Protein AF-A0A3A0DQP8-F1 (afdb_monomer)

Mean predicted aligned error: 20.74 Å

Foldseek 3Di:
DDDDDDPCCVPLVQDPVCPPDDLCSLLPHDQPDDDLVSLVVSLVVLLVSLVVCCPDPCVVVSVVSNVVSVVSNVQCNDPVSNVVSSVVVVVVVVVVVVVPDPPPVVVPVPPDDDDDDDYDDDDDDDDDDDDDDDDDDDDDDDDDDDDDDDDDDDDDDDDDDPPPPPPPPVVVVVVVVVVVVVVVCVPDVDDPPCPDDDPDDDDDDDDDDDDDDDDDDDDDDDDDDDDDDDDDDDDDDDDDDDDDDDDDDDDDDDDDDDDDDDDDDDDDDDDDDDDDDDDDDDPPDDFDPAQCVPQDQEFEDDDLQFQDKAFRGFGTDFPVQWDDKFKQQQFQPDDPQWDFGWAAPDPPAPFKIFTWIFGRVVAPDPVSRVVVIHGQKMWGCDGRTTIIGGDPVNVVPLSSQSSQVMWIWTDGPPDIGIYRHHDADEAAFDQDAQQDQKDKADDAFRRGTDQQQKKKAWPDQVVFPQHWAWDVNDRMDGQDPVWPDWIWIWRPQADPQKIKIWTWTWHQDPRGIMTITGIWIQHPVGIFGLGLVRLVVLLVVLVVVLVVLVVVLVVLVVVLVVLVVVLVVLVVCVVVVDDPVSVVVNVVSVVSNVVSVVVNVVSVVVNVVSVVSNVSSPSSNVSNVCSNVPGGIWMWMWGDRPNDTHTHYTHYD

Structure (mmCIF, N/CA/C/O backbone):
data_AF-A0A3A0DQP8-F1
#
_entry.id   AF-A0A3A0DQP8-F1
#
loop_
_atom_site.group_PDB
_atom_site.id
_atom_site.type_symbol
_atom_site.label_atom_id
_atom_site.label_alt_id
_atom_site.label_comp_id
_atom_site.label_asym_id
_atom_site.label_entity_id
_atom_site.label_seq_id
_atom_site.pdbx_PDB_ins_code
_atom_site.Cartn_x
_atom_site.Cartn_y
_atom_site.Cartn_z
_atom_site.occupancy
_atom_site.B_iso_or_equiv
_atom_site.auth_seq_id
_atom_site.auth_comp_id
_atom_site.auth_asym_id
_atom_site.auth_atom_id
_atom_site.pdbx_PDB_model_num
ATOM 1 N N . MET A 1 1 ? 17.498 17.622 40.166 1.00 36.06 1 MET A N 1
ATOM 2 C CA . MET A 1 1 ? 17.960 16.962 38.929 1.00 36.06 1 MET A CA 1
ATOM 3 C C . MET A 1 1 ? 17.399 15.551 38.880 1.00 36.06 1 MET A C 1
ATOM 5 O O . MET A 1 1 ? 17.862 14.698 39.625 1.00 36.06 1 MET A O 1
ATOM 9 N N . THR A 1 2 ? 16.369 15.305 38.074 1.00 37.69 2 THR A N 1
ATOM 10 C CA . THR A 1 2 ? 15.848 13.955 37.815 1.00 37.69 2 THR A CA 1
ATOM 11 C C . THR A 1 2 ? 16.718 13.285 36.755 1.00 37.69 2 THR A C 1
ATOM 13 O O . THR A 1 2 ? 16.631 13.617 35.576 1.00 37.69 2 THR A O 1
ATOM 16 N N . HIS A 1 3 ? 17.582 12.352 37.163 1.00 53.84 3 HIS A N 1
ATOM 17 C CA . HIS A 1 3 ? 18.325 11.531 36.207 1.00 53.84 3 HIS A CA 1
ATOM 18 C C . HIS A 1 3 ? 17.343 10.627 35.452 1.00 53.84 3 HIS A C 1
ATOM 20 O O . HIS A 1 3 ? 16.731 9.742 36.048 1.00 53.84 3 HIS A O 1
ATOM 26 N N . LYS A 1 4 ? 17.189 10.862 34.144 1.00 74.69 4 LYS A N 1
ATOM 27 C CA . LYS A 1 4 ? 16.426 9.988 33.244 1.00 74.69 4 LYS A CA 1
ATOM 28 C C . LYS A 1 4 ? 17.041 8.583 33.274 1.00 74.69 4 LYS A C 1
ATOM 30 O O . LYS A 1 4 ? 18.265 8.452 33.276 1.00 74.69 4 LYS A O 1
ATOM 35 N N . PHE A 1 5 ? 16.207 7.546 33.318 1.00 82.88 5 PHE A N 1
ATOM 36 C CA . PHE A 1 5 ? 16.682 6.164 33.317 1.00 82.88 5 PHE A CA 1
ATOM 37 C C . PHE A 1 5 ? 17.289 5.815 31.950 1.00 82.88 5 PHE A C 1
ATOM 39 O O . PHE A 1 5 ? 16.587 5.780 30.942 1.00 82.88 5 PHE A O 1
ATOM 46 N N . ASP A 1 6 ? 18.602 5.585 31.918 1.00 86.75 6 ASP A N 1
ATOM 47 C CA . ASP A 1 6 ? 19.314 5.101 30.735 1.00 86.75 6 ASP A CA 1
ATOM 48 C C . ASP A 1 6 ? 19.386 3.571 30.769 1.00 86.75 6 ASP A C 1
ATOM 50 O O . ASP A 1 6 ? 20.227 2.978 31.449 1.00 86.75 6 ASP A O 1
ATOM 54 N N . ALA A 1 7 ? 18.483 2.937 30.026 1.00 88.94 7 ALA A N 1
ATOM 55 C CA . ALA A 1 7 ? 18.390 1.490 29.909 1.00 88.94 7 ALA A CA 1
ATOM 56 C C . ALA A 1 7 ? 19.615 0.850 29.219 1.00 88.94 7 ALA A C 1
ATOM 58 O O . ALA A 1 7 ? 20.021 -0.250 29.600 1.00 88.94 7 ALA A O 1
ATOM 59 N N . TYR A 1 8 ? 20.253 1.526 28.254 1.00 90.44 8 TYR A N 1
ATOM 60 C CA . TYR A 1 8 ? 21.441 0.991 27.578 1.00 90.44 8 TYR A CA 1
ATOM 61 C C . TYR A 1 8 ? 22.650 0.991 28.517 1.00 90.44 8 TYR A C 1
ATOM 63 O O . TYR A 1 8 ? 23.358 -0.013 28.626 1.00 90.44 8 TYR A O 1
ATOM 71 N N . TYR A 1 9 ? 22.854 2.074 29.268 1.00 90.31 9 TYR A N 1
ATOM 72 C CA . TYR A 1 9 ? 23.922 2.134 30.259 1.00 90.31 9 TYR A CA 1
ATOM 73 C C . TYR A 1 9 ? 23.658 1.190 31.442 1.00 90.31 9 TYR A C 1
ATOM 75 O O . TYR A 1 9 ? 24.581 0.524 31.911 1.00 90.31 9 TYR A O 1
ATOM 83 N N . LYS A 1 10 ? 22.403 1.074 31.907 1.00 88.06 10 LYS A N 1
ATOM 84 C CA . LYS A 1 10 ? 22.046 0.253 33.078 1.00 88.06 10 LYS A CA 1
ATOM 85 C C . LYS A 1 10 ? 21.958 -1.253 32.822 1.00 88.06 10 LYS A C 1
ATOM 87 O O . LYS A 1 10 ? 22.226 -1.998 33.761 1.00 88.06 10 LYS A O 1
ATOM 92 N N . TRP A 1 11 ? 21.608 -1.705 31.616 1.00 91.50 11 TRP A N 1
ATOM 93 C CA . TRP A 1 11 ? 21.468 -3.141 31.304 1.00 91.50 11 TRP A CA 1
ATOM 94 C C . TRP A 1 11 ? 22.526 -3.679 30.327 1.00 91.50 11 TRP A C 1
ATOM 96 O O . TRP A 1 11 ? 22.844 -4.865 30.364 1.00 91.50 11 TRP A O 1
ATOM 106 N N . PHE A 1 12 ? 23.111 -2.828 29.476 1.00 89.19 12 PHE A N 1
ATOM 107 C CA . PHE A 1 12 ? 24.091 -3.239 28.456 1.00 89.19 12 PHE A CA 1
ATOM 108 C C . PHE A 1 12 ? 25.494 -2.656 28.692 1.00 89.19 12 PHE A C 1
ATOM 110 O O . PHE A 1 12 ? 26.448 -3.084 28.042 1.00 89.19 12 PHE A O 1
ATOM 117 N N . GLY A 1 13 ? 25.647 -1.707 29.623 1.00 89.19 13 GLY A N 1
ATOM 118 C CA . GLY A 1 13 ? 26.918 -1.028 29.902 1.00 89.19 13 GLY A CA 1
ATOM 119 C C . GLY A 1 13 ? 27.377 -0.078 28.788 1.00 89.19 13 GLY A C 1
ATOM 120 O O . GLY A 1 13 ? 28.539 0.328 28.774 1.00 89.19 13 GLY A O 1
ATOM 121 N N . ILE A 1 14 ? 26.487 0.262 27.851 1.00 90.69 14 ILE A N 1
ATOM 122 C CA . ILE A 1 14 ? 26.763 1.144 26.711 1.00 90.69 14 ILE A CA 1
ATOM 123 C C . ILE A 1 14 ? 26.629 2.587 27.198 1.00 90.69 14 ILE A C 1
ATOM 125 O O . ILE A 1 14 ? 25.543 3.024 27.581 1.00 90.69 14 ILE A O 1
ATOM 129 N N . ARG A 1 15 ? 27.744 3.316 27.240 1.00 87.00 15 ARG A N 1
ATOM 130 C CA . ARG A 1 15 ? 27.787 4.677 27.795 1.00 87.00 15 ARG A CA 1
ATOM 131 C C . ARG A 1 15 ? 27.053 5.681 26.893 1.00 87.00 15 ARG A C 1
ATOM 133 O O . ARG A 1 15 ? 26.953 5.416 25.696 1.00 87.00 15 ARG A O 1
ATOM 140 N N . PRO A 1 16 ? 26.593 6.838 27.405 1.00 83.06 16 PRO A N 1
ATOM 141 C CA . PRO A 1 16 ? 25.936 7.859 26.586 1.00 83.06 16 PRO A CA 1
ATOM 142 C C . PRO A 1 16 ? 26.767 8.340 25.387 1.00 83.06 16 PRO A C 1
ATOM 144 O O . PRO A 1 16 ? 26.200 8.674 24.353 1.00 83.06 16 PRO A O 1
ATOM 147 N N . GLU A 1 17 ? 28.101 8.324 25.485 1.00 82.00 17 GLU A N 1
ATOM 148 C CA . GLU A 1 17 ? 29.005 8.700 24.386 1.00 82.00 17 GLU A CA 1
ATOM 149 C C . GLU A 1 17 ? 29.066 7.645 23.260 1.00 82.00 17 GLU A C 1
ATOM 151 O O . GLU A 1 17 ? 29.546 7.930 22.167 1.00 82.00 17 GLU A O 1
ATOM 156 N N . GLU A 1 18 ? 28.569 6.430 23.515 1.00 79.12 18 GLU A N 1
ATOM 157 C CA . GLU A 1 18 ? 28.475 5.314 22.563 1.00 79.12 18 GLU A CA 1
ATOM 158 C C . GLU A 1 18 ? 27.040 5.115 22.022 1.00 79.12 18 GLU A C 1
ATOM 160 O O . GLU A 1 18 ? 26.761 4.122 21.347 1.00 79.12 18 GLU A O 1
ATOM 165 N N . GLN A 1 19 ? 26.108 6.026 22.330 1.00 83.44 19 GLN A N 1
ATOM 166 C CA . GLN A 1 19 ? 24.707 5.947 21.903 1.00 83.44 19 GLN A CA 1
ATOM 167 C C . GLN A 1 19 ? 24.427 6.859 20.686 1.00 83.44 19 GLN A C 1
ATOM 169 O O . GLN A 1 19 ? 24.946 7.974 20.623 1.00 83.44 19 GLN A O 1
ATOM 174 N N . PRO A 1 20 ? 23.570 6.445 19.728 1.00 82.81 20 PRO A N 1
ATOM 175 C CA . PRO A 1 20 ? 22.891 5.150 19.649 1.00 82.81 20 PRO A CA 1
ATOM 176 C C . PRO A 1 20 ? 23.847 4.015 19.216 1.00 82.81 20 PRO A C 1
ATOM 178 O O . PRO A 1 20 ? 24.661 4.226 18.310 1.00 82.81 20 PRO A O 1
ATOM 181 N N . PRO A 1 21 ? 23.738 2.815 19.820 1.00 90.50 21 PRO A N 1
ATOM 182 C CA . PRO A 1 21 ? 24.621 1.693 19.514 1.00 90.50 21 PRO A CA 1
ATOM 183 C C . PRO A 1 21 ? 24.391 1.123 18.108 1.00 90.50 21 PRO A C 1
ATOM 185 O O . PRO A 1 21 ? 23.294 1.199 17.555 1.00 90.50 21 PRO A O 1
ATOM 188 N N . ASP A 1 22 ? 25.426 0.499 17.543 1.00 93.69 22 ASP A N 1
ATOM 189 C CA . ASP A 1 22 ? 25.288 -0.380 16.379 1.00 93.69 22 ASP A CA 1
ATOM 190 C C . ASP A 1 22 ? 24.766 -1.780 16.778 1.00 93.69 22 ASP A C 1
ATOM 192 O O . ASP A 1 22 ? 24.737 -2.140 17.959 1.00 93.69 22 ASP A O 1
ATOM 196 N N . HIS A 1 23 ? 24.346 -2.586 15.796 1.00 94.38 23 HIS A N 1
ATOM 197 C CA . HIS A 1 23 ? 23.750 -3.902 16.053 1.00 94.38 23 HIS A CA 1
ATOM 198 C C . HIS A 1 23 ? 24.723 -4.880 16.741 1.00 94.38 23 HIS A C 1
ATOM 200 O O . HIS A 1 23 ? 24.296 -5.653 17.599 1.00 94.38 23 HIS A O 1
ATOM 206 N N . TYR A 1 24 ? 26.027 -4.825 16.441 1.00 95.31 24 TYR A N 1
ATOM 207 C CA . TYR A 1 24 ? 27.028 -5.666 17.109 1.00 95.31 24 TYR A CA 1
ATOM 208 C C . TYR A 1 24 ? 27.235 -5.217 18.562 1.00 95.31 24 TYR A C 1
ATOM 210 O O . TYR A 1 24 ? 27.275 -6.054 19.467 1.00 95.31 24 TYR A O 1
ATOM 218 N N . ARG A 1 25 ? 27.290 -3.899 18.812 1.00 94.50 25 ARG A N 1
ATOM 219 C CA . ARG A 1 25 ? 27.407 -3.313 20.159 1.00 94.50 25 ARG A CA 1
ATOM 220 C C . ARG A 1 25 ? 26.185 -3.606 21.033 1.00 94.50 25 ARG A C 1
ATOM 222 O O . ARG A 1 25 ? 26.366 -3.879 22.219 1.00 94.50 25 ARG A O 1
ATOM 229 N N . LEU A 1 26 ? 24.980 -3.600 20.454 1.00 94.19 26 LEU A N 1
ATOM 230 C CA . LEU A 1 26 ? 23.720 -3.927 21.134 1.00 94.19 26 LEU A CA 1
ATOM 231 C C . LEU A 1 26 ? 23.647 -5.406 21.555 1.00 94.19 26 LEU A C 1
ATOM 233 O O . LEU A 1 26 ? 23.268 -5.709 22.687 1.00 94.19 26 LEU A O 1
ATOM 237 N N . LEU A 1 27 ? 24.064 -6.330 20.682 1.00 94.81 27 LEU A N 1
ATOM 238 C CA . LEU A 1 27 ? 24.237 -7.741 21.053 1.00 94.81 27 LEU A CA 1
ATOM 239 C C . LEU A 1 27 ? 25.412 -7.934 22.035 1.00 94.81 27 LEU A C 1
ATOM 241 O O . LEU A 1 27 ? 25.383 -8.814 22.899 1.00 94.81 27 LEU A O 1
ATOM 245 N N . GLY A 1 28 ? 26.420 -7.063 21.966 1.00 94.12 28 GLY A N 1
ATOM 246 C CA . GLY A 1 28 ? 27.640 -7.102 22.774 1.00 94.12 28 GLY A CA 1
ATOM 247 C C . GLY A 1 28 ? 28.697 -8.065 22.234 1.00 94.12 28 GLY A C 1
ATOM 248 O O . GLY A 1 28 ? 29.462 -8.622 23.016 1.00 94.12 28 GLY A O 1
ATOM 249 N N . ILE A 1 29 ? 28.715 -8.262 20.915 1.00 95.88 29 ILE A N 1
ATOM 250 C CA . ILE A 1 29 ? 29.679 -9.090 20.179 1.00 95.88 29 ILE A CA 1
ATOM 251 C C . ILE A 1 29 ? 30.691 -8.211 19.432 1.00 95.88 29 ILE A C 1
ATOM 253 O O . ILE A 1 29 ? 30.615 -6.980 19.448 1.00 95.88 29 ILE A O 1
ATOM 257 N N . ARG A 1 30 ? 31.669 -8.838 18.772 1.00 94.56 30 ARG A N 1
ATOM 258 C CA . ARG A 1 30 ? 32.671 -8.131 17.972 1.00 94.56 30 ARG A CA 1
ATOM 259 C C . ARG A 1 30 ? 32.025 -7.492 16.725 1.00 94.56 30 ARG A C 1
ATOM 261 O O . ARG A 1 30 ? 31.248 -8.163 16.049 1.00 94.56 30 ARG A O 1
ATOM 268 N N . PRO A 1 31 ? 32.369 -6.243 16.356 1.00 92.88 31 PRO A N 1
ATOM 269 C CA . PRO A 1 31 ? 31.971 -5.679 15.069 1.00 92.88 31 PRO A CA 1
ATOM 270 C C . PRO A 1 31 ? 32.477 -6.529 13.899 1.00 92.88 31 PRO A C 1
ATOM 272 O O . PRO A 1 31 ? 33.648 -6.918 13.882 1.00 92.88 31 PRO A O 1
ATOM 275 N N . PHE A 1 32 ? 31.610 -6.765 12.912 1.00 94.44 32 PHE A N 1
ATOM 276 C CA . PHE A 1 32 ? 31.876 -7.623 11.747 1.00 94.44 32 PHE A CA 1
ATOM 277 C C . PHE A 1 32 ? 32.133 -9.101 12.083 1.00 94.44 32 PHE A C 1
ATOM 279 O O . PHE A 1 32 ? 32.857 -9.773 11.346 1.00 94.44 32 PHE A O 1
ATOM 286 N N . GLU A 1 33 ? 31.538 -9.609 13.169 1.00 96.19 33 GLU A N 1
ATOM 287 C CA . GLU A 1 33 ? 31.514 -11.048 13.462 1.00 96.19 33 GLU A CA 1
ATOM 288 C C . GLU A 1 33 ? 30.984 -11.848 12.258 1.00 96.19 33 GLU A C 1
ATOM 290 O O . GLU A 1 33 ? 30.133 -11.353 11.516 1.00 96.19 33 GLU A O 1
ATOM 295 N N . GLN A 1 34 ? 31.516 -13.048 12.026 1.00 91.88 34 GLN A N 1
ATOM 296 C CA . GLN A 1 34 ? 31.170 -13.900 10.875 1.00 91.88 34 GLN A CA 1
ATOM 297 C C . GLN A 1 34 ? 30.449 -15.186 11.288 1.00 91.88 34 GLN A C 1
ATOM 299 O O . GLN A 1 34 ? 29.741 -15.771 10.473 1.00 91.88 34 GLN A O 1
ATOM 304 N N . ASP A 1 35 ? 30.612 -15.611 12.539 1.00 94.75 35 ASP A N 1
ATOM 305 C CA . ASP A 1 35 ? 29.988 -16.816 13.072 1.00 94.75 35 ASP A CA 1
ATOM 306 C C . ASP A 1 35 ? 28.502 -16.564 13.414 1.00 94.75 35 ASP A C 1
ATOM 308 O O . ASP A 1 35 ? 28.161 -15.770 14.298 1.00 94.75 35 ASP A O 1
ATOM 312 N N . ALA A 1 36 ? 27.608 -17.237 12.684 1.00 92.62 36 ALA A N 1
ATOM 313 C CA . ALA A 1 36 ? 26.162 -17.116 12.853 1.00 92.62 36 ALA A CA 1
ATOM 314 C C . ALA A 1 36 ? 25.660 -17.713 14.181 1.00 92.62 36 ALA A C 1
ATOM 316 O O . ALA A 1 36 ? 24.713 -17.181 14.768 1.00 92.62 36 ALA A O 1
ATOM 317 N N . ASP A 1 37 ? 26.313 -18.756 14.703 1.00 92.38 37 ASP A N 1
ATOM 318 C CA . ASP A 1 37 ? 25.968 -19.332 16.002 1.00 92.38 37 ASP A CA 1
ATOM 319 C C . ASP A 1 37 ? 26.355 -18.362 17.123 1.00 92.38 37 ASP A C 1
ATOM 321 O O . ASP A 1 37 ? 25.574 -18.161 18.055 1.00 92.38 37 ASP A O 1
ATOM 325 N N . VAL A 1 38 ? 27.501 -17.677 17.025 1.00 94.94 38 VAL A N 1
ATOM 326 C CA . VAL A 1 38 ? 27.882 -16.603 17.966 1.00 94.94 38 VAL A CA 1
ATOM 327 C C . VAL A 1 38 ? 26.857 -15.462 17.947 1.00 94.94 38 VAL A C 1
ATOM 329 O O . VAL A 1 38 ? 26.432 -15.001 19.011 1.00 94.94 38 VAL A O 1
ATOM 332 N N . ILE A 1 39 ? 26.409 -15.035 16.761 1.00 93.44 39 ILE A N 1
ATOM 333 C CA . ILE A 1 39 ? 25.394 -13.979 16.603 1.00 93.44 39 ILE A CA 1
ATOM 334 C C . ILE A 1 39 ? 24.048 -14.411 17.210 1.00 93.44 39 ILE A C 1
ATOM 336 O O . ILE A 1 39 ? 23.451 -13.648 17.978 1.00 93.44 39 ILE A O 1
ATOM 340 N N . SER A 1 40 ? 23.577 -15.632 16.927 1.00 94.00 40 SER A N 1
ATOM 341 C CA . SER A 1 40 ? 22.303 -16.130 17.460 1.00 94.00 40 SER A CA 1
ATOM 342 C C . SER A 1 40 ? 22.353 -16.314 18.978 1.00 94.00 40 SER A C 1
ATOM 344 O O . SER A 1 40 ? 21.471 -15.818 19.678 1.00 94.00 40 SER A O 1
ATOM 346 N N . ASN A 1 41 ? 23.402 -16.953 19.508 1.00 94.31 41 ASN A N 1
ATOM 347 C CA . ASN A 1 41 ? 23.563 -17.169 20.949 1.00 94.31 41 ASN A CA 1
ATOM 348 C C . ASN A 1 41 ? 23.626 -15.844 21.726 1.00 94.31 41 ASN A C 1
ATOM 350 O O . ASN A 1 41 ? 23.033 -15.733 22.801 1.00 94.31 41 ASN A O 1
ATOM 354 N N . ALA A 1 42 ? 24.292 -14.817 21.186 1.00 95.00 42 ALA A N 1
ATOM 355 C CA . ALA A 1 42 ? 24.302 -13.489 21.795 1.00 95.00 42 ALA A CA 1
ATOM 356 C C . ALA A 1 42 ? 22.909 -12.834 21.783 1.00 95.00 42 ALA A C 1
ATOM 358 O O . ALA A 1 42 ? 22.479 -12.287 22.802 1.00 95.00 42 ALA A O 1
ATOM 359 N N . ALA A 1 43 ? 22.176 -12.922 20.669 1.00 94.44 43 ALA A N 1
ATOM 360 C CA . ALA A 1 43 ? 20.810 -12.409 20.576 1.00 94.44 43 ALA A CA 1
ATOM 361 C C . ALA A 1 43 ? 19.857 -13.095 21.564 1.00 94.44 43 ALA A C 1
ATOM 363 O O . ALA A 1 43 ? 19.139 -12.404 22.289 1.00 94.44 43 ALA A O 1
ATOM 364 N N . ASP A 1 44 ? 19.894 -14.424 21.663 1.00 94.38 44 ASP A N 1
ATOM 365 C CA . ASP A 1 44 ? 19.057 -15.182 22.597 1.00 94.38 44 ASP A CA 1
ATOM 366 C C . ASP A 1 44 ? 19.378 -14.849 24.065 1.00 94.38 44 ASP A C 1
ATOM 368 O O . ASP A 1 44 ? 18.460 -14.659 24.867 1.00 94.38 44 ASP A O 1
ATOM 372 N N . GLN A 1 45 ? 20.655 -14.647 24.419 1.00 95.88 45 GLN A N 1
ATOM 373 C CA . GLN A 1 45 ? 21.046 -14.160 25.750 1.00 95.88 45 GLN A CA 1
ATOM 374 C C . GLN A 1 45 ? 20.482 -12.761 26.052 1.00 95.88 45 GLN A C 1
ATOM 376 O O . GLN A 1 45 ? 19.923 -12.543 27.133 1.00 95.88 45 GLN A O 1
ATOM 381 N N . ARG A 1 46 ? 20.571 -11.808 25.109 1.00 95.31 46 ARG A N 1
ATOM 382 C CA . ARG A 1 46 ? 20.010 -10.454 25.296 1.00 95.31 46 ARG A CA 1
ATOM 383 C C . ARG A 1 46 ? 18.488 -10.473 25.400 1.00 95.31 46 ARG A C 1
ATOM 385 O O . ARG A 1 46 ? 17.942 -9.837 26.301 1.00 95.31 46 ARG A O 1
ATOM 392 N N . MET A 1 47 ? 17.806 -11.239 24.548 1.00 93.94 47 MET A N 1
ATOM 393 C CA . MET A 1 47 ? 16.354 -11.421 24.626 1.00 93.94 47 MET A CA 1
ATOM 394 C C . MET A 1 47 ? 15.933 -12.058 25.953 1.00 93.94 47 MET A C 1
ATOM 396 O O . MET A 1 47 ? 14.973 -11.595 26.561 1.00 93.94 47 MET A O 1
ATOM 400 N N . SER A 1 48 ? 16.646 -13.081 26.433 1.00 93.50 48 SER A N 1
ATOM 401 C CA . SER A 1 48 ? 16.351 -13.723 27.719 1.00 93.50 48 SER A CA 1
ATOM 402 C C . SER A 1 48 ? 16.506 -12.750 28.892 1.00 93.50 48 SER A C 1
ATOM 404 O O . SER A 1 48 ? 15.652 -12.720 29.779 1.00 93.50 48 SER A O 1
ATOM 406 N N . HIS A 1 49 ? 17.553 -11.915 28.893 1.00 92.38 49 HIS A N 1
ATOM 407 C CA . HIS A 1 49 ? 17.729 -10.893 29.925 1.00 92.38 49 HIS A CA 1
ATOM 408 C C . HIS A 1 49 ? 16.603 -9.849 29.896 1.00 92.38 49 HIS A C 1
ATOM 410 O O . HIS A 1 49 ? 15.996 -9.583 30.931 1.00 92.38 49 HIS A O 1
ATOM 416 N N . LEU A 1 50 ? 16.253 -9.320 28.720 1.00 92.88 50 LEU A N 1
ATOM 417 C CA . LEU A 1 50 ? 15.165 -8.347 28.574 1.00 92.88 50 LEU A CA 1
ATOM 418 C C . LEU A 1 50 ? 13.802 -8.915 28.994 1.00 92.88 50 LEU A C 1
ATOM 420 O O . LEU A 1 50 ? 13.054 -8.235 29.692 1.00 92.88 50 LEU A O 1
ATOM 424 N N . ARG A 1 51 ? 13.500 -10.179 28.664 1.00 90.75 51 ARG A N 1
ATOM 425 C CA . ARG A 1 51 ? 12.260 -10.849 29.101 1.00 90.75 51 ARG A CA 1
ATOM 426 C C . ARG A 1 51 ? 12.151 -10.942 30.624 1.00 90.75 51 ARG A C 1
ATOM 428 O O . ARG A 1 51 ? 11.065 -10.769 31.164 1.00 90.75 51 ARG A O 1
ATOM 435 N N . SER A 1 52 ? 13.269 -11.108 31.339 1.00 90.25 52 SER A N 1
ATOM 436 C CA . SER A 1 52 ? 13.273 -11.075 32.814 1.00 90.25 52 SER A CA 1
ATOM 437 C C . SER A 1 52 ? 12.956 -9.695 33.421 1.00 90.25 52 SER A C 1
ATOM 439 O O . SER A 1 52 ? 12.706 -9.597 34.620 1.00 90.25 52 SER A O 1
ATOM 441 N N . LEU A 1 53 ? 12.939 -8.635 32.603 1.00 88.44 53 LEU A N 1
ATOM 442 C CA . LEU A 1 53 ? 12.683 -7.248 33.007 1.00 88.44 53 LEU A CA 1
ATOM 443 C C . LEU A 1 53 ? 11.291 -6.737 32.577 1.00 88.44 53 LEU A C 1
ATOM 445 O O . LEU A 1 53 ? 10.855 -5.701 33.080 1.00 88.44 53 LEU A O 1
ATOM 449 N N . GLN A 1 54 ? 10.565 -7.476 31.725 1.00 81.94 54 GLN A N 1
ATOM 450 C CA . GLN A 1 54 ? 9.236 -7.103 31.204 1.00 81.94 54 GLN A CA 1
ATOM 451 C C . GLN A 1 54 ? 8.156 -6.925 32.287 1.00 81.94 54 GLN A C 1
ATOM 453 O O . GLN A 1 54 ? 7.164 -6.245 32.052 1.00 81.94 54 GLN A O 1
ATOM 458 N N . THR A 1 55 ? 8.333 -7.496 33.483 1.00 78.25 55 THR A N 1
ATOM 459 C CA . THR A 1 55 ? 7.413 -7.328 34.626 1.00 78.25 55 THR A CA 1
ATOM 460 C C . THR A 1 55 ? 7.855 -6.238 35.615 1.00 78.25 55 THR A C 1
ATOM 462 O O . THR A 1 55 ? 7.288 -6.130 36.701 1.00 78.25 55 THR A O 1
ATOM 465 N N . GLY A 1 56 ? 8.904 -5.471 35.296 1.00 82.75 56 GLY A N 1
ATOM 466 C CA . GLY A 1 56 ? 9.482 -4.446 36.169 1.00 82.75 56 GLY A CA 1
ATOM 467 C C . GLY A 1 56 ? 8.992 -3.012 35.892 1.00 82.75 56 GLY A C 1
ATOM 468 O O . GLY A 1 56 ? 8.269 -2.771 34.927 1.00 82.75 56 GLY A O 1
ATOM 469 N N . PRO A 1 57 ? 9.445 -2.016 36.685 1.00 78.25 57 PRO A N 1
ATOM 470 C CA . PRO A 1 57 ? 9.074 -0.601 36.514 1.00 78.25 57 PRO A CA 1
ATOM 471 C C . PRO A 1 57 ? 9.474 0.035 35.172 1.00 78.25 57 PRO A C 1
ATOM 473 O O . PRO A 1 57 ? 8.996 1.117 34.855 1.00 78.25 57 PRO A O 1
ATOM 476 N N . HIS A 1 58 ? 10.343 -0.631 34.405 1.00 87.25 58 HIS A N 1
ATOM 477 C CA . HIS A 1 58 ? 10.837 -0.209 33.089 1.00 87.25 58 HIS A CA 1
ATOM 478 C C . HIS A 1 58 ? 10.425 -1.199 31.984 1.00 87.25 58 HIS A C 1
ATOM 480 O O . HIS A 1 58 ? 11.184 -1.480 31.054 1.00 87.25 58 HIS A O 1
ATOM 486 N N . ALA A 1 59 ? 9.231 -1.788 32.117 1.00 83.25 59 ALA A N 1
ATOM 487 C CA . ALA A 1 59 ? 8.676 -2.739 31.154 1.00 83.25 59 ALA A CA 1
ATOM 488 C C . ALA A 1 59 ? 8.672 -2.176 29.720 1.00 83.25 59 ALA A C 1
ATOM 490 O O . ALA A 1 59 ? 9.102 -2.861 28.791 1.00 83.25 59 ALA A O 1
ATOM 491 N N . VAL A 1 60 ? 8.280 -0.907 29.554 1.00 83.19 60 VAL A N 1
ATOM 492 C CA . VAL A 1 60 ? 8.219 -0.212 28.255 1.00 83.19 60 VAL A CA 1
ATOM 493 C C . VAL A 1 60 ? 9.608 -0.107 27.617 1.00 83.19 60 VAL A C 1
ATOM 495 O O . VAL A 1 60 ? 9.789 -0.458 26.451 1.00 83.19 60 VAL A O 1
ATOM 498 N N . GLU A 1 61 ? 10.621 0.310 28.380 1.00 88.31 61 GLU A N 1
ATOM 499 C CA . GLU A 1 61 ? 12.003 0.379 27.905 1.00 88.31 61 GLU A CA 1
ATOM 500 C C . GLU A 1 61 ? 12.572 -1.011 27.591 1.00 88.31 61 GLU A C 1
ATOM 502 O O . GLU A 1 61 ? 13.312 -1.155 26.616 1.00 88.31 61 GLU A O 1
ATOM 507 N N . SER A 1 62 ? 12.205 -2.039 28.369 1.00 89.56 62 SER A N 1
ATOM 508 C CA . SER A 1 62 ? 12.623 -3.423 28.112 1.00 89.56 62 SER A CA 1
ATOM 509 C C . SER A 1 62 ? 12.035 -3.972 26.808 1.00 89.56 62 SER A C 1
ATOM 511 O O . SER A 1 62 ? 12.761 -4.595 26.035 1.00 89.56 62 SER A O 1
ATOM 513 N N . GLN A 1 63 ? 10.765 -3.669 26.508 1.00 88.44 63 GLN A N 1
ATOM 514 C CA . GLN A 1 63 ? 10.112 -4.092 25.271 1.00 88.44 63 GLN A CA 1
ATOM 515 C C . GLN A 1 63 ? 10.690 -3.367 24.052 1.00 88.44 63 GLN A C 1
ATOM 517 O O . GLN A 1 63 ? 10.990 -4.005 23.045 1.00 88.44 63 GLN A O 1
ATOM 522 N N . ARG A 1 64 ? 10.932 -2.053 24.157 1.00 92.62 64 ARG A N 1
ATOM 523 C CA . ARG A 1 64 ? 11.564 -1.261 23.089 1.00 92.62 64 ARG A CA 1
ATOM 524 C C . ARG A 1 64 ? 12.925 -1.841 22.687 1.00 92.62 64 ARG A C 1
ATOM 526 O O . ARG A 1 64 ? 13.170 -2.069 21.507 1.00 92.62 64 ARG A O 1
ATOM 533 N N . ILE A 1 65 ? 13.783 -2.146 23.665 1.00 93.88 65 ILE A N 1
ATOM 534 C CA . ILE A 1 65 ? 15.110 -2.722 23.394 1.00 93.88 65 ILE A CA 1
ATOM 535 C C . ILE A 1 65 ? 15.001 -4.190 22.935 1.00 93.88 65 ILE A C 1
ATOM 537 O O . ILE A 1 65 ? 15.844 -4.656 22.173 1.00 93.88 65 ILE A O 1
ATOM 541 N N . LEU A 1 66 ? 13.948 -4.929 23.309 1.00 92.81 66 LEU A N 1
ATOM 542 C CA . LEU A 1 66 ? 13.708 -6.289 22.801 1.00 92.81 66 LEU A CA 1
ATOM 543 C C . LEU A 1 66 ? 13.385 -6.278 21.300 1.00 92.81 66 LEU A C 1
ATOM 545 O O . LEU A 1 66 ? 13.906 -7.120 20.560 1.00 92.81 66 LEU A O 1
ATOM 549 N N . ASN A 1 67 ? 12.612 -5.296 20.834 1.00 91.50 67 ASN A N 1
ATOM 550 C CA . ASN A 1 67 ? 12.363 -5.084 19.407 1.00 91.50 67 ASN A CA 1
ATOM 551 C C . ASN A 1 67 ? 13.671 -4.721 18.668 1.00 91.50 67 ASN A C 1
ATOM 553 O O . ASN A 1 67 ? 13.975 -5.309 17.632 1.00 91.50 67 ASN A O 1
ATOM 557 N N . GLU A 1 68 ? 14.507 -3.843 19.235 1.00 94.25 68 GLU A N 1
ATOM 558 C CA . GLU A 1 68 ? 15.821 -3.484 18.667 1.00 94.25 68 GLU A CA 1
ATOM 559 C C . GLU A 1 68 ? 16.787 -4.681 18.591 1.00 94.25 68 GLU A C 1
ATOM 561 O O . GLU A 1 68 ? 17.435 -4.894 17.565 1.00 94.25 68 GLU A O 1
ATOM 566 N N . VAL A 1 69 ? 16.851 -5.514 19.637 1.00 95.06 69 VAL A N 1
ATOM 567 C CA . VAL A 1 69 ? 17.633 -6.766 19.652 1.00 95.06 69 VAL A CA 1
ATOM 568 C C . VAL A 1 69 ? 17.095 -7.770 18.624 1.00 95.06 69 VAL A C 1
ATOM 570 O O . VAL A 1 69 ? 17.876 -8.510 18.025 1.00 95.06 69 VAL A O 1
ATOM 573 N N . SER A 1 70 ? 15.785 -7.777 18.364 1.00 91.88 70 SER A N 1
ATOM 574 C CA . SER A 1 70 ? 15.180 -8.601 17.308 1.00 91.88 70 SER A CA 1
ATOM 575 C C . SER A 1 70 ? 15.565 -8.106 15.910 1.00 91.88 70 SER A C 1
ATOM 577 O O . SER A 1 70 ? 16.018 -8.913 15.097 1.00 91.88 70 SER A O 1
ATOM 579 N N . LYS A 1 71 ? 15.509 -6.790 15.650 1.00 92.44 71 LYS A N 1
ATOM 580 C CA . LYS A 1 71 ? 15.986 -6.200 14.384 1.00 92.44 71 LYS A CA 1
ATOM 581 C C . LYS A 1 71 ? 17.483 -6.453 14.177 1.00 92.44 71 LYS A C 1
ATOM 583 O O . LYS A 1 71 ? 17.882 -6.834 13.077 1.00 92.44 71 LYS A O 1
ATOM 588 N N . ALA A 1 72 ? 18.297 -6.353 15.232 1.00 94.06 72 ALA A N 1
ATOM 589 C CA . ALA A 1 72 ? 19.716 -6.712 15.199 1.00 94.06 72 ALA A CA 1
ATOM 590 C C . ALA A 1 72 ? 19.938 -8.192 14.838 1.00 94.06 72 ALA A C 1
ATOM 592 O O . ALA A 1 72 ? 20.744 -8.483 13.957 1.00 94.06 72 ALA A O 1
ATOM 593 N N . ARG A 1 73 ? 19.198 -9.124 15.462 1.00 93.75 73 ARG A N 1
ATOM 594 C CA . ARG A 1 73 ? 19.288 -10.564 15.167 1.00 93.75 73 ARG A CA 1
ATOM 595 C C . ARG A 1 73 ? 18.978 -10.865 13.701 1.00 93.75 73 ARG A C 1
ATOM 597 O O . ARG A 1 73 ? 19.778 -11.521 13.045 1.00 93.75 73 ARG A O 1
ATOM 604 N N . VAL A 1 74 ? 17.845 -10.381 13.189 1.00 93.81 74 VAL A N 1
ATOM 605 C CA . VAL A 1 74 ? 17.424 -10.634 11.799 1.00 93.81 74 VAL A CA 1
ATOM 606 C C . VAL A 1 74 ? 18.420 -10.024 10.808 1.00 93.81 74 VAL A C 1
ATOM 608 O O . VAL A 1 74 ? 18.843 -10.697 9.875 1.00 93.81 74 VAL A O 1
ATOM 611 N N . THR A 1 75 ? 18.866 -8.786 11.049 1.00 93.06 75 THR A N 1
ATOM 612 C CA . THR A 1 75 ? 19.820 -8.083 10.169 1.00 93.06 75 THR A CA 1
ATOM 613 C C . THR A 1 75 ? 21.198 -8.753 10.115 1.00 93.06 75 THR A C 1
ATOM 615 O O . THR A 1 75 ? 21.884 -8.627 9.106 1.00 93.06 75 THR A O 1
ATOM 618 N N . LEU A 1 76 ? 21.632 -9.426 11.189 1.00 94.12 76 LEU A N 1
ATOM 619 C CA . LEU A 1 76 ? 22.971 -10.023 11.286 1.00 94.12 76 LEU A CA 1
ATOM 620 C C . LEU A 1 76 ? 23.019 -11.537 11.021 1.00 94.12 76 LEU A C 1
ATOM 622 O O . LEU A 1 76 ? 24.112 -12.050 10.795 1.00 94.12 76 LEU A O 1
ATOM 626 N N . LEU A 1 77 ? 21.885 -12.248 11.042 1.00 92.88 77 LEU A N 1
ATOM 627 C CA . LEU A 1 77 ? 21.810 -13.662 10.639 1.00 92.88 77 LEU A CA 1
ATOM 628 C C . LEU A 1 77 ? 21.497 -13.846 9.146 1.00 92.88 77 LEU A C 1
ATOM 630 O O . LEU A 1 77 ? 21.890 -14.857 8.569 1.00 92.88 77 LEU A O 1
ATOM 634 N N . ASP A 1 78 ? 20.828 -12.883 8.510 1.00 93.12 78 ASP A N 1
ATOM 635 C CA . ASP A 1 78 ? 20.653 -12.862 7.057 1.00 93.12 78 ASP A CA 1
ATOM 636 C C . ASP A 1 78 ? 21.942 -12.383 6.362 1.00 93.12 78 ASP A C 1
ATOM 638 O O . ASP A 1 78 ? 22.469 -11.312 6.667 1.00 93.12 78 ASP A O 1
ATOM 642 N N . ALA A 1 79 ? 22.464 -13.178 5.425 1.00 87.06 79 ALA A N 1
ATOM 643 C CA . ALA A 1 79 ? 23.769 -12.933 4.811 1.00 87.06 79 ALA A CA 1
ATOM 644 C C . ALA A 1 79 ? 23.812 -11.686 3.904 1.00 87.06 79 ALA A C 1
ATOM 646 O O . ALA A 1 79 ? 24.845 -11.013 3.844 1.00 87.06 79 ALA A O 1
ATOM 647 N N . GLU A 1 80 ? 22.715 -11.356 3.218 1.00 85.88 80 GLU A N 1
ATOM 648 C CA . GLU A 1 80 ? 22.645 -10.211 2.306 1.00 85.88 80 GLU A CA 1
ATOM 649 C C . GLU A 1 80 ? 22.456 -8.908 3.093 1.00 85.88 80 GLU A C 1
ATOM 651 O O . GLU A 1 80 ? 23.217 -7.948 2.922 1.00 85.88 80 GLU A O 1
ATOM 656 N N . ARG A 1 81 ? 21.515 -8.906 4.046 1.00 86.50 81 ARG A N 1
ATOM 657 C CA . ARG A 1 81 ? 21.269 -7.790 4.971 1.00 86.50 81 ARG A CA 1
ATOM 658 C C . ARG A 1 81 ? 22.507 -7.482 5.801 1.00 86.50 81 ARG A C 1
ATOM 660 O O . ARG A 1 81 ? 22.867 -6.310 5.933 1.00 86.50 81 ARG A O 1
ATOM 667 N N . LYS A 1 82 ? 23.211 -8.510 6.285 1.00 93.06 82 LYS A N 1
ATOM 668 C CA . LYS A 1 82 ? 24.481 -8.355 6.999 1.00 93.06 82 LYS A CA 1
ATOM 669 C C . LYS A 1 82 ? 25.549 -7.711 6.120 1.00 93.06 82 LYS A C 1
ATOM 671 O O . LYS A 1 82 ? 26.234 -6.803 6.584 1.00 93.06 82 LYS A O 1
ATOM 676 N N . LEU A 1 83 ? 25.689 -8.126 4.859 1.00 91.50 83 LEU A N 1
ATOM 677 C CA . LEU A 1 83 ? 26.672 -7.548 3.937 1.00 91.50 83 LEU A CA 1
ATOM 678 C C . LEU A 1 83 ? 26.364 -6.072 3.642 1.00 91.50 83 LEU A C 1
ATOM 680 O O . LEU A 1 83 ? 27.259 -5.226 3.741 1.00 91.50 83 LEU A O 1
ATOM 684 N N . ALA A 1 84 ? 25.104 -5.739 3.351 1.00 91.62 84 ALA A N 1
ATOM 685 C CA . ALA A 1 84 ? 24.663 -4.361 3.143 1.00 91.62 84 ALA A CA 1
ATOM 686 C C . ALA A 1 84 ? 24.888 -3.489 4.396 1.00 91.62 84 ALA A C 1
ATOM 688 O O . ALA A 1 84 ? 25.430 -2.380 4.306 1.00 91.62 84 ALA A O 1
ATOM 689 N N . TYR A 1 85 ? 24.548 -4.016 5.577 1.00 93.38 85 TYR A N 1
ATOM 690 C CA . TYR A 1 85 ? 24.769 -3.358 6.863 1.00 93.38 85 TYR A CA 1
ATOM 691 C C . TYR A 1 85 ? 26.259 -3.149 7.165 1.00 93.38 85 TYR A C 1
ATOM 693 O O . TYR A 1 85 ? 26.660 -2.049 7.546 1.00 93.38 85 TYR A O 1
ATOM 701 N N . ASP A 1 86 ? 27.102 -4.155 6.930 1.00 94.62 86 ASP A N 1
ATOM 702 C CA . ASP A 1 86 ? 28.545 -4.084 7.166 1.00 94.62 86 ASP A CA 1
ATOM 703 C C . ASP A 1 86 ? 29.219 -3.045 6.257 1.00 94.62 86 ASP A C 1
ATOM 705 O O . ASP A 1 86 ? 30.107 -2.312 6.705 1.00 94.62 86 ASP A O 1
ATOM 709 N N . VAL A 1 87 ? 28.770 -2.906 5.004 1.00 93.94 87 VAL A N 1
ATOM 710 C CA . VAL A 1 87 ? 29.220 -1.837 4.095 1.00 93.94 87 VAL A CA 1
ATOM 711 C C . VAL A 1 87 ? 28.814 -0.452 4.615 1.00 93.94 87 VAL A C 1
ATOM 713 O O . VAL A 1 87 ? 29.637 0.471 4.601 1.00 93.94 87 VAL A O 1
ATOM 716 N N . ALA A 1 88 ? 27.583 -0.285 5.106 1.00 92.38 88 ALA A N 1
ATOM 717 C CA . ALA A 1 88 ? 27.118 0.980 5.680 1.00 92.38 88 ALA A CA 1
ATOM 718 C C . ALA A 1 88 ? 27.863 1.339 6.982 1.00 92.38 88 ALA A C 1
ATOM 720 O O . ALA A 1 88 ? 28.327 2.471 7.149 1.00 92.38 88 ALA A O 1
ATOM 721 N N . LEU A 1 89 ? 28.057 0.366 7.877 1.00 93.12 89 LEU A N 1
ATOM 722 C CA . LEU A 1 89 ? 28.752 0.544 9.151 1.00 93.12 89 LEU A CA 1
ATOM 723 C C . LEU A 1 89 ? 30.237 0.882 8.944 1.00 93.12 89 LEU A C 1
ATOM 725 O O . LEU A 1 89 ? 30.746 1.798 9.591 1.00 93.12 89 LEU A O 1
ATOM 729 N N . ARG A 1 90 ? 30.922 0.240 7.984 1.00 93.12 90 ARG A N 1
ATOM 730 C CA . ARG A 1 90 ? 32.307 0.596 7.607 1.00 93.12 90 ARG A CA 1
ATOM 731 C C . ARG A 1 90 ? 32.417 2.036 7.109 1.00 93.12 90 ARG A C 1
ATOM 733 O O . ARG A 1 90 ? 33.337 2.737 7.526 1.00 93.12 90 ARG A O 1
ATOM 740 N N . LYS A 1 91 ? 31.471 2.509 6.286 1.00 90.12 91 LYS A N 1
ATOM 741 C CA . LYS A 1 91 ? 31.416 3.918 5.848 1.00 90.12 91 LYS A CA 1
ATOM 742 C C . LYS A 1 91 ? 31.226 4.873 7.036 1.00 90.12 91 LYS A C 1
ATOM 744 O O . LYS A 1 91 ? 31.955 5.857 7.135 1.00 90.12 91 LYS A O 1
ATOM 749 N N . LYS A 1 92 ? 30.315 4.560 7.969 1.00 87.44 92 LYS A N 1
ATOM 750 C CA . LYS A 1 92 ? 30.065 5.365 9.183 1.00 87.44 92 LYS A CA 1
ATOM 751 C C . LYS A 1 92 ? 31.304 5.449 10.088 1.00 87.44 92 LYS A C 1
ATOM 753 O O . LYS A 1 92 ? 31.676 6.542 10.509 1.00 87.44 92 LYS A O 1
ATOM 758 N N . ILE A 1 93 ? 31.976 4.321 10.338 1.00 87.38 93 ILE A N 1
ATOM 759 C CA . ILE A 1 93 ? 33.207 4.259 11.146 1.00 87.38 93 ILE A CA 1
ATOM 760 C C . ILE A 1 93 ? 34.352 5.024 10.466 1.00 87.38 93 ILE A C 1
ATOM 762 O O . ILE A 1 93 ? 35.047 5.792 11.128 1.00 87.38 93 ILE A O 1
ATOM 766 N N . ALA A 1 94 ? 34.524 4.880 9.148 1.00 86.19 94 ALA A N 1
ATOM 767 C CA . ALA A 1 94 ? 35.544 5.615 8.398 1.00 86.19 94 ALA A CA 1
ATOM 768 C C . ALA A 1 94 ? 35.316 7.138 8.423 1.00 86.19 94 ALA A C 1
ATOM 770 O O . ALA A 1 94 ? 36.278 7.892 8.565 1.00 86.19 94 ALA A O 1
ATOM 771 N N . ALA A 1 95 ? 34.061 7.595 8.340 1.00 82.50 95 ALA A N 1
ATOM 772 C CA . ALA A 1 95 ? 33.714 9.012 8.456 1.00 82.50 95 ALA A CA 1
ATOM 773 C C . ALA A 1 95 ? 34.013 9.570 9.861 1.00 82.50 95 ALA A C 1
ATOM 775 O O . ALA A 1 95 ? 34.638 10.624 9.982 1.00 82.50 95 ALA A O 1
ATOM 776 N N . ALA A 1 96 ? 33.652 8.840 10.923 1.00 80.19 96 ALA A N 1
ATOM 777 C CA . ALA A 1 96 ? 33.980 9.222 12.299 1.00 80.19 96 ALA A CA 1
ATOM 778 C C . ALA A 1 96 ? 35.505 9.295 12.526 1.00 80.19 96 ALA A C 1
ATOM 780 O O . ALA A 1 96 ? 36.019 10.304 13.008 1.00 80.19 96 ALA A O 1
ATOM 781 N N . ALA A 1 97 ? 36.249 8.281 12.072 1.00 79.75 97 ALA A N 1
ATOM 782 C CA . ALA A 1 97 ? 37.711 8.228 12.160 1.00 79.75 97 ALA A CA 1
ATOM 783 C C . ALA A 1 97 ? 38.444 9.234 11.243 1.00 79.75 97 ALA A C 1
ATOM 785 O O . ALA A 1 97 ? 39.662 9.399 11.357 1.00 79.75 97 ALA A O 1
ATOM 786 N N . ALA A 1 98 ? 37.737 9.895 10.321 1.00 74.00 98 ALA A N 1
ATOM 787 C CA . ALA A 1 98 ? 38.250 11.030 9.556 1.00 74.00 98 ALA A CA 1
ATOM 788 C C . ALA A 1 98 ? 38.008 12.363 10.286 1.00 74.00 98 ALA A C 1
ATOM 790 O O . ALA A 1 98 ? 38.899 13.212 1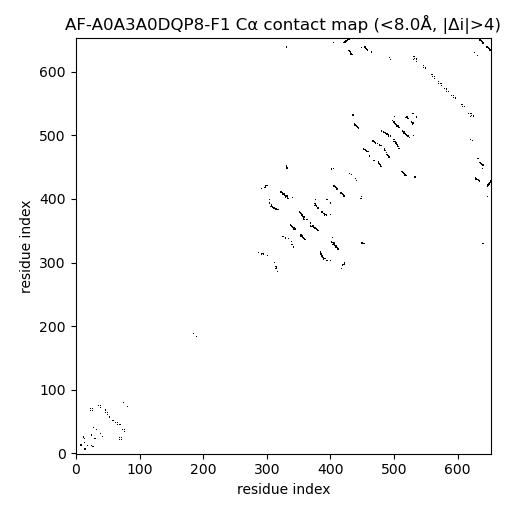0.299 1.00 74.00 98 ALA A O 1
ATOM 791 N N . ALA A 1 99 ? 36.844 12.525 10.927 1.00 68.38 99 ALA A N 1
ATOM 792 C CA . ALA A 1 99 ? 36.486 13.720 11.693 1.00 68.38 99 ALA A CA 1
ATOM 793 C C . ALA A 1 99 ? 37.363 13.928 12.943 1.00 68.38 99 ALA A C 1
ATOM 795 O O . ALA A 1 99 ? 37.656 15.069 13.299 1.00 68.38 99 ALA A O 1
ATOM 796 N N . ASP A 1 100 ? 37.820 12.838 13.568 1.00 65.62 100 ASP A N 1
ATOM 797 C CA . ASP A 1 100 ? 38.644 12.858 14.788 1.00 65.62 100 ASP A CA 1
ATOM 798 C C . ASP A 1 100 ? 40.161 13.026 14.523 1.00 65.62 100 ASP A C 1
ATOM 800 O O . ASP A 1 100 ? 40.982 12.966 15.435 1.00 65.62 100 ASP A O 1
ATOM 804 N N . ARG A 1 101 ? 40.587 13.253 13.267 1.00 61.78 101 ARG A N 1
ATOM 805 C CA . ARG A 1 101 ? 42.007 13.490 12.938 1.00 61.78 101 ARG A CA 1
ATOM 806 C C . ARG A 1 101 ? 42.422 14.933 13.270 1.00 61.78 101 ARG A C 1
ATOM 808 O O . ARG A 1 101 ? 41.976 15.847 12.569 1.00 61.78 101 ARG A O 1
ATOM 815 N N . PRO A 1 102 ? 43.384 15.179 14.188 1.00 51.69 102 PRO A N 1
ATOM 816 C CA . PRO A 1 102 ? 43.761 16.542 14.598 1.00 51.69 102 PRO A CA 1
ATOM 817 C C . PRO A 1 102 ? 44.399 17.430 13.512 1.00 51.69 102 PRO A C 1
ATOM 819 O O . PRO A 1 102 ? 44.665 18.603 13.761 1.00 51.69 102 PRO A O 1
ATOM 822 N N . GLY A 1 103 ? 44.676 16.898 12.315 1.00 54.28 103 GLY A N 1
ATOM 823 C CA . GLY A 1 103 ? 45.309 17.639 11.218 1.00 54.28 103 GLY A CA 1
ATOM 824 C C . GLY A 1 103 ? 44.351 18.391 10.284 1.00 54.28 103 GLY A C 1
ATOM 825 O O . GLY A 1 103 ? 44.768 19.364 9.664 1.00 54.28 103 GLY A O 1
ATOM 826 N N . ALA A 1 104 ? 43.084 17.974 10.166 1.00 48.03 104 ALA A N 1
ATOM 827 C CA . ALA A 1 104 ? 42.217 18.433 9.071 1.00 48.03 104 ALA A CA 1
ATOM 828 C C . ALA A 1 104 ? 41.701 19.877 9.228 1.00 48.03 104 ALA A C 1
ATOM 830 O O . ALA A 1 104 ? 41.552 20.585 8.235 1.00 48.03 104 ALA A O 1
ATOM 831 N N . ARG A 1 105 ? 41.462 20.345 10.463 1.00 45.75 105 ARG A N 1
ATOM 832 C CA . ARG A 1 105 ? 40.896 21.689 10.708 1.00 45.75 105 ARG A CA 1
ATOM 833 C C . ARG A 1 105 ? 41.827 22.826 10.267 1.00 45.75 105 ARG A C 1
ATOM 835 O O . ARG A 1 105 ? 41.357 23.847 9.783 1.00 45.75 105 ARG A O 1
ATOM 842 N N . ARG A 1 106 ? 43.147 22.621 10.337 1.00 44.66 106 ARG A N 1
ATOM 843 C CA . ARG A 1 106 ? 44.160 23.669 10.100 1.00 44.66 106 ARG A CA 1
ATOM 844 C C . ARG A 1 106 ? 44.312 24.108 8.632 1.00 44.66 106 ARG A C 1
ATOM 846 O O . ARG A 1 106 ? 45.143 24.963 8.351 1.00 44.66 106 ARG A O 1
ATOM 853 N N . ALA A 1 107 ? 43.546 23.520 7.711 1.00 48.97 107 ALA A N 1
ATOM 854 C CA . ALA A 1 107 ? 43.520 23.885 6.292 1.00 48.97 107 ALA A CA 1
ATOM 855 C C . ALA A 1 107 ? 42.324 24.778 5.898 1.00 48.97 107 ALA A C 1
ATOM 857 O O . ALA A 1 107 ? 42.309 25.290 4.783 1.00 48.97 107 ALA A O 1
ATOM 858 N N . ALA A 1 108 ? 41.334 24.967 6.781 1.00 46.53 108 ALA A N 1
ATOM 859 C CA . ALA A 1 108 ? 40.182 25.841 6.527 1.00 46.53 108 ALA A CA 1
ATOM 860 C C . ALA A 1 108 ? 40.424 27.293 6.989 1.00 46.53 108 ALA A C 1
ATOM 862 O O . ALA A 1 108 ? 39.985 28.239 6.338 1.00 46.53 108 ALA A O 1
ATOM 863 N N . ASP A 1 109 ? 41.171 27.472 8.082 1.00 45.31 109 ASP A N 1
ATOM 864 C CA . ASP A 1 109 ? 41.315 28.761 8.779 1.00 45.31 109 ASP A CA 1
ATOM 865 C C . ASP A 1 109 ? 42.221 29.784 8.052 1.00 45.31 109 ASP A C 1
ATOM 867 O O . ASP A 1 109 ? 42.330 30.934 8.472 1.00 45.31 109 ASP A O 1
ATOM 871 N N . THR A 1 110 ? 42.884 29.402 6.955 1.00 42.84 110 THR A N 1
ATOM 872 C CA . THR A 1 110 ? 43.837 30.248 6.205 1.00 42.84 110 THR A CA 1
ATOM 873 C C . THR A 1 110 ? 43.242 30.935 4.969 1.00 42.84 110 THR A C 1
ATOM 875 O O . THR A 1 110 ? 43.983 31.369 4.087 1.00 42.84 110 THR A O 1
ATOM 878 N N . SER A 1 111 ? 41.914 31.050 4.855 1.00 49.47 111 SER A N 1
ATOM 879 C CA . SER A 1 111 ? 41.265 31.701 3.698 1.00 49.47 111 SER A CA 1
ATOM 880 C C . SER A 1 111 ? 40.013 32.530 4.020 1.00 49.47 111 SER A C 1
ATOM 882 O O . SER A 1 111 ? 39.102 32.615 3.205 1.00 49.47 111 SER A O 1
ATOM 884 N N . THR A 1 112 ? 39.981 33.213 5.170 1.00 42.28 112 THR A N 1
ATOM 885 C CA . THR A 1 112 ? 39.248 34.489 5.345 1.00 42.28 112 THR A CA 1
ATOM 886 C C . THR A 1 112 ? 39.872 35.290 6.494 1.00 42.28 112 THR A C 1
ATOM 888 O O . THR A 1 112 ? 39.536 35.096 7.657 1.00 42.28 112 THR A O 1
ATOM 891 N N . SER A 1 113 ? 40.790 36.201 6.173 1.00 38.78 113 SER A N 1
ATOM 892 C CA . SER A 1 113 ? 41.171 37.322 7.042 1.00 38.78 113 SER A CA 1
ATOM 893 C C . SER A 1 113 ? 41.795 38.412 6.175 1.00 38.78 113 SER A C 1
ATOM 895 O O . SER A 1 113 ? 42.751 38.141 5.449 1.00 38.78 113 SER A O 1
ATOM 897 N N . GLY A 1 114 ? 41.212 39.612 6.184 1.00 34.50 114 GLY A N 1
ATOM 898 C CA . GLY A 1 114 ? 41.630 40.683 5.278 1.00 34.50 114 GLY A CA 1
ATOM 899 C C . GLY A 1 114 ? 40.554 41.714 4.945 1.00 34.50 114 GLY A C 1
ATOM 900 O O . GLY A 1 114 ? 40.269 41.897 3.767 1.00 34.50 114 GLY A O 1
ATOM 901 N N . LEU A 1 115 ? 39.970 42.353 5.968 1.00 38.56 115 LEU A N 1
ATOM 902 C CA . LEU A 1 115 ? 39.608 43.786 6.028 1.00 38.56 115 LEU A CA 1
ATOM 903 C C . LEU A 1 115 ? 38.854 44.073 7.343 1.00 38.56 115 LEU A C 1
ATOM 905 O O . LEU A 1 115 ? 37.927 43.349 7.699 1.00 38.56 115 LEU A O 1
ATOM 909 N N . GLU A 1 116 ? 39.265 45.115 8.068 1.00 40.59 116 GLU A N 1
ATOM 910 C CA . GLU A 1 116 ? 38.680 45.530 9.356 1.00 40.59 116 GLU A CA 1
ATOM 911 C C . GLU A 1 116 ? 37.671 46.685 9.206 1.00 40.59 116 GLU A C 1
ATOM 913 O O . GLU A 1 116 ? 37.770 47.473 8.262 1.00 40.59 116 GLU A O 1
ATOM 918 N N . PRO A 1 117 ? 36.786 46.881 10.200 1.00 45.19 117 PRO A N 1
ATOM 919 C CA . PRO A 1 117 ? 36.215 48.177 10.552 1.00 45.19 117 PRO A CA 1
ATOM 920 C C . PRO A 1 117 ? 36.814 48.710 11.873 1.00 45.19 117 PRO A C 1
ATOM 922 O O . PRO A 1 117 ? 36.745 48.037 12.901 1.00 45.19 117 PRO A O 1
ATOM 925 N N . LEU A 1 118 ? 37.353 49.938 11.882 1.00 33.22 118 LEU A N 1
ATOM 926 C CA . LEU A 1 118 ? 37.991 50.530 13.070 1.00 33.22 118 LEU A CA 1
ATOM 927 C C . LEU A 1 118 ? 37.539 51.990 13.310 1.00 33.22 118 LEU A C 1
ATOM 929 O O . LEU A 1 118 ? 38.110 52.929 12.762 1.00 33.22 118 LEU A O 1
ATOM 933 N N . GLY A 1 119 ? 36.542 52.166 14.189 1.00 31.73 119 GLY A N 1
ATOM 934 C CA . GLY A 1 119 ? 36.108 53.462 14.749 1.00 31.73 119 GLY A CA 1
ATOM 935 C C . GLY A 1 119 ? 35.232 54.357 13.841 1.00 31.73 119 GLY A C 1
ATOM 936 O O . GLY A 1 119 ? 35.078 54.082 12.658 1.00 31.73 119 GLY A O 1
ATOM 937 N N . SER A 1 120 ? 34.631 55.452 14.338 1.00 32.31 120 SER A N 1
ATOM 938 C CA . SER A 1 120 ? 34.418 55.865 15.745 1.00 32.31 120 SER A CA 1
ATOM 939 C C . SER A 1 120 ? 33.420 57.043 15.866 1.00 32.31 120 SER A C 1
ATOM 941 O O . SER A 1 120 ? 33.319 57.819 14.926 1.00 32.31 120 SER A O 1
ATOM 943 N N . LEU A 1 121 ? 32.816 57.219 17.059 1.00 33.81 121 LEU A N 1
ATOM 944 C CA . LEU A 1 121 ? 32.265 58.470 17.655 1.00 33.81 121 LEU A CA 1
ATOM 945 C C . LEU A 1 121 ? 31.151 59.284 16.935 1.00 33.81 121 LEU A C 1
ATOM 947 O O . LEU A 1 121 ? 31.402 59.874 15.890 1.00 33.81 121 LEU 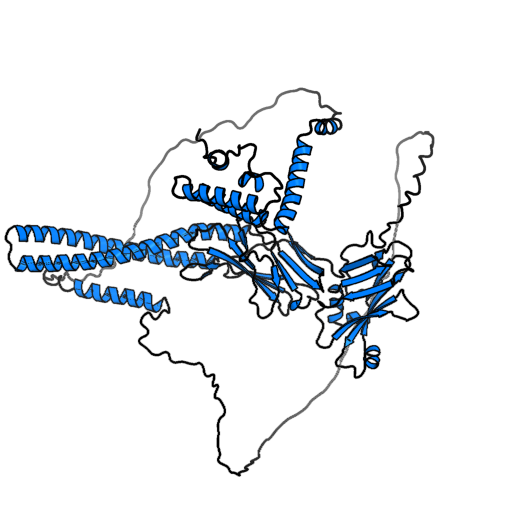A O 1
ATOM 951 N N . ALA A 1 122 ? 29.997 59.484 17.606 1.00 31.48 122 ALA A N 1
ATOM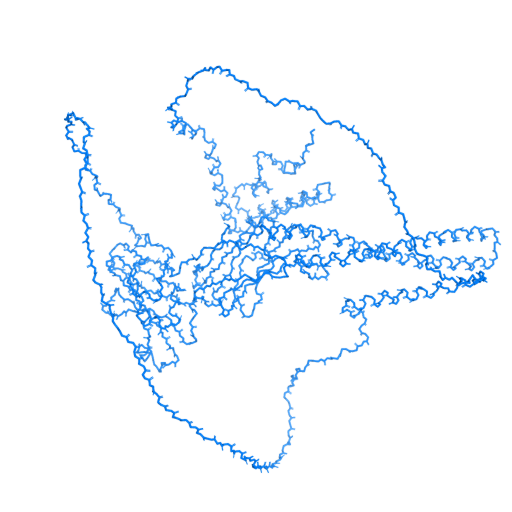 952 C CA . ALA A 1 122 ? 29.602 60.756 18.279 1.00 31.48 122 ALA A CA 1
ATOM 953 C C . ALA A 1 122 ? 28.068 61.026 18.372 1.00 31.48 122 ALA A C 1
ATOM 955 O O . ALA A 1 122 ? 27.334 60.779 17.423 1.00 31.48 122 ALA A O 1
ATOM 956 N N . ASP A 1 123 ? 27.675 61.592 19.523 1.00 33.47 123 ASP A N 1
ATOM 957 C CA . ASP A 1 123 ? 26.564 62.510 19.876 1.00 33.47 123 ASP A CA 1
ATOM 958 C C . ASP A 1 123 ? 25.054 62.247 19.605 1.00 33.47 123 ASP A C 1
ATOM 960 O O . ASP A 1 123 ? 24.585 62.177 18.475 1.00 33.47 123 ASP A O 1
ATOM 964 N N . GLU A 1 124 ? 24.312 62.276 20.731 1.00 34.72 124 GLU A N 1
ATOM 965 C CA . GLU A 1 124 ? 23.102 63.076 21.057 1.00 34.72 124 GLU A CA 1
ATOM 966 C C . GLU A 1 124 ? 21.807 63.019 20.199 1.00 34.72 124 GLU A C 1
ATOM 968 O O . GLU A 1 124 ? 21.788 63.338 19.012 1.00 34.72 124 GLU A O 1
ATOM 973 N N . GLY A 1 125 ? 20.664 62.775 20.869 1.00 30.59 125 GLY A N 1
ATOM 974 C CA . GLY A 1 125 ? 19.306 63.022 20.344 1.00 30.59 125 GLY A CA 1
ATOM 975 C C . GLY A 1 125 ? 18.172 62.321 21.123 1.00 30.59 125 GLY A C 1
ATOM 976 O O . GLY A 1 125 ? 18.233 61.114 21.343 1.00 30.59 125 GLY A O 1
ATOM 977 N N . GLU A 1 126 ? 17.141 63.074 21.533 1.00 31.38 126 GLU A N 1
ATOM 978 C CA . GLU A 1 126 ? 15.942 62.634 22.293 1.00 31.38 126 GLU A CA 1
ATOM 979 C C . GLU A 1 126 ? 15.191 61.431 21.658 1.00 31.38 126 GLU A C 1
ATOM 981 O O . GLU A 1 126 ? 15.169 61.288 20.438 1.00 31.38 126 GLU A O 1
ATOM 986 N N . LEU A 1 127 ? 14.610 60.453 22.376 1.00 33.56 127 LEU A N 1
ATOM 987 C CA . LEU A 1 127 ? 13.710 60.437 23.557 1.00 33.56 127 LEU A CA 1
ATOM 988 C C . LEU A 1 127 ? 12.273 60.954 23.320 1.00 33.56 127 LEU A C 1
ATOM 990 O O . LEU A 1 127 ? 12.011 62.141 23.457 1.00 33.56 127 LEU A O 1
ATOM 994 N N . ASP A 1 128 ? 11.325 60.026 23.131 1.00 29.55 128 ASP A N 1
ATOM 995 C CA . ASP A 1 128 ? 9.937 60.130 23.629 1.00 29.55 128 ASP A CA 1
ATOM 996 C C . ASP A 1 128 ? 9.319 58.712 23.791 1.00 29.55 128 ASP A C 1
ATOM 998 O O . ASP A 1 128 ? 9.965 57.715 23.457 1.00 29.55 128 ASP A O 1
ATOM 1002 N N . PHE A 1 129 ? 8.077 58.630 24.285 1.00 31.23 129 PHE A N 1
ATOM 1003 C CA . PHE A 1 129 ? 7.286 57.448 24.672 1.00 31.23 129 PHE A CA 1
ATOM 1004 C C . PHE A 1 129 ? 7.659 56.817 26.019 1.00 31.23 129 PHE A C 1
ATOM 1006 O O . PHE A 1 129 ? 8.033 55.646 26.120 1.00 31.23 129 PHE A O 1
ATOM 1013 N N . GLY A 1 130 ? 7.473 57.608 27.077 1.00 30.11 130 GLY A N 1
ATOM 1014 C CA . GLY A 1 130 ? 7.424 57.127 28.457 1.00 30.11 130 GLY A CA 1
ATOM 1015 C C . GLY A 1 130 ? 6.032 56.669 28.930 1.00 30.11 130 GLY A C 1
ATOM 1016 O O . GLY A 1 130 ? 5.000 57.122 28.441 1.00 30.11 130 GLY A O 1
ATOM 1017 N N . ASP A 1 131 ? 6.079 55.834 29.968 1.00 30.50 131 ASP A N 1
ATOM 1018 C CA . ASP A 1 131 ? 5.073 55.580 31.007 1.00 30.50 131 ASP A CA 1
ATOM 1019 C C . ASP A 1 131 ? 3.752 54.819 30.744 1.00 30.50 131 ASP A C 1
ATOM 1021 O O . ASP A 1 131 ? 3.161 54.743 29.670 1.00 30.50 131 ASP A O 1
ATOM 1025 N N . ALA A 1 132 ? 3.345 54.177 31.843 1.00 30.22 132 ALA A N 1
ATOM 1026 C CA . ALA A 1 132 ? 2.216 53.269 32.043 1.00 30.22 132 ALA A CA 1
ATOM 1027 C C . ALA A 1 132 ? 1.102 54.022 32.840 1.00 30.22 132 ALA A C 1
ATOM 1029 O O . ALA A 1 132 ? 1.141 55.253 32.866 1.00 30.22 132 ALA A O 1
ATOM 1030 N N . PRO A 1 133 ? 0.134 53.395 33.557 1.00 41.75 133 PRO A N 1
ATOM 1031 C CA . PRO A 1 133 ? -0.220 51.979 33.696 1.00 41.75 133 PRO A CA 1
ATOM 1032 C C . PRO A 1 133 ? -1.714 51.701 33.411 1.00 41.75 133 PRO A C 1
ATOM 1034 O O . PRO A 1 133 ? -2.460 52.576 32.981 1.00 41.75 133 PRO A O 1
ATOM 1037 N N . PHE A 1 134 ? -2.182 50.484 33.716 1.00 30.52 134 PHE A N 1
ATOM 1038 C CA . PHE A 1 134 ? -3.616 50.220 33.863 1.00 30.52 134 PHE A CA 1
ATOM 1039 C C . PHE A 1 134 ? -3.909 49.377 35.113 1.00 30.52 134 PHE A C 1
ATOM 1041 O O . PHE A 1 134 ? -3.571 48.196 35.177 1.00 30.52 134 PHE A O 1
ATOM 1048 N N . GLU A 1 135 ? -4.529 49.999 36.117 1.00 29.47 135 GLU A N 1
ATOM 1049 C CA . GLU A 1 135 ? -5.008 49.326 37.330 1.00 29.47 135 GLU A CA 1
ATOM 1050 C C . GLU A 1 135 ? -6.428 48.759 37.165 1.00 29.47 135 GLU A C 1
ATOM 1052 O O . GLU A 1 135 ? -7.186 49.107 36.258 1.00 29.47 135 GLU A O 1
ATOM 1057 N N . SER A 1 136 ? -6.822 47.889 38.095 1.00 35.16 136 SER A N 1
ATOM 1058 C CA . SER A 1 136 ? -8.169 47.328 38.165 1.00 35.16 136 SER A CA 1
ATOM 1059 C C . SER A 1 136 ? -9.202 48.297 38.750 1.00 35.16 136 SER A C 1
ATOM 1061 O O . SER A 1 136 ? -8.979 48.843 39.833 1.00 35.16 136 SER A O 1
ATOM 1063 N N . ARG A 1 137 ? -10.423 48.313 38.197 1.00 26.81 137 ARG A N 1
ATOM 1064 C CA . ARG A 1 137 ? -11.637 48.299 39.037 1.00 26.81 137 ARG A CA 1
ATOM 1065 C C . ARG A 1 137 ? -12.884 47.809 38.302 1.00 26.81 137 ARG A C 1
ATOM 1067 O O . ARG A 1 137 ? -13.012 47.956 37.094 1.00 26.81 137 ARG A O 1
ATOM 1074 N N . ALA A 1 138 ? -13.808 47.233 39.068 1.00 31.89 138 ALA A N 1
ATOM 1075 C CA . ALA A 1 138 ? -15.138 46.842 38.608 1.00 31.89 138 ALA A CA 1
ATOM 1076 C C . ALA A 1 138 ? -16.159 47.982 38.792 1.00 31.89 138 ALA A C 1
ATOM 1078 O O . ALA A 1 138 ? -15.973 48.852 39.643 1.00 31.89 138 ALA A O 1
ATOM 1079 N N . SER A 1 139 ? -17.277 47.916 38.064 1.00 31.25 139 SER A N 1
ATOM 1080 C CA . SER A 1 139 ? -18.518 48.639 38.386 1.00 31.25 139 SER A CA 1
ATOM 1081 C C . SER A 1 139 ? -19.751 47.836 37.932 1.00 31.25 139 SER A C 1
ATOM 1083 O O . SER A 1 139 ? -19.603 46.784 37.311 1.00 31.25 139 SER A O 1
ATOM 1085 N N . SER A 1 140 ? -20.958 48.272 38.309 1.00 29.14 140 SER A N 1
ATOM 1086 C CA . SER A 1 140 ? -22.190 47.463 38.296 1.00 29.14 140 SER A CA 1
ATOM 1087 C C . SER A 1 140 ? -23.464 48.291 38.044 1.00 29.14 140 SER A C 1
ATOM 1089 O O . SER A 1 140 ? -23.477 49.484 38.335 1.00 29.14 140 SER A O 1
ATOM 1091 N N . ALA A 1 141 ? -24.540 47.609 37.611 1.00 30.58 141 ALA A N 1
ATOM 1092 C CA . ALA A 1 141 ? -25.909 48.102 37.346 1.00 30.58 141 ALA A CA 1
ATOM 1093 C C . ALA A 1 141 ? -26.039 49.101 36.161 1.00 30.58 141 ALA A C 1
ATOM 1095 O O . ALA A 1 141 ? -25.108 49.836 35.863 1.00 30.58 141 ALA A O 1
ATOM 1096 N N . ALA A 1 142 ? -27.139 49.189 35.395 1.00 29.39 142 ALA A N 1
ATOM 1097 C CA . ALA A 1 142 ? -28.481 48.566 35.437 1.00 29.39 142 ALA A CA 1
ATOM 1098 C C . ALA A 1 142 ? -28.943 48.219 33.971 1.00 29.39 142 ALA A C 1
ATOM 1100 O O . ALA A 1 142 ? -28.078 48.131 33.108 1.00 29.39 142 ALA A O 1
ATOM 1101 N N . ALA A 1 143 ? -30.201 47.975 33.548 1.00 29.38 143 ALA A N 1
ATOM 1102 C CA . ALA A 1 143 ? -31.533 48.143 34.152 1.00 29.38 143 ALA A CA 1
ATOM 1103 C C . ALA A 1 143 ? -32.639 47.238 33.513 1.00 29.38 143 ALA A C 1
ATOM 1105 O O . ALA A 1 143 ? -32.366 46.258 32.829 1.00 29.38 143 ALA A O 1
ATOM 1106 N N . PHE A 1 144 ? -33.897 47.600 33.791 1.00 34.38 144 PHE A N 1
ATOM 1107 C CA . PHE A 1 144 ? -35.213 47.066 33.377 1.00 34.38 144 PHE A CA 1
ATOM 1108 C C . PHE A 1 144 ? -35.712 47.642 32.014 1.00 34.38 144 PHE A C 1
ATOM 1110 O O . PHE A 1 144 ? -35.072 48.585 31.547 1.00 34.38 144 PHE A O 1
ATOM 1117 N N . PRO A 1 145 ? -36.832 47.175 31.380 1.00 47.03 145 PRO A N 1
ATOM 1118 C CA . PRO A 1 145 ? -38.013 46.559 32.011 1.00 47.03 145 PRO A CA 1
ATOM 1119 C C . PRO A 1 145 ? -38.680 45.337 31.344 1.00 47.03 145 PRO A C 1
ATOM 1121 O O . PRO A 1 145 ? -38.393 44.933 30.222 1.00 47.03 145 PRO A O 1
ATOM 1124 N N . SER A 1 146 ? -39.640 44.776 32.086 1.00 31.97 146 SER A N 1
ATOM 1125 C CA . SER A 1 146 ? -40.478 43.632 31.715 1.00 31.97 146 SER A CA 1
ATOM 1126 C C . SER A 1 146 ? -41.764 44.036 30.986 1.00 31.97 146 SER A C 1
ATOM 1128 O O . SER A 1 146 ? -42.396 45.029 31.337 1.00 31.97 146 SER A O 1
ATOM 1130 N N . THR A 1 147 ? -42.265 43.157 30.118 1.00 33.59 147 THR A N 1
ATOM 1131 C CA . THR A 1 147 ? -43.714 42.954 29.920 1.00 33.59 147 THR A CA 1
ATOM 1132 C C . THR A 1 147 ? -44.022 41.457 29.946 1.00 33.59 147 THR A C 1
ATOM 1134 O O . THR A 1 147 ? -43.139 40.629 29.731 1.00 33.59 147 THR A O 1
ATOM 1137 N N . ALA A 1 148 ? -45.260 41.095 30.282 1.00 28.80 148 ALA A N 1
ATOM 1138 C CA . ALA A 1 148 ? -45.687 39.708 30.445 1.00 28.80 148 ALA A CA 1
ATOM 1139 C C . ALA A 1 148 ? -46.971 39.438 29.655 1.00 28.80 148 ALA A C 1
ATOM 1141 O O . ALA A 1 148 ? -47.816 40.317 29.507 1.00 28.80 148 ALA A O 1
ATOM 1142 N N . THR A 1 149 ? -47.165 38.197 29.213 1.00 31.14 149 THR A N 1
ATOM 1143 C CA . THR A 1 149 ? -48.480 37.695 28.797 1.00 31.14 149 THR A CA 1
ATOM 1144 C C . THR A 1 149 ? -48.710 36.330 29.430 1.00 31.14 149 THR A C 1
ATOM 1146 O O . THR A 1 149 ? -47.908 35.411 29.287 1.00 31.14 149 THR A O 1
ATOM 1149 N N . MET A 1 150 ? -49.803 36.220 30.181 1.00 29.88 150 MET A N 1
ATOM 1150 C CA . MET A 1 150 ? -50.203 35.015 30.901 1.00 29.88 150 MET A CA 1
ATOM 1151 C C . MET A 1 150 ? -51.160 34.196 30.033 1.00 29.88 150 MET A C 1
ATOM 1153 O O . MET A 1 150 ? -52.235 34.683 29.694 1.00 29.88 150 MET A O 1
ATOM 1157 N N . VAL A 1 151 ? -50.837 32.929 29.761 1.00 29.22 151 VAL A N 1
ATOM 1158 C CA . VAL A 1 151 ? -51.825 31.948 29.280 1.00 29.22 151 VAL A CA 1
ATOM 1159 C C . VAL A 1 151 ? -52.121 30.965 30.405 1.00 29.22 151 VAL A C 1
ATOM 1161 O O . VAL A 1 151 ? -51.232 30.325 30.961 1.00 29.22 151 VAL A O 1
ATOM 1164 N N . ARG A 1 152 ? -53.400 30.888 30.773 1.00 29.73 152 ARG A N 1
ATOM 1165 C CA . ARG A 1 152 ? -53.899 30.193 31.959 1.00 29.73 152 ARG A CA 1
ATOM 1166 C C . ARG A 1 152 ? -54.751 29.004 31.533 1.00 29.73 152 ARG A C 1
ATOM 1168 O O . ARG A 1 152 ? -55.883 29.182 31.101 1.00 29.73 152 ARG A O 1
ATOM 1175 N N . SER A 1 153 ? -54.246 27.794 31.743 1.00 30.14 153 SER A N 1
ATOM 1176 C CA . SER A 1 153 ? -55.078 26.592 31.830 1.00 30.14 153 SER A CA 1
ATOM 1177 C C . SER A 1 153 ? -54.685 25.811 33.082 1.00 30.14 153 SER A C 1
ATOM 1179 O O . SER A 1 153 ? -53.541 25.865 33.530 1.00 30.14 153 SER A O 1
ATOM 1181 N N . GLY A 1 154 ? -55.646 25.141 33.709 1.00 29.05 154 GLY A N 1
ATOM 1182 C CA . GLY A 1 154 ? -55.390 24.379 34.923 1.00 29.05 154 GLY A CA 1
ATOM 1183 C C . GLY A 1 154 ? -56.523 23.411 35.194 1.00 29.05 154 GLY A C 1
ATOM 1184 O O . GLY A 1 154 ? -57.690 23.786 35.098 1.00 29.05 154 GLY A O 1
ATOM 1185 N N . GLN A 1 155 ? -56.189 22.168 35.544 1.00 30.94 155 GLN A N 1
ATOM 1186 C CA . GLN A 1 155 ? -57.195 21.151 35.813 1.00 30.94 155 GLN A CA 1
ATOM 1187 C C . GLN A 1 155 ? -56.805 20.240 36.984 1.00 30.94 155 GLN A C 1
ATOM 1189 O O . GLN A 1 155 ? -55.875 19.450 36.904 1.00 30.94 155 GLN A O 1
ATOM 1194 N N . ARG A 1 156 ? -57.598 20.365 38.057 1.00 28.72 156 ARG A N 1
ATOM 1195 C CA . ARG A 1 156 ? -57.952 19.345 39.066 1.00 28.72 156 ARG A CA 1
ATOM 1196 C C . ARG A 1 156 ? -56.824 18.498 39.688 1.00 28.72 156 ARG A C 1
ATOM 1198 O O . ARG A 1 156 ? -56.369 17.505 39.134 1.00 28.72 156 ARG A O 1
ATOM 1205 N N . ARG A 1 157 ? -56.558 18.768 40.975 1.00 33.66 157 ARG A N 1
ATOM 1206 C CA . ARG A 1 157 ? -55.963 17.800 41.918 1.00 33.66 157 ARG A CA 1
ATOM 1207 C C . ARG A 1 157 ? -56.809 16.516 41.981 1.00 33.66 157 ARG A C 1
ATOM 1209 O O . ARG A 1 157 ? -57.888 16.531 42.570 1.00 33.66 157 ARG A O 1
ATOM 1216 N N . GLY A 1 158 ? -56.299 15.407 41.448 1.00 29.05 158 GLY A N 1
ATOM 1217 C CA . GLY A 1 158 ? -56.795 14.058 41.742 1.00 29.05 158 GLY A CA 1
ATOM 1218 C C . GLY A 1 158 ? -56.143 13.505 43.014 1.00 29.05 158 GLY A C 1
ATOM 1219 O O . GLY A 1 158 ? -54.920 13.482 43.119 1.00 29.05 158 GLY A O 1
ATOM 1220 N N . ARG A 1 159 ? -56.941 13.078 44.000 1.00 41.56 159 ARG A N 1
ATOM 1221 C CA . ARG A 1 159 ? -56.466 12.568 45.302 1.00 41.56 159 ARG A CA 1
ATOM 1222 C C . ARG A 1 159 ? -56.503 11.034 45.319 1.00 41.56 159 ARG A C 1
ATOM 1224 O O . ARG A 1 159 ? -57.489 10.453 45.758 1.00 41.56 159 ARG A O 1
ATOM 1231 N N . SER A 1 160 ? -55.446 10.385 44.830 1.00 32.66 160 SER A N 1
ATOM 1232 C CA . SER A 1 160 ? -55.324 8.916 44.774 1.00 32.66 160 SER A CA 1
ATOM 1233 C C . SER A 1 160 ? -54.598 8.319 45.991 1.00 32.66 160 SER A C 1
ATOM 1235 O O . SER A 1 160 ? -53.667 8.916 46.530 1.00 32.66 160 SER A O 1
ATOM 1237 N N . SER A 1 161 ? -55.022 7.128 46.419 1.00 38.75 161 SER A N 1
ATOM 1238 C CA . SER A 1 161 ? -54.572 6.431 47.633 1.00 38.75 161 SER A CA 1
ATOM 1239 C C . SER A 1 161 ? -53.218 5.702 47.474 1.00 38.75 161 SER A C 1
ATOM 1241 O O . SER A 1 161 ? -52.830 5.341 46.361 1.00 38.75 161 SER A O 1
ATOM 1243 N N . PRO A 1 162 ? -52.472 5.449 48.573 1.00 34.59 162 PRO A N 1
ATOM 1244 C CA . PRO A 1 162 ? -51.081 4.973 48.509 1.00 34.59 162 PRO A CA 1
ATOM 1245 C C . PRO A 1 162 ? -50.881 3.513 48.053 1.00 34.59 162 PRO A C 1
ATOM 1247 O O . PRO A 1 162 ? -49.742 3.104 47.846 1.00 34.59 162 PRO A O 1
ATOM 1250 N N . LEU A 1 163 ? -51.946 2.722 47.875 1.00 36.62 163 LEU A N 1
ATOM 1251 C CA . LEU A 1 163 ? -51.854 1.282 47.578 1.00 36.62 163 LEU A CA 1
ATOM 1252 C C . LEU A 1 163 ? -51.534 0.932 46.110 1.00 36.62 163 LEU A C 1
ATOM 1254 O O . LEU A 1 163 ? -51.173 -0.205 45.825 1.00 36.62 163 LEU A O 1
ATOM 1258 N N . ALA A 1 164 ? -51.606 1.886 45.176 1.00 33.41 164 ALA A N 1
ATOM 1259 C CA . ALA A 1 164 ? -51.419 1.617 43.742 1.00 33.41 164 ALA A CA 1
ATOM 1260 C C . ALA A 1 164 ? -49.946 1.490 43.278 1.00 33.41 164 ALA A C 1
ATOM 1262 O O . ALA A 1 164 ? -49.694 1.166 42.120 1.00 33.41 164 ALA A O 1
ATOM 1263 N N . LYS A 1 165 ? -48.954 1.751 44.144 1.00 37.12 165 LYS A N 1
ATOM 1264 C CA . LYS A 1 165 ? -47.531 1.871 43.748 1.00 37.12 165 LYS A CA 1
ATOM 1265 C C . LYS A 1 165 ? -46.720 0.563 43.708 1.00 37.12 165 LYS A C 1
ATOM 1267 O O . LYS A 1 165 ? -45.529 0.615 43.424 1.00 37.12 165 LYS A O 1
ATOM 1272 N N . LEU A 1 166 ? -47.323 -0.598 43.980 1.00 36.22 166 LEU A N 1
ATOM 1273 C CA . LEU A 1 166 ? -46.600 -1.883 44.046 1.00 36.22 166 LEU A CA 1
ATOM 1274 C C . LEU A 1 166 ? -46.613 -2.716 42.750 1.00 36.22 166 LEU A C 1
ATOM 1276 O O . LEU A 1 166 ? -45.855 -3.676 42.654 1.00 36.22 166 LEU A O 1
ATOM 1280 N N . ALA A 1 167 ? -47.415 -2.352 41.743 1.00 34.22 167 ALA A N 1
ATOM 1281 C CA . ALA A 1 167 ? -47.529 -3.116 40.492 1.00 34.22 167 ALA A CA 1
ATOM 1282 C C . ALA A 1 167 ? -46.568 -2.662 39.369 1.00 34.22 167 ALA A C 1
ATOM 1284 O O . ALA A 1 167 ? -46.299 -3.423 38.442 1.00 34.22 167 ALA A O 1
ATOM 1285 N N . SER A 1 168 ? -46.032 -1.437 39.426 1.00 31.41 168 SER A N 1
ATOM 1286 C CA . SER A 1 168 ? -45.301 -0.824 38.302 1.00 31.41 168 SER A CA 1
ATOM 1287 C C . SER A 1 168 ? -43.867 -1.330 38.099 1.00 31.41 168 SER A C 1
ATOM 1289 O O . SER A 1 168 ? -43.326 -1.188 37.006 1.00 31.41 168 SER A O 1
ATOM 1291 N N . VAL A 1 169 ? -43.241 -1.926 39.119 1.00 38.50 169 VAL A N 1
ATOM 1292 C CA . VAL A 1 169 ? -41.817 -2.320 39.072 1.00 38.50 169 VAL A CA 1
ATOM 1293 C C . VAL A 1 169 ? -41.590 -3.580 38.224 1.00 38.50 169 VAL A C 1
ATOM 1295 O O . VAL A 1 169 ? -40.632 -3.641 37.459 1.00 38.50 169 VAL A O 1
ATOM 1298 N N . ALA A 1 170 ? -42.495 -4.563 38.295 1.00 36.09 170 ALA A N 1
ATOM 1299 C CA . ALA A 1 170 ? -42.368 -5.809 37.533 1.00 36.09 170 ALA A CA 1
ATOM 1300 C C . ALA A 1 170 ? -42.521 -5.594 36.014 1.00 36.09 170 ALA A C 1
ATOM 1302 O O . ALA A 1 170 ? -41.812 -6.212 35.223 1.00 36.09 170 ALA A O 1
ATOM 1303 N N . PHE A 1 171 ? -43.413 -4.686 35.604 1.00 34.25 171 PHE A N 1
ATOM 1304 C CA . PHE A 1 171 ? -43.672 -4.411 34.187 1.00 34.25 171 PHE A CA 1
ATOM 1305 C C . PHE A 1 171 ? -42.541 -3.599 33.528 1.00 34.25 171 PHE A C 1
ATOM 1307 O O . PHE A 1 171 ? -42.227 -3.812 32.359 1.00 34.25 171 PHE A O 1
ATOM 1314 N N . GLY A 1 172 ? -41.882 -2.712 34.286 1.00 34.44 172 GLY A N 1
ATOM 1315 C CA . GLY A 1 172 ? -40.749 -1.922 33.793 1.00 34.44 172 GLY A CA 1
ATOM 1316 C C . GLY A 1 172 ? -39.528 -2.769 33.419 1.00 34.44 172 GLY A C 1
ATOM 1317 O O . GLY A 1 172 ? -38.914 -2.528 32.383 1.00 34.44 172 GLY A O 1
ATOM 1318 N N . LEU A 1 173 ? -39.210 -3.800 34.211 1.00 44.25 173 LEU A N 1
ATOM 1319 C CA . LEU A 1 173 ? -38.073 -4.694 33.946 1.00 44.25 173 LEU A CA 1
ATOM 1320 C C . LEU A 1 173 ? -38.287 -5.571 32.700 1.00 44.25 173 LEU A C 1
ATOM 1322 O O . LEU A 1 173 ? -37.350 -5.768 31.928 1.00 44.25 173 LEU A O 1
ATOM 1326 N N . ALA A 1 174 ? -39.518 -6.039 32.467 1.00 37.22 174 ALA A N 1
ATOM 1327 C CA . ALA A 1 174 ? -39.869 -6.801 31.266 1.00 37.22 174 ALA A CA 1
ATOM 1328 C C . ALA A 1 174 ? -39.855 -5.941 29.988 1.00 37.22 174 ALA A C 1
ATOM 1330 O O . ALA A 1 174 ? -39.484 -6.426 28.924 1.00 37.22 174 ALA A O 1
ATOM 1331 N N . LEU A 1 175 ? -40.225 -4.658 30.079 1.00 37.28 175 LEU A N 1
ATOM 1332 C CA . LEU A 1 175 ? -40.181 -3.752 28.929 1.00 37.28 175 LEU A CA 1
ATOM 1333 C C . LEU A 1 175 ? -38.752 -3.254 28.644 1.00 37.28 175 LEU A C 1
ATOM 1335 O O . LEU A 1 175 ? -38.361 -3.132 27.485 1.00 37.28 175 LEU A O 1
ATOM 1339 N N . GLY A 1 176 ? -37.948 -3.019 29.687 1.00 35.50 176 GLY A N 1
ATOM 1340 C CA . GLY A 1 176 ? -36.551 -2.599 29.559 1.00 35.50 176 GLY A CA 1
ATOM 1341 C C . GLY A 1 176 ? -35.667 -3.636 28.862 1.00 35.50 176 GLY A C 1
ATOM 1342 O O . GLY A 1 176 ? -34.880 -3.276 27.987 1.00 35.50 176 GLY A O 1
ATOM 1343 N N . SER A 1 177 ? -35.832 -4.926 29.176 1.00 43.78 177 SER A N 1
ATOM 1344 C CA . SER A 1 177 ? -35.093 -6.000 28.497 1.00 43.78 177 SER A CA 1
ATOM 1345 C C . SER A 1 177 ? -35.460 -6.113 27.013 1.00 43.78 177 SER A C 1
ATOM 1347 O O . SER A 1 177 ? -34.564 -6.262 26.184 1.00 43.78 177 SER A O 1
ATOM 1349 N N . VAL A 1 178 ? -36.743 -5.954 26.662 1.00 38.16 178 VAL A N 1
ATOM 1350 C CA . VAL A 1 178 ? -37.221 -5.932 25.268 1.00 38.16 178 VAL A CA 1
ATOM 1351 C C . VAL A 1 178 ? -36.678 -4.724 24.501 1.00 38.16 178 VAL A C 1
ATOM 1353 O O . VAL A 1 178 ? -36.253 -4.884 23.360 1.00 38.16 178 VAL A O 1
ATOM 1356 N N . VAL A 1 179 ? -36.617 -3.534 25.109 1.00 41.31 179 VAL A N 1
ATOM 1357 C CA . VAL A 1 179 ? -36.032 -2.342 24.464 1.00 41.31 179 VAL A CA 1
ATOM 1358 C C . VAL A 1 179 ? -34.528 -2.508 24.226 1.00 41.31 179 VAL A C 1
ATOM 1360 O O . VAL A 1 179 ? -34.047 -2.133 23.159 1.00 41.31 179 VAL A O 1
ATOM 1363 N N . VAL A 1 180 ? -33.784 -3.120 25.154 1.00 42.00 180 VAL A N 1
ATOM 1364 C CA . VAL A 1 180 ? -32.357 -3.438 24.947 1.00 42.00 180 VAL A CA 1
ATOM 1365 C C . VAL A 1 180 ? -32.172 -4.492 23.846 1.00 42.00 180 VAL A C 1
ATOM 1367 O O . VAL A 1 180 ? -31.310 -4.319 22.987 1.00 42.00 180 VAL A O 1
ATOM 1370 N N . TYR A 1 181 ? -33.007 -5.537 23.804 1.00 44.50 181 TYR A N 1
ATOM 1371 C CA . TYR A 1 181 ? -32.980 -6.540 22.729 1.00 44.50 181 TYR A CA 1
ATOM 1372 C C . TYR A 1 181 ? -33.295 -5.930 21.355 1.00 44.50 181 TYR A C 1
ATOM 1374 O O . TYR A 1 181 ? -32.561 -6.159 20.396 1.00 44.50 181 TYR A O 1
ATOM 1382 N N . ALA A 1 182 ? -34.346 -5.112 21.259 1.00 40.31 182 ALA A N 1
ATOM 1383 C CA . ALA A 1 182 ? -34.758 -4.464 20.015 1.00 40.31 182 ALA A CA 1
ATOM 1384 C C . ALA A 1 182 ? -33.772 -3.378 19.547 1.00 40.31 182 ALA A C 1
ATOM 1386 O O . ALA A 1 182 ? -33.656 -3.141 18.346 1.00 40.31 182 ALA A O 1
ATOM 1387 N N . ALA A 1 183 ? -33.045 -2.732 20.465 1.00 40.16 183 ALA A N 1
ATOM 1388 C CA . ALA A 1 183 ? -31.992 -1.778 20.124 1.00 40.16 183 ALA A CA 1
ATOM 1389 C C . ALA A 1 183 ? -30.716 -2.463 19.605 1.00 40.16 183 ALA A C 1
ATOM 1391 O O . ALA A 1 183 ? -30.065 -1.916 18.721 1.00 40.16 183 ALA A O 1
ATOM 1392 N N . LEU A 1 184 ? -30.370 -3.650 20.120 1.00 43.31 184 LEU A N 1
ATOM 1393 C CA . LEU A 1 184 ? -29.206 -4.418 19.661 1.00 43.31 184 LEU A CA 1
ATOM 1394 C C . LEU A 1 184 ? -29.495 -5.165 18.348 1.00 43.31 184 LEU A C 1
ATOM 1396 O O . LEU A 1 184 ? -28.744 -5.022 17.385 1.00 43.31 184 LEU 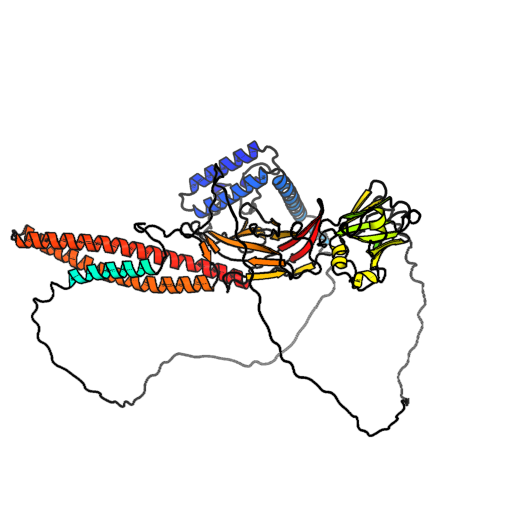A O 1
ATOM 1400 N N . GLY A 1 185 ? -30.617 -5.889 18.269 1.00 36.72 185 GLY A N 1
ATOM 1401 C CA . GLY A 1 185 ? -30.972 -6.715 17.106 1.00 36.72 185 GLY A CA 1
ATOM 1402 C C . GLY A 1 185 ? -31.283 -5.942 15.817 1.00 36.72 185 GLY A C 1
ATOM 1403 O O . GLY A 1 185 ? -31.232 -6.525 14.742 1.00 36.72 185 GLY A O 1
ATOM 1404 N N . ASN A 1 186 ? -31.570 -4.636 15.898 1.00 38.25 186 ASN A N 1
ATOM 1405 C CA . ASN A 1 186 ? -31.761 -3.774 14.721 1.00 38.25 186 ASN A CA 1
ATOM 1406 C C . ASN A 1 186 ? -30.499 -2.990 14.305 1.00 38.25 186 ASN A C 1
ATOM 1408 O O . ASN A 1 186 ? -30.539 -2.299 13.290 1.00 38.25 186 ASN A O 1
ATOM 1412 N N . PHE A 1 187 ? -29.398 -3.053 15.068 1.00 42.34 187 PHE A N 1
ATOM 1413 C CA . PHE A 1 187 ? -28.169 -2.288 14.783 1.00 42.34 187 PHE A CA 1
ATOM 1414 C C . PHE A 1 187 ? -26.958 -3.142 14.387 1.00 42.34 187 PHE A C 1
ATOM 1416 O O . PHE A 1 187 ? -26.002 -2.599 13.833 1.00 42.34 187 PHE A O 1
ATOM 1423 N N . ALA A 1 188 ? -26.997 -4.456 14.611 1.00 40.06 188 ALA A N 1
ATOM 1424 C CA . ALA A 1 188 ? -26.012 -5.401 14.096 1.00 40.06 188 ALA A CA 1
ATOM 1425 C C . ALA A 1 188 ? -26.728 -6.606 13.472 1.00 40.06 188 ALA A C 1
ATOM 1427 O O . ALA A 1 188 ? -27.527 -7.263 14.135 1.00 40.06 188 ALA A O 1
ATOM 1428 N N . GLY A 1 189 ? -26.435 -6.904 12.202 1.00 31.61 189 GLY A N 1
ATOM 1429 C CA . GLY A 1 189 ? -27.028 -8.015 11.443 1.00 31.61 189 GLY A CA 1
ATOM 1430 C C . GLY A 1 189 ? -26.464 -9.386 11.830 1.00 31.61 189 GLY A C 1
ATOM 1431 O O . GLY A 1 189 ? -25.949 -10.099 10.974 1.00 31.61 189 GLY A O 1
ATOM 1432 N N . ILE A 1 190 ? -26.513 -9.722 13.119 1.00 38.00 190 ILE A N 1
ATOM 1433 C CA . ILE A 1 190 ? -25.951 -10.943 13.704 1.00 38.00 190 ILE A CA 1
ATOM 1434 C C . ILE A 1 190 ? -27.108 -11.761 14.286 1.00 38.00 190 ILE A C 1
ATOM 1436 O O . ILE A 1 190 ? -27.716 -11.345 15.268 1.00 38.00 190 ILE A O 1
ATOM 1440 N N . ASP A 1 191 ? -27.403 -12.919 13.690 1.00 36.44 191 ASP A N 1
ATOM 1441 C CA . ASP A 1 191 ? -28.350 -13.904 14.236 1.00 36.44 191 ASP A CA 1
ATOM 1442 C C . ASP A 1 191 ? -27.629 -14.759 15.299 1.00 36.44 191 ASP A C 1
ATOM 1444 O O . ASP A 1 191 ? -26.758 -15.552 14.931 1.00 36.44 191 ASP A O 1
ATOM 1448 N N . PRO A 1 192 ? -27.928 -14.613 16.607 1.00 37.53 192 PRO A N 1
ATOM 1449 C CA . PRO A 1 192 ? -27.142 -15.260 17.657 1.00 37.53 192 PRO A CA 1
ATOM 1450 C C . PRO A 1 192 ? -27.632 -16.667 18.025 1.00 37.53 192 PRO A C 1
ATOM 1452 O O . PRO A 1 192 ? -27.078 -17.258 18.951 1.00 37.53 192 PRO A O 1
ATOM 1455 N N . LEU A 1 193 ? -28.699 -17.180 17.391 1.00 35.66 193 LEU A N 1
ATOM 1456 C CA . LEU A 1 193 ? -29.347 -18.438 17.797 1.00 35.66 193 LEU A CA 1
ATOM 1457 C C . LEU A 1 193 ? -29.693 -19.393 16.644 1.00 35.66 193 LEU A C 1
ATOM 1459 O O . LEU A 1 193 ? -29.830 -20.584 16.907 1.00 35.66 193 LEU A O 1
ATOM 1463 N N . GLY A 1 194 ? -29.814 -18.932 15.392 1.00 35.34 194 GLY A N 1
ATOM 1464 C CA . GLY A 1 194 ? -29.864 -19.818 14.216 1.00 35.34 194 GLY A CA 1
ATOM 1465 C C . GLY A 1 194 ? -31.077 -20.760 14.143 1.00 35.34 194 GLY A C 1
ATOM 1466 O O . GLY A 1 194 ? -30.965 -21.878 13.647 1.00 35.34 194 GLY A O 1
ATOM 1467 N N . ILE A 1 195 ? -32.234 -20.329 14.656 1.00 42.44 195 ILE A N 1
ATOM 1468 C CA . ILE A 1 195 ? -33.455 -21.157 14.778 1.00 42.44 195 ILE A CA 1
ATOM 1469 C C . ILE A 1 195 ? -34.334 -21.134 13.506 1.00 42.44 195 ILE A C 1
ATOM 1471 O O . ILE A 1 195 ? -35.248 -21.949 13.371 1.00 42.44 195 ILE A O 1
ATOM 1475 N N . PHE A 1 196 ? -34.043 -20.261 12.535 1.00 34.53 196 PHE A N 1
ATOM 1476 C CA . PHE A 1 196 ? -34.715 -20.248 11.231 1.00 34.53 196 PHE A CA 1
ATOM 1477 C C . PHE A 1 196 ? -33.793 -20.785 10.124 1.00 34.53 196 PHE A C 1
ATOM 1479 O O . PHE A 1 196 ? -32.634 -20.375 10.053 1.00 34.53 196 PHE A O 1
ATOM 1486 N N . PRO A 1 197 ? -34.278 -21.673 9.233 1.00 31.08 197 PRO A N 1
ATOM 1487 C CA . PRO A 1 197 ? -33.468 -22.175 8.131 1.00 31.08 197 PRO A CA 1
ATOM 1488 C C . PRO A 1 197 ? -33.141 -21.043 7.152 1.00 31.08 197 PRO A C 1
ATOM 1490 O O . PRO A 1 197 ? -34.022 -20.270 6.759 1.00 31.08 197 PRO A O 1
ATOM 1493 N N . ARG A 1 198 ? -31.878 -20.968 6.715 1.00 33.25 198 ARG A N 1
ATOM 1494 C CA . ARG A 1 198 ? -31.496 -20.102 5.596 1.00 33.25 198 ARG A CA 1
ATOM 1495 C C . ARG A 1 198 ? -32.305 -20.490 4.360 1.00 33.25 198 ARG A C 1
ATOM 1497 O O . ARG A 1 198 ? -32.417 -21.660 4.009 1.00 33.25 198 ARG A O 1
ATOM 1504 N N . ARG A 1 199 ? -32.860 -19.483 3.687 1.00 28.70 199 ARG A N 1
ATOM 1505 C CA . ARG A 1 199 ? -33.421 -19.640 2.346 1.00 28.70 199 ARG A CA 1
ATOM 1506 C C . ARG A 1 199 ? -32.268 -19.561 1.353 1.00 28.70 199 ARG A C 1
ATOM 1508 O O . ARG A 1 199 ? -31.953 -18.474 0.872 1.00 28.70 199 ARG A O 1
ATOM 1515 N N . ASP A 1 200 ? -31.628 -20.695 1.100 1.00 30.30 200 ASP A N 1
ATOM 1516 C CA . ASP A 1 200 ? -30.484 -20.751 0.195 1.00 30.30 200 ASP A CA 1
ATOM 1517 C C . ASP A 1 200 ? -30.886 -20.329 -1.226 1.00 30.30 200 ASP A C 1
ATOM 1519 O O . ASP A 1 200 ? -31.891 -20.772 -1.784 1.00 30.30 200 ASP A O 1
ATOM 1523 N N . GLY A 1 201 ? -30.104 -19.400 -1.777 1.00 31.84 201 GLY A N 1
ATOM 1524 C CA . GLY A 1 201 ? -30.351 -18.719 -3.048 1.00 31.84 201 GLY A CA 1
ATOM 1525 C C . GLY A 1 201 ? -29.159 -18.803 -3.998 1.00 31.84 201 GLY A C 1
ATOM 1526 O O . GLY A 1 201 ? -28.881 -17.841 -4.705 1.00 31.84 201 GLY A O 1
ATOM 1527 N N . GLY A 1 202 ? -28.431 -19.922 -3.974 1.00 29.28 202 GLY A N 1
ATOM 1528 C CA . GLY A 1 202 ? -27.315 -20.216 -4.875 1.00 29.28 202 GLY A CA 1
ATOM 1529 C C . GLY A 1 202 ? -27.660 -21.398 -5.775 1.00 29.28 202 GLY A C 1
ATOM 1530 O O . GLY A 1 202 ? -27.618 -22.540 -5.330 1.00 29.28 202 GLY A O 1
ATOM 1531 N N . ALA A 1 203 ? -28.032 -21.126 -7.025 1.00 31.83 203 ALA A N 1
ATOM 1532 C CA . ALA A 1 203 ? -28.409 -22.147 -7.999 1.00 31.83 203 ALA A CA 1
ATOM 1533 C C . ALA A 1 203 ? -27.238 -22.493 -8.936 1.00 31.83 203 ALA A C 1
ATOM 1535 O O . ALA A 1 203 ? -27.284 -22.191 -10.125 1.00 31.83 203 ALA A O 1
ATOM 1536 N N . GLU A 1 204 ? -26.210 -23.161 -8.410 1.00 30.00 204 GLU A N 1
ATOM 1537 C CA . GLU A 1 204 ? -25.272 -23.932 -9.235 1.00 30.00 204 GLU A CA 1
ATOM 1538 C C . GLU A 1 204 ? -25.640 -25.413 -9.150 1.00 30.00 204 GLU A C 1
ATOM 1540 O O . GLU A 1 204 ? -25.735 -25.989 -8.068 1.00 30.00 204 GLU A O 1
ATOM 1545 N N . THR A 1 205 ? -25.903 -26.025 -10.305 1.00 30.80 205 THR A N 1
ATOM 1546 C CA . THR A 1 205 ? -26.290 -27.438 -10.407 1.00 30.80 205 THR A CA 1
ATOM 1547 C C . THR A 1 205 ? -25.250 -28.209 -11.199 1.00 30.80 205 THR A C 1
ATOM 1549 O O . THR A 1 205 ? -25.388 -28.431 -12.399 1.00 30.80 205 THR A O 1
ATOM 1552 N N . THR A 1 206 ? -24.221 -28.682 -10.501 1.00 32.69 206 THR A N 1
ATOM 1553 C CA . THR A 1 206 ? -23.503 -29.871 -10.952 1.00 32.69 206 THR A CA 1
ATOM 1554 C C . THR A 1 206 ? -24.426 -31.083 -10.809 1.00 32.69 206 THR A C 1
ATOM 1556 O O . THR A 1 206 ? -25.028 -31.324 -9.761 1.00 32.69 206 THR A O 1
ATOM 1559 N N . ARG A 1 207 ? -24.560 -31.851 -11.889 1.00 30.27 207 ARG A N 1
ATOM 1560 C CA . ARG A 1 207 ? -25.064 -33.224 -11.859 1.00 30.27 207 ARG A CA 1
ATOM 1561 C C . ARG A 1 207 ? -24.222 -34.056 -12.804 1.00 30.27 207 ARG A C 1
ATOM 1563 O O . ARG A 1 207 ? -24.125 -33.731 -13.984 1.00 30.27 207 ARG A O 1
ATOM 1570 N N . ASP A 1 208 ? -23.649 -35.122 -12.268 1.00 28.89 208 ASP A N 1
ATOM 1571 C CA . ASP A 1 208 ? -22.972 -36.142 -13.053 1.00 28.89 208 ASP A CA 1
ATOM 1572 C C . ASP A 1 208 ? -23.942 -36.818 -14.028 1.00 28.89 208 ASP A C 1
ATOM 1574 O O . ASP A 1 208 ? -25.141 -36.954 -13.762 1.00 28.89 208 ASP A O 1
ATOM 1578 N N . ALA A 1 209 ? -23.409 -37.253 -15.167 1.00 32.00 209 ALA A N 1
ATOM 1579 C CA . ALA A 1 209 ? -24.163 -37.994 -16.163 1.00 32.00 209 ALA A CA 1
ATOM 1580 C C . ALA A 1 209 ? -24.130 -39.498 -15.856 1.00 32.00 209 ALA A C 1
ATOM 1582 O O . ALA A 1 209 ? -23.058 -40.098 -15.800 1.00 32.00 209 ALA A O 1
ATOM 1583 N N . ALA A 1 210 ? -25.308 -40.110 -15.734 1.00 30.45 210 ALA A N 1
ATOM 1584 C CA . ALA A 1 210 ? -25.491 -41.556 -15.804 1.00 30.45 210 ALA A CA 1
ATOM 1585 C C . ALA A 1 210 ? -26.859 -41.880 -16.432 1.00 30.45 210 ALA A C 1
ATOM 1587 O O . ALA A 1 210 ? -27.878 -41.343 -16.007 1.00 30.45 210 ALA A O 1
ATOM 1588 N N . ASP A 1 211 ? -26.828 -42.733 -17.456 1.00 30.70 211 ASP A N 1
ATOM 1589 C CA . ASP A 1 211 ? -27.897 -43.558 -18.036 1.00 30.70 211 ASP A CA 1
ATOM 1590 C C . ASP A 1 211 ? -29.341 -43.018 -18.185 1.00 30.70 211 ASP A C 1
ATOM 1592 O O . ASP A 1 211 ? -30.124 -42.957 -17.242 1.00 30.70 211 ASP A O 1
ATOM 1596 N N . GLY A 1 212 ? -29.786 -42.942 -19.448 1.00 28.70 212 GLY A N 1
ATOM 1597 C CA . GLY A 1 212 ? -30.652 -44.041 -19.907 1.00 28.70 212 GLY A CA 1
ATOM 1598 C C . GLY A 1 212 ? -32.038 -43.733 -20.501 1.00 28.70 212 GLY A C 1
ATOM 1599 O O . GLY A 1 212 ? -33.033 -43.754 -19.787 1.00 28.70 212 GLY A O 1
ATOM 1600 N N . ASN A 1 213 ? -32.098 -43.757 -21.841 1.00 30.25 213 ASN A N 1
ATOM 1601 C CA . ASN A 1 213 ? -33.212 -44.272 -22.670 1.00 30.25 213 ASN A CA 1
ATOM 1602 C C . ASN A 1 213 ? -34.516 -43.440 -22.852 1.00 30.25 213 ASN A C 1
ATOM 1604 O O . ASN A 1 213 ? -34.926 -42.684 -21.979 1.00 30.25 213 ASN A O 1
ATOM 1608 N N . GLY A 1 214 ? -35.196 -43.643 -23.999 1.00 27.02 214 GLY A N 1
ATOM 1609 C CA . GLY A 1 214 ? -36.486 -43.014 -24.373 1.00 27.02 214 GLY A CA 1
ATOM 1610 C C . GLY A 1 214 ? -36.337 -41.692 -25.153 1.00 27.02 214 GLY A C 1
ATOM 1611 O O . GLY A 1 214 ? -36.302 -40.629 -24.548 1.00 27.02 214 GLY A O 1
ATOM 1612 N N . GLU A 1 215 ? -36.074 -41.644 -26.464 1.00 27.44 215 GLU A N 1
ATOM 1613 C CA . GLU A 1 215 ? -36.788 -42.211 -27.633 1.00 27.44 215 GLU A CA 1
ATOM 1614 C C . GLU A 1 215 ? -38.018 -41.387 -28.098 1.00 27.44 215 GLU A C 1
ATOM 1616 O O . GLU A 1 215 ? -39.026 -41.318 -27.405 1.00 27.44 215 GLU A O 1
ATOM 1621 N N . SER A 1 216 ? -37.942 -40.875 -29.342 1.00 30.84 216 SER A N 1
ATOM 1622 C CA . SER A 1 216 ? -39.037 -40.332 -30.184 1.00 30.84 216 SER A CA 1
ATOM 1623 C C . SER A 1 216 ? -39.781 -39.047 -29.737 1.00 30.84 216 SER A C 1
ATOM 1625 O O . SER A 1 216 ? -39.864 -38.731 -28.560 1.00 30.84 216 SER A O 1
ATOM 1627 N N . ALA A 1 217 ? -40.419 -38.254 -30.617 1.00 29.91 217 ALA A N 1
ATOM 1628 C CA . ALA A 1 217 ? -40.203 -37.952 -32.049 1.00 29.91 217 ALA A CA 1
ATOM 1629 C C . ALA A 1 217 ? -41.106 -36.755 -32.483 1.00 29.91 217 ALA A C 1
ATOM 1631 O O . ALA A 1 217 ? -42.054 -36.428 -31.783 1.00 29.91 217 ALA A O 1
ATOM 1632 N N . VAL A 1 218 ? -40.845 -36.165 -33.666 1.00 30.23 218 VAL A N 1
ATOM 1633 C CA . VAL A 1 218 ? -41.752 -35.339 -34.522 1.00 30.23 218 VAL A CA 1
ATOM 1634 C C . VAL A 1 218 ? -42.600 -34.215 -33.876 1.00 30.23 218 VAL A C 1
ATOM 1636 O O . VAL A 1 218 ? -43.586 -34.489 -33.206 1.00 30.23 218 VAL A O 1
ATOM 1639 N N . ALA A 1 219 ? -42.381 -32.956 -34.301 1.00 29.73 219 ALA A N 1
ATOM 1640 C CA . ALA A 1 219 ? -43.429 -32.109 -34.923 1.00 29.73 219 ALA A CA 1
ATOM 1641 C C . ALA A 1 219 ? -42.907 -30.720 -35.348 1.00 29.73 219 ALA A C 1
ATOM 1643 O O . ALA A 1 219 ? -42.283 -30.004 -34.570 1.00 29.73 219 ALA A O 1
ATOM 1644 N N . SER A 1 220 ? -43.234 -30.292 -36.571 1.00 32.44 220 SER A N 1
ATOM 1645 C CA . SER A 1 220 ? -42.990 -28.925 -37.059 1.00 32.44 220 SER A CA 1
ATOM 1646 C C . SER A 1 220 ? -44.233 -28.048 -36.897 1.00 32.44 220 SER A C 1
ATOM 1648 O O . SER A 1 220 ? -45.337 -28.506 -37.194 1.00 32.44 220 SER A O 1
ATOM 1650 N N . LYS A 1 221 ? -44.069 -26.750 -36.600 1.00 29.59 221 LYS A N 1
ATOM 1651 C CA . LYS A 1 221 ? -45.035 -25.739 -37.063 1.00 29.59 221 LYS A CA 1
ATOM 1652 C C . LYS A 1 221 ? -44.410 -24.354 -37.233 1.00 29.59 221 LYS A C 1
ATOM 1654 O O . LYS A 1 221 ? -43.934 -23.758 -36.276 1.00 29.59 221 LYS A O 1
ATOM 1659 N N . ALA A 1 222 ? -44.472 -23.830 -38.454 1.00 32.72 222 ALA A N 1
ATOM 1660 C CA . ALA A 1 222 ? -44.162 -22.438 -38.767 1.00 32.72 222 ALA A CA 1
ATOM 1661 C C . ALA A 1 222 ? -45.460 -21.634 -38.936 1.00 32.72 222 ALA A C 1
ATOM 1663 O O . ALA A 1 222 ? -46.451 -22.172 -39.431 1.00 32.72 222 ALA A O 1
ATOM 1664 N N . THR A 1 223 ? -45.438 -20.340 -38.601 1.00 30.78 223 THR A N 1
ATOM 1665 C CA . THR A 1 223 ? -46.441 -19.369 -39.077 1.00 30.78 223 THR A CA 1
ATOM 1666 C C . THR A 1 223 ? -45.762 -18.025 -39.366 1.00 30.78 223 THR A C 1
ATOM 1668 O O . THR A 1 223 ? -44.812 -17.654 -38.683 1.00 30.78 223 THR A O 1
ATOM 1671 N N . ARG A 1 224 ? -46.216 -17.325 -40.412 1.00 32.50 224 ARG A N 1
ATOM 1672 C CA . ARG A 1 224 ? -45.715 -16.019 -40.891 1.00 32.50 224 ARG A CA 1
ATOM 1673 C C . ARG A 1 224 ? -46.625 -14.860 -40.435 1.00 32.50 224 ARG A C 1
ATOM 1675 O O . ARG A 1 224 ? -47.713 -15.106 -39.926 1.00 32.50 224 ARG A O 1
ATOM 1682 N N . SER A 1 225 ? -46.219 -13.640 -40.818 1.00 29.31 225 SER A N 1
ATOM 1683 C CA . SER A 1 225 ? -46.940 -12.344 -40.842 1.00 29.31 225 SER A CA 1
ATOM 1684 C C . SER A 1 225 ? -46.795 -11.454 -39.593 1.00 29.31 225 SER A C 1
ATOM 1686 O O . SER A 1 225 ? -46.775 -11.966 -38.481 1.00 29.31 225 SER A O 1
ATOM 1688 N N . GLY A 1 226 ? -46.652 -10.125 -39.733 1.00 28.03 226 GLY A N 1
ATOM 1689 C CA . GLY A 1 226 ? -46.469 -9.335 -40.971 1.00 28.03 226 GLY A CA 1
ATOM 1690 C C . GLY A 1 226 ? -46.316 -7.818 -40.729 1.00 28.03 226 GLY A C 1
ATOM 1691 O O . GLY A 1 226 ? -46.696 -7.336 -39.668 1.00 28.03 226 GLY A O 1
ATOM 1692 N N . GLY A 1 227 ? -45.761 -7.082 -41.708 1.00 31.70 227 GLY A N 1
ATOM 1693 C CA . GLY A 1 227 ? -45.853 -5.604 -41.804 1.00 31.70 227 GLY A CA 1
ATOM 1694 C C . GLY A 1 227 ? -47.234 -5.147 -42.317 1.00 31.70 227 GLY A C 1
ATOM 1695 O O . GLY A 1 227 ? -48.059 -6.026 -42.592 1.00 31.70 227 GLY A O 1
ATOM 1696 N N . PRO A 1 228 ? -47.529 -3.831 -42.454 1.00 47.81 228 PRO A N 1
ATOM 1697 C CA . PRO A 1 228 ? -46.709 -2.768 -43.090 1.00 47.81 228 PRO A CA 1
ATOM 1698 C C . PRO A 1 228 ? -46.309 -1.631 -42.107 1.00 47.81 228 PRO A C 1
ATOM 1700 O O . PRO A 1 228 ? -46.674 -1.705 -40.940 1.00 47.81 228 PRO A O 1
ATOM 1703 N N . SER A 1 229 ? -45.514 -0.584 -42.402 1.00 34.69 229 SER A N 1
ATOM 1704 C CA . SER A 1 229 ? -45.033 0.106 -43.632 1.00 34.69 229 SER A CA 1
ATOM 1705 C C . SER A 1 229 ? -45.930 1.199 -44.253 1.00 34.69 229 SER A C 1
ATOM 1707 O O . SER A 1 229 ? -46.699 0.900 -45.152 1.00 34.69 229 SER A O 1
ATOM 1709 N N . GLU A 1 230 ? -45.705 2.460 -43.852 1.00 29.61 230 GLU A N 1
ATOM 1710 C CA . GLU A 1 230 ? -45.826 3.725 -44.629 1.00 29.61 230 GLU A CA 1
ATOM 1711 C C . GLU A 1 230 ? -45.132 4.835 -43.785 1.00 29.61 230 GLU A C 1
ATOM 1713 O O . GLU A 1 230 ? -45.311 4.829 -42.570 1.00 29.61 230 GLU A O 1
ATOM 1718 N N . SER A 1 231 ? -44.235 5.750 -44.198 1.00 35.19 231 SER A N 1
ATOM 1719 C CA . SER A 1 231 ? -43.691 6.297 -45.466 1.00 35.19 231 SER A CA 1
ATOM 1720 C C . SER A 1 231 ? -44.397 7.524 -46.076 1.00 35.19 231 SER A C 1
ATOM 1722 O O . SER A 1 231 ? -45.434 7.378 -46.710 1.00 35.19 231 SER A O 1
ATOM 1724 N N . VAL A 1 232 ? -43.768 8.710 -45.977 1.00 33.00 232 VAL A N 1
ATOM 1725 C CA . VAL A 1 232 ? -43.929 9.873 -46.885 1.00 33.00 232 VAL A CA 1
ATOM 1726 C C . VAL A 1 232 ? -42.697 10.809 -46.770 1.00 33.00 232 VAL A C 1
ATOM 1728 O O . VAL A 1 232 ? -41.765 10.486 -46.032 1.00 33.00 232 VAL A O 1
ATOM 1731 N N . GLN A 1 233 ? -42.576 11.833 -47.630 1.00 33.75 233 GLN A N 1
ATOM 1732 C CA . GLN A 1 233 ? -41.394 11.969 -48.501 1.00 33.75 233 GLN A CA 1
ATOM 1733 C C . GLN A 1 233 ? -41.208 13.386 -49.098 1.00 33.75 233 GLN A C 1
ATOM 1735 O O . GLN A 1 233 ? -42.180 13.988 -49.547 1.00 33.75 233 GLN A O 1
ATOM 1740 N N . GLY A 1 234 ? -39.950 13.850 -49.213 1.00 29.70 234 GLY A N 1
ATOM 1741 C CA . GLY A 1 234 ? -39.553 15.120 -49.870 1.00 29.70 234 GLY A CA 1
ATOM 1742 C C . GLY A 1 234 ? -39.621 16.361 -48.960 1.00 29.70 234 GLY A C 1
ATOM 1743 O O . GLY A 1 234 ? -40.199 16.291 -47.880 1.00 29.70 234 GLY A O 1
ATOM 1744 N N . GLY A 1 235 ? -39.035 17.518 -49.299 1.00 28.69 235 GLY A N 1
ATOM 1745 C CA . GLY A 1 235 ? -38.138 17.941 -50.403 1.00 28.69 235 GLY A CA 1
ATOM 1746 C C . GLY A 1 235 ? -37.543 19.326 -50.029 1.00 28.69 235 GLY A C 1
ATOM 1747 O O . GLY A 1 235 ? -38.168 20.029 -49.242 1.00 28.69 235 GLY A O 1
ATOM 1748 N N . SER A 1 236 ? -36.256 19.623 -50.257 1.00 38.06 236 SER A N 1
ATOM 1749 C CA . SER A 1 236 ? -35.641 20.223 -51.471 1.00 38.06 236 SER A CA 1
ATOM 1750 C C . SER A 1 236 ? -35.900 21.737 -51.678 1.00 38.06 236 SER A C 1
ATOM 1752 O O . SER A 1 236 ? -36.937 22.241 -51.267 1.00 38.06 236 SER A O 1
ATOM 1754 N N . ASP A 1 237 ? -34.950 22.408 -52.357 1.00 31.59 237 ASP A N 1
ATOM 1755 C CA . ASP A 1 237 ? -34.996 23.781 -52.931 1.00 31.59 237 ASP A CA 1
ATOM 1756 C C . ASP A 1 237 ? -34.822 24.983 -51.951 1.00 31.59 237 ASP A C 1
ATOM 1758 O O . ASP A 1 237 ? -35.211 24.889 -50.791 1.00 31.59 237 ASP A O 1
ATOM 1762 N N . ASP A 1 238 ? -34.296 26.178 -52.304 1.00 33.06 238 ASP A N 1
ATOM 1763 C CA . ASP A 1 238 ? -33.316 26.652 -53.328 1.00 33.06 238 ASP A CA 1
ATOM 1764 C C . ASP A 1 238 ? -32.926 28.151 -53.026 1.00 33.06 238 ASP A C 1
ATOM 1766 O O . ASP A 1 238 ? -33.608 28.811 -52.245 1.00 33.06 238 ASP A O 1
ATOM 1770 N N . ARG A 1 239 ? -31.889 28.709 -53.690 1.00 32.94 239 ARG A N 1
ATOM 1771 C CA . ARG A 1 239 ? -31.541 30.155 -53.916 1.00 32.94 239 ARG A CA 1
ATOM 1772 C C . ARG A 1 239 ? -31.057 31.110 -52.794 1.00 32.94 239 ARG A C 1
ATOM 1774 O O . ARG A 1 239 ? -31.824 31.707 -52.052 1.00 32.94 239 ARG A O 1
ATOM 1781 N N . SER A 1 240 ? -29.754 31.406 -52.863 1.00 36.56 240 SER A N 1
ATOM 1782 C CA . SER A 1 240 ? -29.108 32.694 -53.241 1.00 36.56 240 SER A CA 1
ATOM 1783 C C . SER A 1 240 ? -29.823 34.067 -53.154 1.00 36.56 240 SER A C 1
ATOM 1785 O O . SER A 1 240 ? -30.810 34.274 -53.856 1.00 36.56 240 SER A O 1
ATOM 1787 N N . SER A 1 241 ? -29.143 35.068 -52.551 1.00 35.00 241 SER A N 1
ATOM 1788 C CA . SER A 1 241 ? -28.950 36.442 -53.107 1.00 35.00 241 SER A CA 1
ATOM 1789 C C . SER A 1 241 ? -27.908 37.300 -52.333 1.00 35.00 241 SER A C 1
ATOM 1791 O O . SER A 1 241 ? -27.973 37.337 -51.112 1.00 35.00 241 SER A O 1
ATOM 1793 N N . GLU A 1 242 ? -26.995 37.968 -53.066 1.00 31.88 242 GLU A N 1
ATOM 1794 C CA . GLU A 1 242 ? -26.420 39.352 -52.956 1.00 31.88 242 GLU A CA 1
ATOM 1795 C C . GLU A 1 242 ? -26.365 40.158 -51.616 1.00 31.88 242 GLU A C 1
ATOM 1797 O O . GLU A 1 242 ? -27.218 39.998 -50.756 1.00 31.88 242 GLU A O 1
ATOM 1802 N N . ALA A 1 243 ? -25.490 41.167 -51.389 1.00 36.25 243 ALA A N 1
ATOM 1803 C CA . ALA A 1 243 ? -24.222 41.664 -51.991 1.00 36.25 243 ALA A CA 1
ATOM 1804 C C . ALA A 1 243 ? -23.655 42.860 -51.141 1.00 36.25 243 ALA A C 1
ATOM 1806 O O . ALA A 1 243 ? -24.240 43.177 -50.107 1.00 36.25 243 ALA A O 1
ATOM 1807 N N . ALA A 1 244 ? -22.597 43.556 -51.624 1.00 36.38 244 ALA A N 1
ATOM 1808 C CA . ALA A 1 244 ? -21.954 44.799 -51.102 1.00 36.38 244 ALA A CA 1
ATOM 1809 C C . ALA A 1 244 ? -20.946 44.635 -49.922 1.00 36.38 244 ALA A C 1
ATOM 1811 O O . ALA A 1 244 ? -21.171 43.819 -49.036 1.00 36.38 244 ALA A O 1
ATOM 1812 N N . ASP A 1 245 ? -19.818 45.367 -49.808 1.00 33.16 245 ASP A N 1
ATOM 1813 C CA . ASP A 1 245 ? -19.033 46.194 -50.764 1.00 33.16 245 ASP A CA 1
ATOM 1814 C C . ASP A 1 245 ? -17.543 46.300 -50.292 1.00 33.16 245 ASP A C 1
ATOM 1816 O O . ASP A 1 245 ? -17.182 45.772 -49.242 1.00 33.16 245 ASP A O 1
ATOM 1820 N N . SER A 1 246 ? -16.664 46.972 -51.047 1.00 37.31 246 SER A N 1
ATOM 1821 C CA . SER A 1 246 ? -15.243 47.311 -50.745 1.00 37.31 246 SER A CA 1
ATOM 1822 C C . SER A 1 246 ? -15.037 48.858 -50.769 1.00 37.31 246 SER A C 1
ATOM 1824 O O . SER A 1 246 ? -16.051 49.551 -50.830 1.00 37.31 246 SER A O 1
ATOM 1826 N N . PRO A 1 247 ? -13.824 49.490 -50.762 1.00 53.56 247 PRO A N 1
ATOM 1827 C CA . PRO A 1 247 ? -12.430 49.012 -50.614 1.00 53.56 247 PRO A CA 1
ATOM 1828 C C . PRO A 1 247 ? -11.526 49.859 -49.649 1.00 53.56 247 PRO A C 1
ATOM 1830 O O . PRO A 1 247 ? -11.977 50.814 -49.024 1.00 53.56 247 PRO A O 1
ATOM 1833 N N . GLY A 1 248 ? -10.208 49.571 -49.598 1.00 32.47 248 GLY A N 1
ATOM 1834 C CA . GLY A 1 248 ? -9.134 50.435 -49.032 1.00 32.47 248 GLY A CA 1
ATOM 1835 C C . GLY A 1 248 ? -7.990 49.612 -48.401 1.00 32.47 248 GLY A C 1
ATOM 1836 O O . GLY A 1 248 ? -8.238 48.924 -47.423 1.00 32.47 248 GLY A O 1
ATOM 1837 N N . VAL A 1 249 ? -6.762 49.465 -48.933 1.00 36.16 249 VAL A N 1
ATOM 1838 C CA . VAL A 1 249 ? -5.731 50.406 -49.455 1.00 36.16 249 VAL A CA 1
ATOM 1839 C C . VAL A 1 249 ? -5.014 51.208 -48.350 1.00 36.16 249 VAL A C 1
ATOM 1841 O O . VAL A 1 249 ? -5.591 52.129 -47.785 1.00 36.16 249 VAL A O 1
ATOM 1844 N N . GLY A 1 250 ? -3.722 50.919 -48.105 1.00 30.67 250 GLY A N 1
ATOM 1845 C CA . GLY A 1 250 ? -2.858 51.705 -47.200 1.00 30.67 250 GLY A CA 1
ATOM 1846 C C . GLY A 1 250 ? -1.444 51.125 -46.984 1.00 30.67 250 GLY A C 1
ATOM 1847 O O . GLY A 1 250 ? -1.275 50.162 -46.246 1.00 30.67 250 GLY A O 1
ATOM 1848 N N . ASN A 1 251 ? -0.420 51.710 -47.622 1.00 33.97 251 ASN A N 1
ATOM 1849 C CA . ASN A 1 251 ? 0.985 51.256 -47.571 1.00 33.97 251 ASN A CA 1
ATOM 1850 C C . ASN A 1 251 ? 1.719 51.562 -46.248 1.00 33.97 251 ASN A C 1
ATOM 1852 O O . ASN A 1 251 ? 1.443 52.551 -45.574 1.00 33.97 251 ASN A O 1
ATOM 1856 N N . SER A 1 252 ? 2.778 50.795 -45.970 1.00 36.94 252 SER A N 1
ATOM 1857 C CA . SER A 1 252 ? 3.833 51.119 -44.996 1.00 36.94 252 SER A CA 1
ATOM 1858 C C . SER A 1 252 ? 4.723 52.299 -45.428 1.00 36.94 252 SER A C 1
ATOM 1860 O O . SER A 1 252 ? 4.937 52.496 -46.626 1.00 36.94 252 SER A O 1
ATOM 1862 N N . ARG A 1 253 ? 5.336 53.018 -44.459 1.00 31.08 253 ARG A N 1
ATOM 1863 C CA . ARG A 1 253 ? 6.701 53.602 -44.570 1.00 31.08 253 ARG A CA 1
ATOM 1864 C C . ARG A 1 253 ? 7.264 54.217 -43.275 1.00 31.08 253 ARG A C 1
ATOM 1866 O O . ARG A 1 253 ? 6.535 54.623 -42.381 1.00 31.08 253 ARG A O 1
ATOM 1873 N N . ILE A 1 254 ? 8.597 54.288 -43.248 1.00 44.38 254 ILE A N 1
ATOM 1874 C CA . ILE A 1 254 ? 9.493 54.901 -42.245 1.00 44.38 254 ILE A CA 1
ATOM 1875 C C . ILE A 1 254 ? 9.561 56.431 -42.445 1.00 44.38 254 ILE A C 1
ATOM 1877 O O . ILE A 1 254 ? 9.558 56.866 -43.600 1.00 44.38 254 ILE A O 1
ATOM 1881 N N . PRO A 1 255 ? 9.684 57.242 -41.372 1.00 49.59 255 PRO A N 1
ATOM 1882 C CA . PRO A 1 255 ? 10.694 58.327 -41.342 1.00 49.59 255 PRO A CA 1
ATOM 1883 C C . PRO A 1 255 ? 11.366 58.466 -39.922 1.00 49.59 255 PRO A C 1
ATOM 1885 O O . PRO A 1 255 ? 11.318 57.493 -39.174 1.00 49.59 255 PRO A O 1
ATOM 1888 N N . PRO A 1 256 ? 12.136 59.526 -39.554 1.00 54.72 256 PRO A N 1
ATOM 1889 C CA . PRO A 1 256 ? 13.605 59.485 -39.678 1.00 54.72 256 PRO A CA 1
ATOM 1890 C C . PRO A 1 256 ? 14.412 60.032 -38.454 1.00 54.72 256 PRO A C 1
ATOM 1892 O O . PRO A 1 256 ? 13.875 60.252 -37.373 1.00 54.72 256 PRO A O 1
ATOM 1895 N N . ARG A 1 257 ? 15.728 60.267 -38.652 1.00 36.41 257 ARG A N 1
ATOM 1896 C CA . ARG A 1 257 ? 16.649 61.073 -37.795 1.00 36.41 257 ARG A CA 1
ATOM 1897 C C . ARG A 1 257 ? 16.184 62.553 -37.673 1.00 36.41 257 ARG A C 1
ATOM 1899 O O . ARG A 1 257 ? 15.272 62.933 -38.398 1.00 36.41 257 ARG A O 1
ATOM 1906 N N . ASP A 1 258 ? 16.730 63.473 -36.858 1.00 32.97 258 ASP A N 1
ATOM 1907 C CA . ASP A 1 258 ? 18.112 63.784 -36.376 1.00 32.97 258 ASP A CA 1
ATOM 1908 C C . ASP A 1 258 ? 18.001 64.894 -35.256 1.00 32.97 258 ASP A C 1
ATOM 1910 O O . ASP A 1 258 ? 16.875 65.112 -34.806 1.00 32.97 258 ASP A O 1
ATOM 1914 N N . PRO A 1 259 ? 18.985 65.766 -34.888 1.00 56.97 259 PRO A N 1
ATOM 1915 C CA . PRO A 1 259 ? 20.409 65.611 -34.492 1.00 56.97 259 PRO A CA 1
ATOM 1916 C C . PRO A 1 259 ? 20.860 66.443 -33.227 1.00 56.97 259 PRO A C 1
ATOM 1918 O O . PRO A 1 259 ? 20.193 67.400 -32.852 1.00 56.97 259 PRO A O 1
ATOM 1921 N N . ARG A 1 260 ? 22.110 66.232 -32.730 1.00 34.34 260 ARG A N 1
ATOM 1922 C CA . ARG A 1 260 ? 22.936 67.114 -31.814 1.00 34.34 260 ARG A CA 1
ATOM 1923 C C . ARG A 1 260 ? 22.402 67.305 -30.364 1.00 34.34 260 ARG A C 1
ATOM 1925 O O . ARG A 1 260 ? 21.204 67.281 -30.154 1.00 34.34 260 ARG A O 1
ATOM 1932 N N . GLY A 1 261 ? 23.189 67.527 -29.294 1.00 31.19 261 GLY A N 1
ATOM 1933 C CA . GLY A 1 261 ? 24.644 67.696 -29.021 1.00 31.19 261 GLY A CA 1
ATOM 1934 C C . GLY A 1 261 ? 24.833 68.301 -27.587 1.00 31.19 261 GLY A C 1
ATOM 1935 O O . GLY A 1 261 ? 23.821 68.552 -26.945 1.00 31.19 261 GLY A O 1
ATOM 1936 N N . THR A 1 262 ? 25.998 68.610 -26.975 1.00 35.06 262 THR A N 1
ATOM 1937 C CA . THR A 1 262 ? 27.445 68.472 -27.299 1.00 35.06 262 THR A CA 1
ATOM 1938 C C . THR A 1 262 ? 28.317 68.708 -26.023 1.00 35.06 262 THR A C 1
ATOM 1940 O O . THR A 1 262 ? 27.985 69.609 -25.264 1.00 35.06 262 THR A O 1
ATOM 1943 N N . ALA A 1 263 ? 29.481 68.035 -25.873 1.00 36.28 263 ALA A N 1
ATOM 1944 C CA . ALA A 1 263 ? 30.607 68.318 -24.924 1.00 36.28 263 ALA A CA 1
ATOM 1945 C C . ALA A 1 263 ? 30.375 68.072 -23.398 1.00 36.28 263 ALA A C 1
ATOM 1947 O O . ALA A 1 263 ? 29.238 68.061 -22.952 1.00 36.28 263 ALA A O 1
ATOM 1948 N N . ALA A 1 264 ? 31.375 67.838 -22.520 1.00 34.91 264 ALA A N 1
ATOM 1949 C CA . ALA A 1 264 ? 32.856 67.699 -22.591 1.00 34.91 264 ALA A CA 1
ATOM 1950 C C . ALA A 1 264 ? 33.315 66.562 -21.606 1.00 34.91 264 ALA A C 1
ATOM 1952 O O . ALA A 1 264 ? 32.486 66.107 -20.829 1.00 34.91 264 ALA A O 1
ATOM 1953 N N . ASN A 1 265 ? 34.555 66.039 -21.512 1.00 33.72 265 ASN A N 1
ATOM 1954 C CA . ASN A 1 265 ? 35.881 66.686 -21.554 1.00 33.72 265 ASN A CA 1
ATOM 1955 C C . ASN A 1 265 ? 37.066 65.674 -21.755 1.00 33.72 265 ASN A C 1
ATOM 1957 O O . ASN A 1 265 ? 36.862 64.468 -21.806 1.00 33.72 265 ASN A O 1
ATOM 1961 N N . ARG A 1 266 ? 38.294 66.208 -21.880 1.00 31.39 266 ARG A N 1
ATOM 1962 C CA . ARG A 1 266 ? 39.627 65.641 -22.246 1.00 31.39 266 ARG A CA 1
ATOM 1963 C C . ARG A 1 266 ? 40.109 64.258 -21.722 1.00 31.39 266 ARG A C 1
ATOM 1965 O O . ARG A 1 266 ? 39.855 63.882 -20.587 1.00 31.39 266 ARG A O 1
ATOM 1972 N N . ALA A 1 267 ? 40.990 63.632 -22.528 1.00 34.81 267 ALA A N 1
ATOM 1973 C CA . ALA A 1 267 ? 41.977 62.578 -22.177 1.00 34.81 267 ALA A CA 1
ATOM 1974 C C . ALA A 1 267 ? 43.375 63.184 -21.807 1.00 34.81 267 ALA A C 1
ATOM 1976 O O . ALA A 1 267 ? 43.451 64.418 -21.749 1.00 34.81 267 ALA A O 1
ATOM 1977 N N . PRO A 1 268 ? 44.481 62.419 -21.560 1.00 46.94 268 PRO A N 1
ATOM 1978 C CA . PRO A 1 268 ? 45.270 61.764 -22.637 1.00 46.94 268 PRO A CA 1
ATOM 1979 C C . PRO A 1 268 ? 45.936 60.401 -22.167 1.00 46.94 268 PRO A C 1
ATOM 1981 O O . PRO A 1 268 ? 45.264 59.726 -21.393 1.00 46.94 268 PRO A O 1
ATOM 1984 N N . PRO A 1 269 ? 47.104 59.864 -22.645 1.00 59.53 269 PRO A N 1
ATOM 1985 C CA . PRO A 1 269 ? 47.136 58.469 -23.151 1.00 59.53 269 PRO A CA 1
ATOM 1986 C C . PRO A 1 269 ? 48.361 57.581 -22.732 1.00 59.53 269 PRO A C 1
ATOM 1988 O O . PRO A 1 269 ? 49.132 57.941 -21.848 1.00 59.53 269 PRO A O 1
ATOM 1991 N N . ASN A 1 270 ? 48.578 56.479 -23.482 1.00 34.22 270 ASN A N 1
ATOM 1992 C CA . ASN A 1 270 ? 49.744 55.558 -23.549 1.00 34.22 270 ASN A CA 1
ATOM 1993 C C . ASN A 1 270 ? 49.820 54.417 -22.509 1.00 34.22 270 ASN A C 1
ATOM 1995 O O . ASN A 1 270 ? 49.618 54.647 -21.323 1.00 34.22 270 ASN A O 1
ATOM 1999 N N . GLY A 1 271 ? 50.188 53.190 -22.939 1.00 29.92 271 GLY A N 1
ATOM 2000 C CA . GLY A 1 271 ? 50.293 52.067 -21.986 1.00 29.92 271 GLY A CA 1
ATOM 2001 C C . GLY A 1 271 ? 50.661 50.631 -22.422 1.00 29.92 271 GLY A C 1
ATOM 2002 O O . GLY A 1 271 ? 50.383 49.748 -21.629 1.00 29.92 271 GLY A O 1
ATOM 2003 N N . ILE A 1 272 ? 51.308 50.376 -23.573 1.00 39.41 272 ILE A N 1
ATOM 2004 C CA . ILE A 1 272 ? 51.990 49.091 -23.920 1.00 39.41 272 ILE A CA 1
ATOM 2005 C C . ILE A 1 272 ? 51.107 47.816 -24.011 1.00 39.41 272 ILE A C 1
ATOM 2007 O O . ILE A 1 272 ? 50.612 47.284 -23.023 1.00 39.41 272 ILE A O 1
ATOM 2011 N N . GLU A 1 273 ? 51.056 47.210 -25.201 1.00 39.44 273 GLU A N 1
ATOM 2012 C CA . GLU A 1 273 ? 50.571 45.832 -25.381 1.00 39.44 273 GLU A CA 1
ATOM 2013 C C . GLU A 1 273 ? 51.586 44.792 -24.862 1.00 39.44 273 GLU A C 1
ATOM 2015 O O . GLU A 1 273 ? 52.794 44.915 -25.081 1.00 39.44 273 GLU A O 1
ATOM 2020 N N . ARG A 1 274 ? 51.097 43.700 -24.260 1.00 32.88 274 ARG A N 1
ATOM 2021 C CA . ARG A 1 274 ? 51.835 42.429 -24.140 1.00 32.88 274 ARG A CA 1
ATOM 2022 C C . ARG A 1 274 ? 50.893 41.243 -24.383 1.00 32.88 274 ARG A C 1
ATOM 2024 O O . ARG A 1 274 ? 49.791 41.244 -23.837 1.00 32.88 274 ARG A O 1
ATOM 2031 N N . PRO A 1 275 ? 51.304 40.222 -25.159 1.00 40.25 275 PRO A N 1
ATOM 2032 C CA . PRO A 1 275 ? 50.467 39.058 -25.430 1.00 40.25 275 PRO A CA 1
ATOM 2033 C C . PRO A 1 275 ? 50.370 38.158 -24.192 1.00 40.25 275 PRO A C 1
ATOM 2035 O O . PRO A 1 275 ? 51.390 37.778 -23.615 1.00 40.25 275 PRO A O 1
ATOM 2038 N N . SER A 1 276 ? 49.147 37.797 -23.796 1.00 34.50 276 SER A N 1
ATOM 2039 C CA . SER A 1 276 ? 48.916 36.831 -22.717 1.00 34.50 276 SER A CA 1
ATOM 2040 C C . SER A 1 276 ? 48.832 35.404 -23.264 1.00 34.50 276 SER A C 1
ATOM 2042 O O . SER A 1 276 ? 48.250 35.167 -24.319 1.00 34.50 276 SER A O 1
ATOM 2044 N N . ALA A 1 277 ? 49.454 34.484 -22.530 1.00 37.94 277 ALA A N 1
ATOM 2045 C CA . ALA A 1 277 ? 49.757 33.093 -22.858 1.00 37.94 277 ALA A CA 1
ATOM 2046 C C . ALA A 1 277 ? 48.732 32.320 -23.716 1.00 37.94 277 ALA A C 1
ATOM 2048 O O . ALA A 1 277 ? 47.528 32.319 -23.458 1.00 37.94 277 ALA A O 1
ATOM 2049 N N . ALA A 1 278 ? 49.256 31.530 -24.660 1.00 40.09 278 ALA A N 1
ATOM 2050 C CA . ALA A 1 278 ? 48.489 30.492 -25.339 1.00 40.09 278 ALA A CA 1
ATOM 2051 C C . ALA A 1 278 ? 47.948 29.461 -24.331 1.00 40.09 278 ALA A C 1
ATOM 2053 O O . ALA A 1 278 ? 48.679 28.955 -23.478 1.00 40.09 278 ALA A O 1
ATOM 2054 N N . LYS A 1 279 ? 46.663 29.121 -24.462 1.00 38.31 279 LYS A N 1
ATOM 2055 C CA . LYS A 1 279 ? 46.019 28.045 -23.700 1.00 38.31 279 LYS A CA 1
ATOM 2056 C C . LYS A 1 279 ? 46.611 26.698 -24.159 1.00 38.31 279 LYS A C 1
ATOM 2058 O O . LYS A 1 279 ? 46.607 26.453 -25.367 1.00 38.31 279 LYS A O 1
ATOM 2063 N N . PRO A 1 280 ? 47.128 25.836 -23.263 1.00 38.47 280 PRO A N 1
ATOM 2064 C CA . PRO A 1 280 ? 47.750 24.580 -23.673 1.00 38.47 280 PRO A CA 1
ATOM 2065 C C . PRO A 1 280 ? 46.720 23.651 -24.325 1.00 38.47 280 PRO A C 1
ATOM 2067 O O . PRO A 1 280 ? 45.606 23.488 -23.825 1.00 38.47 280 PRO A O 1
ATOM 2070 N N . ALA A 1 281 ? 47.102 23.055 -25.452 1.00 42.88 281 ALA A N 1
ATOM 2071 C CA . ALA A 1 281 ? 46.293 22.071 -26.157 1.00 42.88 281 ALA A CA 1
ATOM 2072 C C . ALA A 1 281 ? 46.442 20.674 -25.532 1.00 42.88 281 ALA A C 1
ATOM 2074 O O . ALA A 1 281 ? 47.477 20.357 -24.952 1.00 42.88 281 ALA A O 1
ATOM 2075 N N . GLY A 1 282 ? 45.431 19.825 -25.732 1.00 42.44 282 GLY A N 1
ATOM 2076 C CA . GLY A 1 282 ? 45.587 18.373 -25.650 1.00 42.44 282 GLY A CA 1
ATOM 2077 C C . GLY A 1 282 ? 45.895 17.796 -24.267 1.00 42.44 282 GLY A C 1
ATOM 2078 O O . GLY A 1 282 ? 46.936 17.170 -24.081 1.00 42.44 282 GLY A O 1
ATOM 2079 N N . GLN A 1 283 ? 44.923 17.837 -23.350 1.00 37.84 283 GLN A N 1
ATOM 2080 C CA . GLN A 1 283 ? 44.702 16.623 -22.560 1.00 37.84 283 GLN A CA 1
ATOM 2081 C C . GLN A 1 283 ? 44.132 15.575 -23.521 1.00 37.84 283 GLN A C 1
ATOM 2083 O O . GLN A 1 283 ? 42.945 15.589 -23.831 1.00 37.84 283 GLN A O 1
ATOM 2088 N N . HIS A 1 284 ? 45.000 14.710 -24.048 1.00 42.69 284 HIS A N 1
ATOM 2089 C CA . HIS A 1 284 ? 44.543 13.458 -24.634 1.00 42.69 284 HIS A CA 1
ATOM 2090 C C . HIS A 1 284 ? 44.005 12.602 -23.492 1.00 42.69 284 HIS A C 1
ATOM 2092 O O . HIS A 1 284 ? 44.779 12.076 -22.692 1.00 42.69 284 HIS A O 1
ATOM 2098 N N . GLU A 1 285 ? 42.684 12.474 -23.413 1.00 41.84 285 GLU A N 1
ATOM 2099 C CA . GLU A 1 285 ? 42.071 11.396 -22.649 1.00 41.84 285 GLU A CA 1
ATOM 2100 C C . GLU A 1 285 ? 42.596 10.075 -23.222 1.00 41.84 285 GLU A C 1
ATOM 2102 O O . GLU A 1 285 ? 42.429 9.790 -24.412 1.00 41.84 285 GLU A O 1
ATOM 2107 N N . SER A 1 286 ? 43.283 9.286 -22.392 1.00 45.66 286 SER A N 1
ATOM 2108 C CA . SER A 1 286 ? 43.618 7.907 -22.746 1.00 45.66 286 SER A CA 1
ATOM 2109 C C . SER A 1 286 ? 42.315 7.194 -23.112 1.00 45.66 286 SER A C 1
ATOM 2111 O O . SER A 1 286 ? 41.376 7.262 -22.315 1.00 45.66 286 SER A O 1
ATOM 2113 N N . PRO A 1 287 ? 42.218 6.534 -24.281 1.00 53.50 287 PRO A N 1
ATOM 2114 C CA . PRO A 1 287 ? 40.964 5.937 -24.714 1.00 53.50 287 PRO A CA 1
ATOM 2115 C C . PRO A 1 287 ? 40.481 4.937 -23.665 1.00 53.50 287 PRO A C 1
ATOM 2117 O O . PRO A 1 287 ? 41.221 4.025 -23.287 1.00 53.50 287 PRO A O 1
ATOM 2120 N N . SER A 1 288 ? 39.244 5.124 -23.200 1.00 55.59 288 SER A N 1
ATOM 2121 C CA . SER A 1 288 ? 38.581 4.162 -22.323 1.00 55.59 288 SER A CA 1
ATOM 2122 C C . SER A 1 288 ? 38.631 2.774 -22.961 1.00 55.59 288 SER A C 1
ATOM 2124 O O . SER A 1 288 ? 38.320 2.617 -24.143 1.00 55.59 288 SER A O 1
ATOM 2126 N N . ALA A 1 289 ? 39.016 1.767 -22.175 1.00 75.50 289 ALA A N 1
ATOM 2127 C CA . ALA A 1 289 ? 38.953 0.373 -22.608 1.00 75.50 289 ALA A CA 1
ATOM 2128 C C . ALA A 1 289 ? 37.499 -0.114 -22.766 1.00 75.50 289 ALA A C 1
ATOM 2130 O O . ALA A 1 289 ? 37.245 -1.041 -23.531 1.00 75.50 289 ALA A O 1
ATOM 2131 N N . ASP A 1 290 ? 36.560 0.531 -22.067 1.00 85.81 290 ASP A N 1
ATOM 2132 C CA . ASP A 1 290 ? 35.120 0.353 -22.230 1.00 85.81 290 ASP A CA 1
ATOM 2133 C C . ASP A 1 290 ? 34.583 1.331 -23.304 1.00 85.81 290 ASP A C 1
ATOM 2135 O O . ASP A 1 290 ? 34.661 2.550 -23.093 1.00 85.81 290 ASP A O 1
ATOM 2139 N N . PRO A 1 291 ? 34.034 0.840 -24.436 1.00 85.81 291 PRO A N 1
ATOM 2140 C CA . PRO A 1 291 ? 33.444 1.663 -25.492 1.00 85.81 291 PRO A CA 1
ATOM 2141 C C . PRO A 1 291 ? 32.114 2.314 -25.084 1.00 85.81 291 PRO A C 1
ATOM 2143 O O . PRO A 1 291 ? 31.627 3.192 -25.791 1.00 85.81 291 PRO A O 1
ATOM 2146 N N . PHE A 1 292 ? 31.509 1.924 -23.963 1.00 90.06 292 PHE A N 1
ATOM 2147 C CA . PHE A 1 292 ? 30.253 2.492 -23.472 1.00 90.06 292 PHE A CA 1
ATOM 2148 C C . PHE A 1 292 ? 30.445 3.489 -22.321 1.00 90.06 292 PHE A C 1
ATOM 2150 O O . PHE A 1 292 ? 29.471 4.060 -21.824 1.00 90.06 292 PHE A O 1
ATOM 2157 N N . ALA A 1 293 ? 31.694 3.766 -21.932 1.00 86.44 293 ALA A N 1
ATOM 2158 C CA . ALA A 1 293 ? 32.019 4.766 -20.924 1.00 86.44 293 ALA A CA 1
ATOM 2159 C C . ALA A 1 293 ? 31.489 6.157 -21.327 1.00 86.44 293 ALA A C 1
ATOM 2161 O O . ALA A 1 293 ? 31.934 6.754 -22.306 1.00 86.44 293 ALA A O 1
ATOM 2162 N N . GLY A 1 294 ? 30.536 6.677 -20.547 1.00 84.94 294 GLY A N 1
ATOM 2163 C CA . GLY A 1 294 ? 29.866 7.959 -20.797 1.00 84.94 294 GLY A CA 1
ATOM 2164 C C . GLY A 1 294 ? 28.476 7.856 -21.438 1.00 84.94 294 GLY A C 1
ATOM 2165 O O . GLY A 1 294 ? 27.790 8.873 -21.533 1.00 84.94 294 GLY A O 1
ATOM 2166 N N . ILE A 1 295 ? 28.016 6.660 -21.823 1.00 89.75 295 ILE A N 1
ATOM 2167 C CA . ILE A 1 295 ? 26.618 6.444 -22.225 1.00 89.75 295 ILE A CA 1
ATOM 2168 C C . ILE A 1 295 ? 25.718 6.519 -20.976 1.00 89.75 295 ILE A C 1
ATOM 2170 O O . ILE A 1 295 ? 26.013 5.865 -19.972 1.00 89.75 295 ILE A O 1
ATOM 2174 N N . PRO A 1 296 ? 24.625 7.307 -20.986 1.00 90.06 296 PRO A N 1
ATOM 2175 C CA . PRO A 1 296 ? 23.719 7.380 -19.846 1.00 90.06 296 PRO A CA 1
ATOM 2176 C C . PRO A 1 296 ? 22.907 6.075 -19.705 1.00 90.06 296 PRO A C 1
ATOM 2178 O O . PRO A 1 296 ? 22.510 5.491 -20.709 1.00 90.06 296 PRO A O 1
ATOM 2181 N N . PRO A 1 297 ? 22.566 5.624 -18.481 1.00 88.56 297 PRO A N 1
ATOM 2182 C CA . PRO A 1 297 ? 21.817 4.376 -18.257 1.00 88.56 297 PRO A CA 1
ATOM 2183 C C . PRO A 1 297 ? 20.330 4.451 -18.663 1.00 88.56 297 PRO A C 1
ATOM 2185 O O . PRO A 1 297 ? 19.583 3.479 -18.502 1.00 88.56 297 PRO A O 1
ATOM 2188 N N . HIS A 1 298 ? 19.886 5.618 -19.132 1.00 92.31 298 HIS A N 1
ATOM 2189 C CA . HIS A 1 298 ? 18.586 5.878 -19.735 1.00 92.31 298 HIS A CA 1
ATOM 2190 C C . HIS A 1 298 ? 18.684 7.079 -20.680 1.00 92.31 298 HIS A C 1
ATOM 2192 O O . HIS A 1 298 ? 19.445 8.015 -20.429 1.00 92.31 298 HIS A O 1
ATOM 2198 N N . VAL A 1 299 ? 17.859 7.087 -21.719 1.00 94.12 299 VAL A N 1
ATOM 2199 C CA . VAL A 1 299 ? 17.630 8.231 -22.605 1.00 94.12 299 VAL A CA 1
ATOM 2200 C C . VAL A 1 299 ? 16.122 8.447 -22.749 1.00 94.12 299 VAL A C 1
ATOM 2202 O O . VAL A 1 299 ? 15.335 7.538 -22.495 1.00 94.12 299 VAL A O 1
ATOM 2205 N N . ALA A 1 300 ? 15.701 9.659 -23.101 1.00 91.38 300 ALA A N 1
ATOM 2206 C CA . ALA A 1 300 ? 14.330 9.910 -23.533 1.00 91.38 300 ALA A CA 1
ATOM 2207 C C . ALA A 1 300 ? 14.300 9.906 -25.064 1.00 91.38 300 ALA A C 1
ATOM 2209 O O . ALA A 1 300 ? 15.077 10.636 -25.680 1.00 91.38 300 ALA A O 1
ATOM 2210 N N . LEU A 1 301 ? 13.410 9.117 -25.667 1.00 94.81 301 LEU A N 1
ATOM 2211 C CA . LEU A 1 301 ? 13.075 9.304 -27.078 1.00 94.81 301 LEU A CA 1
ATOM 2212 C C . LEU A 1 301 ? 12.364 10.662 -27.277 1.00 94.81 301 LEU A C 1
ATOM 2214 O O . LEU A 1 301 ? 11.679 11.132 -26.362 1.00 94.81 301 LEU A O 1
ATOM 2218 N N . PRO A 1 302 ? 12.498 11.297 -28.456 1.00 94.44 302 PRO A N 1
ATOM 2219 C CA . PRO A 1 302 ? 11.676 12.447 -28.826 1.00 94.44 302 PRO A CA 1
ATOM 2220 C C . PRO A 1 302 ? 10.195 12.048 -28.937 1.00 94.44 302 PRO A C 1
ATOM 2222 O O . PRO A 1 302 ? 9.860 10.865 -29.033 1.00 94.44 302 PRO A O 1
ATOM 2225 N N . ALA A 1 303 ? 9.291 13.031 -28.955 1.00 93.56 303 ALA A N 1
ATOM 2226 C CA . ALA A 1 303 ? 7.872 12.774 -29.206 1.00 93.56 303 ALA A CA 1
ATOM 2227 C C . ALA A 1 303 ? 7.670 12.131 -30.592 1.00 93.56 303 ALA A C 1
ATOM 2229 O O . ALA A 1 303 ? 8.384 12.468 -31.529 1.00 93.56 303 ALA A O 1
ATOM 2230 N N . VAL A 1 304 ? 6.675 11.248 -30.743 1.00 94.25 304 VAL A N 1
ATOM 2231 C CA . VAL A 1 304 ? 6.439 10.480 -31.991 1.00 94.25 304 VAL A CA 1
ATOM 2232 C C . VAL A 1 304 ? 6.189 11.379 -33.217 1.00 94.25 304 VAL A C 1
ATOM 2234 O O . VAL A 1 304 ? 6.448 10.986 -34.348 1.00 94.25 304 VAL A O 1
ATOM 2237 N N . SER A 1 305 ? 5.736 12.616 -32.998 1.00 92.81 305 SER A N 1
ATOM 2238 C CA . SER A 1 305 ? 5.548 13.641 -34.032 1.00 92.81 305 SER A CA 1
ATOM 2239 C C . SER A 1 305 ? 6.831 14.366 -34.475 1.00 92.81 305 SER A C 1
ATOM 2241 O O . SER A 1 305 ? 6.758 15.230 -35.344 1.00 92.81 305 SER A O 1
ATOM 2243 N N . ASP A 1 306 ? 7.979 14.100 -33.847 1.00 95.25 306 ASP A N 1
ATOM 2244 C CA . ASP A 1 306 ? 9.274 14.705 -34.175 1.00 95.25 306 ASP A CA 1
ATOM 2245 C C . ASP A 1 306 ? 10.150 13.699 -34.936 1.00 95.25 306 ASP A C 1
ATOM 2247 O O . ASP A 1 306 ? 10.881 12.899 -34.350 1.00 95.25 306 ASP A O 1
ATOM 2251 N N . THR A 1 307 ? 10.071 13.749 -36.267 1.00 94.94 307 THR A N 1
ATOM 2252 C CA . THR A 1 307 ? 10.823 12.877 -37.185 1.00 94.94 307 THR A CA 1
ATOM 2253 C C . THR A 1 307 ? 12.234 13.401 -37.500 1.00 94.94 307 THR A C 1
ATOM 2255 O O . THR A 1 307 ? 12.885 12.950 -38.448 1.00 94.94 307 THR A O 1
ATOM 2258 N N . SER A 1 308 ? 12.756 14.338 -36.694 1.00 95.25 308 SER A N 1
ATOM 2259 C CA . SER A 1 308 ? 14.155 14.774 -36.778 1.00 95.25 308 SER A CA 1
ATOM 2260 C C . SER A 1 308 ? 15.126 13.753 -36.141 1.00 95.25 308 SER A C 1
ATOM 2262 O O . SER A 1 308 ? 14.726 12.942 -35.303 1.00 95.25 308 SER A O 1
ATOM 2264 N N . PRO A 1 309 ? 16.409 13.720 -36.557 1.00 96.00 309 PRO A N 1
ATOM 2265 C CA . PRO A 1 309 ? 17.401 12.799 -36.000 1.00 96.00 309 PRO A CA 1
ATOM 2266 C C . PRO A 1 309 ? 17.977 13.295 -34.660 1.00 96.00 309 PRO A C 1
ATOM 2268 O O . PRO A 1 309 ? 18.616 14.347 -34.597 1.00 96.00 309 PRO A O 1
ATOM 2271 N N . HIS A 1 310 ? 17.830 12.495 -33.601 1.00 96.56 310 HIS A N 1
ATOM 2272 C CA . HIS A 1 310 ? 18.309 12.789 -32.242 1.00 96.56 310 HIS A CA 1
ATOM 2273 C C . HIS A 1 310 ? 19.464 11.875 -31.828 1.00 96.56 310 HIS A C 1
ATOM 2275 O O . HIS A 1 310 ? 19.325 10.654 -31.822 1.00 96.56 310 HIS A O 1
ATOM 2281 N N . VAL A 1 311 ? 20.602 12.447 -31.423 1.00 95.19 311 VAL A N 1
ATOM 2282 C CA . VAL A 1 311 ? 21.746 11.672 -30.903 1.00 95.19 311 VAL A CA 1
ATOM 2283 C C . VAL A 1 311 ? 21.437 11.187 -29.485 1.00 95.19 311 VAL A C 1
ATOM 2285 O O . VAL A 1 311 ? 21.420 11.984 -28.549 1.00 95.19 311 VAL A O 1
ATOM 2288 N N . LEU A 1 312 ? 21.232 9.878 -29.317 1.00 93.38 312 LEU A N 1
ATOM 2289 C CA . LEU A 1 312 ? 20.951 9.256 -28.019 1.00 93.38 312 LEU A CA 1
ATOM 2290 C C . LEU A 1 312 ? 22.219 9.045 -27.184 1.00 93.38 312 LEU A C 1
ATOM 2292 O O . LEU A 1 312 ? 22.197 9.193 -25.963 1.00 93.38 312 LEU A O 1
ATOM 2296 N N . ALA A 1 313 ? 23.315 8.655 -27.837 1.00 92.38 313 ALA A N 1
ATOM 2297 C CA . ALA A 1 313 ? 24.554 8.258 -27.178 1.00 92.38 313 ALA A CA 1
ATOM 2298 C C . ALA A 1 313 ? 25.777 8.470 -28.083 1.00 92.38 313 ALA A C 1
ATOM 2300 O O . ALA A 1 313 ? 25.664 8.582 -29.305 1.00 92.38 313 ALA A O 1
ATOM 2301 N N . ARG A 1 314 ? 26.971 8.476 -27.480 1.00 91.50 314 ARG A N 1
ATOM 2302 C CA . ARG A 1 314 ? 28.246 8.380 -28.201 1.00 91.50 314 ARG A CA 1
ATOM 2303 C C . ARG A 1 314 ? 28.993 7.134 -27.739 1.00 91.50 314 ARG A C 1
ATOM 2305 O O . ARG A 1 314 ? 29.274 7.006 -26.554 1.00 91.50 314 ARG A O 1
ATOM 2312 N N . ILE A 1 315 ? 29.288 6.236 -28.674 1.00 89.31 315 ILE A N 1
ATOM 2313 C CA . ILE A 1 315 ? 30.019 4.988 -28.441 1.00 89.31 315 ILE A CA 1
ATOM 2314 C C . ILE A 1 315 ? 31.508 5.257 -28.695 1.00 89.31 315 ILE A C 1
ATOM 2316 O O . ILE A 1 315 ? 31.891 5.706 -29.774 1.00 89.31 315 ILE A O 1
ATOM 2320 N N . GLY A 1 316 ? 32.346 5.025 -27.690 1.00 82.94 316 GLY A N 1
ATOM 2321 C CA . GLY A 1 316 ? 33.795 5.181 -27.757 1.00 82.94 316 GLY A CA 1
ATOM 2322 C C . GLY A 1 316 ? 34.487 4.105 -28.601 1.00 82.94 316 GLY A C 1
ATOM 2323 O O . GLY A 1 316 ? 33.998 2.990 -28.771 1.00 82.94 316 GLY A O 1
ATOM 2324 N N . GLY A 1 317 ? 35.674 4.438 -29.109 1.00 72.19 317 GLY A N 1
ATOM 2325 C CA . GLY A 1 317 ? 36.443 3.566 -29.999 1.00 72.19 317 GLY A CA 1
ATOM 2326 C C . GLY A 1 317 ? 35.996 3.638 -31.464 1.00 72.19 317 GLY A C 1
ATOM 2327 O O . GLY A 1 317 ? 35.264 4.536 -31.874 1.00 72.19 317 GLY A O 1
ATOM 2328 N N . ALA A 1 318 ? 36.490 2.706 -32.282 1.00 58.34 318 ALA A N 1
ATOM 2329 C CA . ALA A 1 318 ? 36.108 2.613 -33.689 1.00 58.34 318 ALA A CA 1
ATOM 2330 C C . ALA A 1 318 ? 34.727 1.951 -33.813 1.00 58.34 318 ALA A C 1
ATOM 2332 O O . ALA A 1 318 ? 34.582 0.763 -33.521 1.00 58.34 318 ALA A O 1
ATOM 2333 N N . SER A 1 319 ? 33.735 2.707 -34.288 1.00 58.75 319 SER A N 1
ATOM 2334 C CA . SER A 1 319 ? 32.341 2.264 -34.469 1.00 58.75 319 SER A CA 1
ATOM 2335 C C . SER A 1 319 ? 32.156 1.122 -35.469 1.00 58.75 319 SER A C 1
ATOM 2337 O O . SER A 1 319 ? 31.124 0.459 -35.477 1.00 58.75 319 SER A O 1
ATOM 2339 N N . GLU A 1 320 ? 33.198 0.801 -36.234 1.00 61.09 320 GLU A N 1
ATOM 2340 C CA . GLU A 1 320 ? 33.291 -0.366 -37.122 1.00 61.09 320 GLU A CA 1
ATOM 2341 C C . GLU A 1 320 ? 33.291 -1.717 -36.371 1.00 61.09 320 GLU A C 1
ATOM 2343 O O . GLU A 1 320 ? 33.486 -2.766 -36.977 1.00 61.09 320 GLU A O 1
ATOM 2348 N N . ARG A 1 321 ? 33.119 -1.691 -35.041 1.00 66.25 321 ARG A N 1
ATOM 2349 C CA . ARG A 1 321 ? 33.122 -2.849 -34.135 1.00 66.25 321 ARG A CA 1
ATOM 2350 C C . ARG A 1 321 ? 31.793 -3.091 -33.416 1.00 66.25 321 ARG A C 1
ATOM 2352 O O . ARG A 1 321 ? 31.755 -3.943 -32.529 1.00 66.25 321 ARG A O 1
ATOM 2359 N N . MET A 1 322 ? 30.726 -2.365 -33.752 1.00 77.81 322 MET A N 1
ATOM 2360 C CA . MET A 1 322 ? 29.395 -2.717 -33.255 1.00 77.81 322 MET A CA 1
ATOM 2361 C C . MET A 1 322 ? 28.972 -4.051 -33.877 1.00 77.81 322 MET A C 1
ATOM 2363 O O . MET A 1 322 ? 28.908 -4.173 -35.096 1.00 77.81 322 MET A O 1
ATOM 2367 N N . GLN A 1 323 ? 28.769 -5.066 -33.037 1.00 78.75 323 GLN A N 1
ATOM 2368 C CA . GLN A 1 323 ? 28.495 -6.441 -33.473 1.00 78.75 323 GLN A CA 1
ATOM 2369 C C . GLN A 1 323 ? 27.014 -6.793 -33.379 1.00 78.75 323 GLN A C 1
ATOM 2371 O O . GLN A 1 323 ? 26.511 -7.554 -34.199 1.00 78.75 323 GLN A O 1
ATOM 2376 N N . GLU A 1 324 ? 26.325 -6.244 -32.381 1.00 85.50 324 GLU A N 1
ATOM 2377 C CA . GLU A 1 324 ? 24.922 -6.531 -32.110 1.00 85.50 324 GLU A CA 1
ATOM 2378 C C . GLU A 1 324 ? 24.223 -5.254 -31.637 1.00 85.50 324 GLU A C 1
ATOM 2380 O O . GLU A 1 324 ? 24.746 -4.514 -30.793 1.00 85.50 324 GLU A O 1
ATOM 2385 N N . LEU A 1 325 ? 23.028 -5.026 -32.174 1.00 91.00 325 LEU A N 1
ATOM 2386 C CA . LEU A 1 325 ? 22.037 -4.117 -31.625 1.00 91.00 325 LEU A CA 1
ATOM 2387 C C . LEU A 1 325 ? 20.720 -4.886 -31.582 1.00 91.00 325 LEU A C 1
ATOM 2389 O O . LEU A 1 325 ? 20.269 -5.381 -32.615 1.00 91.00 325 LEU A O 1
ATOM 2393 N N . SER A 1 326 ? 20.131 -5.020 -30.400 1.00 93.62 326 SER A N 1
ATOM 2394 C CA . SER A 1 326 ? 18.896 -5.777 -30.188 1.00 93.62 326 SER A CA 1
ATOM 2395 C C . SER A 1 326 ? 17.924 -4.999 -29.295 1.00 93.62 326 SER A C 1
ATOM 2397 O O . SER A 1 326 ? 18.327 -4.198 -28.450 1.00 93.62 326 SER A O 1
ATOM 2399 N N . LEU A 1 327 ? 16.622 -5.184 -29.526 1.00 95.38 327 LEU A N 1
ATOM 2400 C CA . LEU A 1 327 ? 15.543 -4.485 -28.825 1.00 95.38 327 LEU A CA 1
ATOM 2401 C C . LEU A 1 327 ? 14.741 -5.502 -28.005 1.00 95.38 327 LEU A C 1
ATOM 2403 O O . LEU A 1 327 ? 14.203 -6.452 -28.567 1.00 95.38 327 LEU A O 1
ATOM 2407 N N . LEU A 1 328 ? 14.657 -5.304 -26.689 1.00 95.94 328 LEU A N 1
ATOM 2408 C CA . LEU A 1 328 ? 13.840 -6.127 -25.795 1.00 95.94 328 LEU A CA 1
ATOM 2409 C C . LEU A 1 328 ? 12.539 -5.377 -25.504 1.00 95.94 328 LEU A C 1
ATOM 2411 O O . LEU A 1 328 ? 12.558 -4.321 -24.864 1.00 95.94 328 LEU A O 1
ATOM 2415 N N . ALA A 1 329 ? 11.424 -5.909 -26.003 1.00 94.38 329 ALA A N 1
ATOM 2416 C CA . ALA A 1 329 ? 10.129 -5.229 -26.042 1.00 94.38 329 ALA A CA 1
ATOM 2417 C C . ALA A 1 329 ? 9.071 -5.836 -25.100 1.00 94.38 329 ALA A C 1
ATOM 2419 O O . ALA A 1 329 ? 7.897 -5.491 -25.199 1.00 94.38 329 ALA A O 1
ATOM 2420 N N . ASP A 1 330 ? 9.453 -6.719 -24.171 1.00 93.00 330 ASP A N 1
ATOM 2421 C CA . ASP A 1 330 ? 8.517 -7.543 -23.383 1.00 93.00 330 ASP A CA 1
ATOM 2422 C C . ASP A 1 330 ? 7.439 -6.735 -22.636 1.00 93.00 330 ASP A C 1
ATOM 2424 O O . ASP A 1 330 ? 6.295 -7.181 -22.521 1.00 93.00 330 ASP A O 1
ATOM 2428 N N . ALA A 1 331 ? 7.797 -5.536 -22.158 1.00 92.19 331 ALA A N 1
ATOM 2429 C CA . ALA A 1 331 ? 6.916 -4.621 -21.432 1.00 92.19 331 ALA A CA 1
ATOM 2430 C C . ALA A 1 331 ? 6.114 -3.657 -22.331 1.00 92.19 331 ALA A C 1
ATOM 2432 O O . ALA A 1 331 ? 5.252 -2.939 -21.822 1.00 92.19 331 ALA A O 1
ATOM 2433 N N . ALA A 1 332 ? 6.348 -3.625 -23.646 1.00 93.25 332 ALA A N 1
ATOM 2434 C CA . ALA A 1 332 ? 5.575 -2.806 -24.579 1.00 93.25 332 ALA A CA 1
ATOM 2435 C C . ALA A 1 332 ? 4.113 -3.285 -24.624 1.00 93.25 332 ALA A C 1
ATOM 2437 O O . ALA A 1 332 ? 3.841 -4.439 -24.958 1.00 93.25 332 ALA A O 1
ATOM 2438 N N . ALA A 1 333 ? 3.156 -2.414 -24.291 1.00 92.62 333 ALA A N 1
ATOM 2439 C CA . ALA A 1 333 ? 1.730 -2.725 -24.403 1.00 92.62 333 ALA A CA 1
ATOM 2440 C C . ALA A 1 333 ? 1.269 -2.596 -25.863 1.00 92.62 333 ALA A C 1
ATOM 2442 O O . ALA A 1 333 ? 0.746 -1.562 -26.282 1.00 92.62 333 ALA A O 1
ATOM 2443 N N . LEU A 1 334 ? 1.541 -3.652 -26.626 1.00 92.19 334 LEU A N 1
ATOM 2444 C CA . LEU A 1 334 ? 1.084 -3.862 -27.997 1.00 92.19 334 LEU A CA 1
ATOM 2445 C C . LEU A 1 334 ? -0.298 -4.534 -28.004 1.00 92.19 334 LEU A C 1
ATOM 2447 O O . LEU A 1 334 ? -0.737 -5.076 -26.988 1.00 92.19 334 LEU A O 1
ATOM 2451 N N . GLU A 1 335 ? -0.975 -4.496 -29.149 1.00 88.88 335 GLU A N 1
ATOM 2452 C CA . GLU A 1 335 ? -2.197 -5.273 -29.381 1.00 88.88 335 GLU A CA 1
ATOM 2453 C C . GLU A 1 335 ? -1.869 -6.763 -29.580 1.00 88.88 335 GLU A C 1
ATOM 2455 O O . GLU A 1 335 ? -0.730 -7.122 -29.897 1.00 88.88 335 GLU A O 1
ATOM 2460 N N . ASP A 1 336 ? -2.861 -7.640 -29.407 1.00 84.25 336 ASP A N 1
ATOM 2461 C CA . ASP A 1 336 ? -2.680 -9.082 -29.603 1.00 84.25 336 ASP A CA 1
ATOM 2462 C C . ASP A 1 336 ? -2.113 -9.388 -31.003 1.00 84.25 336 ASP A C 1
ATOM 2464 O O . ASP A 1 336 ? -2.360 -8.674 -31.979 1.00 84.25 336 ASP A O 1
ATOM 2468 N N . GLY A 1 337 ? -1.261 -10.412 -31.082 1.00 84.62 337 GLY A N 1
ATOM 2469 C CA . GLY A 1 337 ? -0.557 -10.788 -32.310 1.00 84.62 337 GLY A CA 1
ATOM 2470 C C . GLY A 1 337 ? 0.562 -9.839 -32.767 1.00 84.62 337 GLY A C 1
ATOM 2471 O O . GLY A 1 337 ? 1.267 -10.193 -33.711 1.00 84.62 337 GLY A O 1
ATOM 2472 N N . HIS A 1 338 ? 0.771 -8.676 -32.137 1.00 90.44 338 HIS A N 1
ATOM 2473 C CA . HIS A 1 338 ? 1.789 -7.715 -32.573 1.00 90.44 338 HIS A CA 1
ATOM 2474 C C . HIS A 1 338 ? 3.124 -7.846 -31.822 1.00 90.44 338 HIS A C 1
ATOM 2476 O O . HIS A 1 338 ? 3.162 -8.003 -30.600 1.00 90.44 338 HIS A O 1
ATOM 2482 N N . THR A 1 339 ? 4.234 -7.703 -32.550 1.00 91.75 339 THR A N 1
ATOM 2483 C CA . THR A 1 339 ? 5.606 -7.650 -32.017 1.00 91.75 339 THR A CA 1
ATOM 2484 C C . THR A 1 339 ? 6.333 -6.385 -32.478 1.00 91.75 339 THR A C 1
ATOM 2486 O O . THR A 1 339 ? 6.105 -5.877 -33.577 1.00 91.75 339 THR A O 1
ATOM 2489 N N . LEU A 1 340 ? 7.223 -5.866 -31.625 1.00 94.25 340 LEU A N 1
ATOM 2490 C CA . LEU A 1 340 ? 8.228 -4.873 -32.008 1.00 94.25 340 LEU A CA 1
ATOM 2491 C C . LEU A 1 340 ? 9.551 -5.599 -32.241 1.00 94.25 340 LEU A C 1
ATOM 2493 O O . LEU A 1 340 ? 10.118 -6.169 -31.309 1.00 94.25 340 LEU A O 1
ATOM 2497 N N . GLU A 1 341 ? 10.041 -5.562 -33.474 1.00 93.38 341 GLU A N 1
ATOM 2498 C CA . GLU A 1 341 ? 11.281 -6.218 -33.891 1.00 93.38 341 GLU A CA 1
ATOM 2499 C C . GLU A 1 341 ? 12.278 -5.166 -34.394 1.00 93.38 341 GLU A C 1
ATOM 2501 O O . GLU A 1 341 ? 11.895 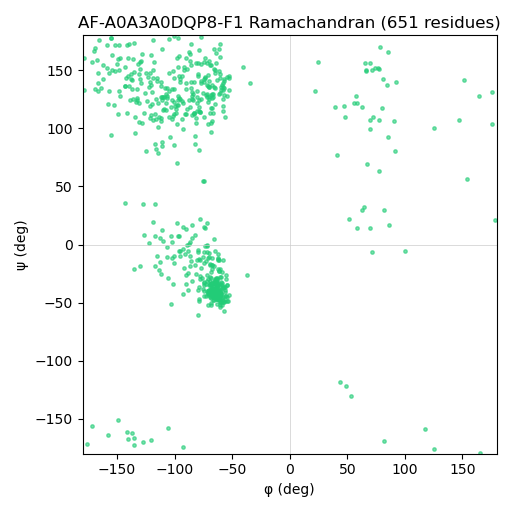-4.172 -35.012 1.00 93.38 341 GLU A O 1
ATOM 2506 N N . LEU A 1 342 ? 13.569 -5.366 -34.110 1.00 93.94 342 LEU A N 1
ATOM 2507 C CA . LEU A 1 342 ? 14.647 -4.510 -34.607 1.00 93.94 342 LEU A CA 1
ATOM 2508 C C . LEU A 1 342 ? 15.435 -5.266 -35.678 1.00 93.94 342 LEU A C 1
ATOM 2510 O O . LEU A 1 342 ? 16.066 -6.281 -35.387 1.00 93.94 342 LEU A O 1
ATOM 2514 N N . VAL A 1 343 ? 15.401 -4.763 -36.909 1.00 92.00 343 VAL A N 1
ATOM 2515 C CA . VAL A 1 343 ? 15.950 -5.435 -38.096 1.00 92.00 343 VAL A CA 1
ATOM 2516 C C . VAL A 1 343 ? 17.015 -4.548 -38.739 1.00 92.00 343 VAL A C 1
ATOM 2518 O O . VAL A 1 343 ? 16.845 -3.334 -38.810 1.00 92.00 343 VAL A O 1
ATOM 2521 N N . ALA A 1 344 ? 18.125 -5.113 -39.218 1.00 88.62 344 ALA A N 1
ATOM 2522 C CA . ALA A 1 344 ? 19.105 -4.344 -39.993 1.00 88.62 344 ALA A CA 1
ATOM 2523 C C . ALA A 1 344 ? 18.490 -3.900 -41.335 1.00 88.62 344 ALA A C 1
ATOM 2525 O O . ALA A 1 344 ? 17.943 -4.726 -42.065 1.00 88.62 344 ALA A O 1
ATOM 2526 N N . ALA A 1 345 ? 18.591 -2.613 -41.676 1.00 83.25 345 ALA A N 1
ATOM 2527 C CA . ALA A 1 345 ? 17.910 -2.030 -42.841 1.00 83.25 345 ALA A CA 1
ATOM 2528 C C . ALA A 1 345 ? 18.441 -2.552 -44.193 1.00 83.25 345 ALA A C 1
ATOM 2530 O O . ALA A 1 345 ? 17.755 -2.485 -45.211 1.00 83.25 345 ALA A O 1
ATOM 2531 N N . SER A 1 346 ? 19.665 -3.086 -44.214 1.00 76.94 346 SER A N 1
ATOM 2532 C CA . SER A 1 346 ? 20.212 -3.862 -45.327 1.00 76.94 346 SER A CA 1
ATOM 2533 C C . SER A 1 346 ? 21.250 -4.856 -44.813 1.00 76.94 346 SER A C 1
ATOM 2535 O O . SER A 1 346 ? 22.010 -4.550 -43.895 1.00 76.94 346 SER A O 1
ATOM 2537 N N . THR A 1 347 ? 21.382 -6.003 -45.482 1.00 67.44 347 THR A N 1
ATOM 2538 C CA . THR A 1 347 ? 22.493 -6.950 -45.270 1.00 67.44 347 THR A CA 1
ATOM 2539 C C . THR A 1 347 ? 23.869 -6.353 -45.599 1.00 67.44 347 THR A C 1
ATOM 2541 O O . THR A 1 347 ? 24.889 -6.928 -45.224 1.00 67.44 347 THR A O 1
ATOM 2544 N N . THR A 1 348 ? 23.917 -5.197 -46.274 1.00 64.94 348 THR A N 1
ATOM 2545 C CA . THR A 1 348 ? 25.143 -4.434 -46.563 1.00 64.94 348 THR A CA 1
ATOM 2546 C C . THR A 1 348 ? 25.359 -3.218 -45.657 1.00 64.94 348 THR A C 1
ATOM 2548 O O . THR A 1 348 ? 26.438 -2.633 -45.711 1.00 64.94 348 THR A O 1
ATOM 2551 N N . ASP A 1 349 ? 24.364 -2.800 -44.865 1.00 68.88 349 ASP A N 1
ATOM 2552 C CA . ASP A 1 349 ? 24.433 -1.599 -44.017 1.00 68.88 349 ASP A CA 1
ATOM 2553 C C . ASP A 1 349 ? 24.375 -1.977 -42.532 1.00 68.88 349 ASP A C 1
ATOM 2555 O O . ASP A 1 349 ? 23.355 -1.861 -41.855 1.00 68.88 349 ASP A O 1
ATOM 2559 N N . ALA A 1 350 ? 25.520 -2.424 -42.014 1.00 71.44 350 ALA A N 1
ATOM 2560 C CA . ALA A 1 350 ? 25.700 -2.797 -40.611 1.00 71.44 350 ALA A CA 1
ATOM 2561 C C . ALA A 1 350 ? 25.726 -1.593 -39.635 1.00 71.44 350 ALA A C 1
ATOM 2563 O O . ALA A 1 350 ? 26.252 -1.715 -38.529 1.00 71.44 350 ALA A O 1
ATOM 2564 N N . ARG A 1 351 ? 25.225 -0.416 -40.044 1.00 86.19 351 ARG A N 1
ATOM 2565 C CA . ARG A 1 351 ? 25.143 0.802 -39.216 1.00 86.19 351 ARG A CA 1
ATOM 2566 C C . ARG A 1 351 ? 23.735 1.403 -39.166 1.00 86.19 351 ARG A C 1
ATOM 2568 O O . ARG A 1 351 ? 23.575 2.493 -38.613 1.00 86.19 351 ARG A O 1
ATOM 2575 N N . ARG A 1 352 ? 22.725 0.714 -39.712 1.00 91.94 352 ARG A N 1
ATOM 2576 C CA . ARG A 1 352 ? 21.336 1.182 -39.784 1.00 91.94 352 ARG A CA 1
ATOM 2577 C C . ARG A 1 352 ? 20.355 0.068 -39.423 1.00 91.94 352 ARG A C 1
ATOM 2579 O O . ARG A 1 352 ? 20.347 -0.991 -40.047 1.00 91.94 352 ARG A O 1
ATOM 2586 N N . TRP A 1 353 ? 19.496 0.334 -38.445 1.00 94.44 353 TRP A N 1
ATOM 2587 C CA . TRP A 1 353 ? 18.495 -0.607 -37.942 1.00 94.44 353 TRP A CA 1
ATOM 2588 C C . TRP A 1 353 ? 17.116 0.043 -37.900 1.00 94.44 353 TRP A C 1
ATOM 2590 O O . TRP A 1 353 ? 16.975 1.192 -37.493 1.00 94.44 353 TRP A O 1
ATOM 2600 N N . GLU A 1 354 ? 16.095 -0.705 -38.290 1.00 95.00 354 GLU A N 1
ATOM 2601 C CA . GLU A 1 354 ? 14.697 -0.293 -38.317 1.00 95.00 354 GLU A CA 1
ATOM 2602 C C . GLU A 1 354 ? 13.920 -0.976 -37.191 1.00 95.00 354 GLU A C 1
ATOM 2604 O O . GLU A 1 354 ? 13.968 -2.197 -37.047 1.00 95.00 354 GLU A O 1
ATOM 2609 N N . VAL A 1 355 ? 13.179 -0.186 -36.412 1.00 96.38 355 VAL A N 1
ATOM 2610 C CA . VAL A 1 355 ? 12.153 -0.687 -35.492 1.00 96.38 355 VAL A CA 1
ATOM 2611 C C . VAL A 1 355 ? 10.887 -0.900 -36.304 1.00 96.38 355 VAL A C 1
ATOM 2613 O O . VAL A 1 355 ? 10.295 0.069 -36.789 1.00 96.38 355 VAL A O 1
ATOM 2616 N N . ARG A 1 356 ? 10.471 -2.155 -36.446 1.00 94.56 356 ARG A N 1
ATOM 2617 C CA . ARG A 1 356 ? 9.283 -2.547 -37.202 1.00 94.56 356 ARG A CA 1
ATOM 2618 C C . ARG A 1 356 ? 8.204 -3.084 -36.273 1.00 94.56 356 ARG A C 1
ATOM 2620 O O . ARG A 1 356 ? 8.488 -3.876 -35.375 1.00 94.56 356 ARG A O 1
ATOM 2627 N N . LEU A 1 357 ? 6.969 -2.656 -36.512 1.00 93.62 357 LEU A N 1
ATOM 2628 C CA . LEU A 1 357 ? 5.773 -3.273 -35.959 1.00 93.62 357 LEU A CA 1
ATOM 2629 C C . LEU A 1 357 ? 5.346 -4.400 -36.897 1.00 93.62 357 LEU A C 1
ATOM 2631 O O . LEU A 1 357 ? 5.026 -4.163 -38.061 1.00 93.62 357 LEU A O 1
ATOM 2635 N N . ARG A 1 358 ? 5.346 -5.627 -36.391 1.00 89.69 358 ARG A N 1
ATOM 2636 C CA . ARG A 1 358 ? 4.937 -6.821 -37.127 1.00 89.69 358 ARG A CA 1
ATOM 2637 C C . ARG A 1 358 ? 3.644 -7.355 -36.528 1.00 89.69 358 ARG A C 1
ATOM 2639 O O . ARG A 1 358 ? 3.501 -7.384 -35.311 1.00 89.69 358 ARG A O 1
ATOM 2646 N N . ASN A 1 359 ? 2.726 -7.810 -37.374 1.00 86.12 359 ASN A N 1
ATOM 2647 C CA . ASN A 1 359 ? 1.531 -8.541 -36.961 1.00 86.12 359 ASN A CA 1
ATOM 2648 C C . ASN A 1 359 ? 1.676 -10.015 -37.382 1.00 86.12 359 ASN A C 1
ATOM 2650 O O . ASN A 1 359 ? 1.987 -10.314 -38.536 1.00 86.12 359 ASN A O 1
ATOM 2654 N N . ALA A 1 360 ? 1.506 -10.934 -36.432 1.00 75.38 360 ALA A N 1
ATOM 2655 C CA . ALA A 1 360 ? 1.656 -12.372 -36.640 1.00 75.38 360 ALA A CA 1
ATOM 2656 C C . ALA A 1 360 ? 0.372 -13.066 -37.135 1.00 75.38 360 ALA A C 1
ATOM 2658 O O . ALA A 1 360 ? 0.456 -14.168 -37.672 1.00 75.38 360 ALA A O 1
ATOM 2659 N N . GLU A 1 361 ? -0.802 -12.447 -36.978 1.00 72.06 361 GLU A N 1
ATOM 2660 C CA . GLU A 1 361 ? -2.091 -13.010 -37.408 1.00 72.06 361 GLU A CA 1
ATOM 2661 C C . GLU A 1 361 ? -2.397 -12.724 -38.884 1.00 72.06 361 GLU A C 1
ATOM 2663 O O . GLU A 1 361 ? -3.023 -13.541 -39.559 1.00 72.06 361 GLU A O 1
ATOM 2668 N N . THR A 1 362 ? -1.940 -11.585 -39.416 1.00 62.75 362 THR A N 1
ATOM 2669 C CA . THR A 1 362 ? -2.177 -11.198 -40.820 1.00 62.75 362 THR A CA 1
ATOM 2670 C C . THR A 1 362 ? -1.234 -11.872 -41.821 1.00 62.75 362 THR A C 1
ATOM 2672 O O . THR A 1 362 ? -1.497 -11.836 -43.025 1.00 62.75 362 THR A O 1
ATOM 2675 N N . ALA A 1 363 ? -0.153 -12.505 -41.357 1.00 59.16 363 ALA A N 1
ATOM 2676 C CA . ALA A 1 363 ? 0.913 -13.028 -42.206 1.00 59.16 363 ALA A CA 1
ATOM 2677 C C . ALA A 1 363 ? 0.838 -14.562 -42.403 1.00 59.16 363 ALA A C 1
ATOM 2679 O O . ALA A 1 363 ? 1.210 -15.318 -41.506 1.00 59.16 363 ALA A O 1
ATOM 2680 N N . PRO A 1 364 ? 0.466 -15.074 -43.597 1.00 56.34 364 PRO A N 1
ATOM 2681 C CA . PRO A 1 364 ? 0.367 -16.519 -43.856 1.00 56.34 364 PRO A CA 1
ATOM 2682 C C . PRO A 1 364 ? 1.727 -17.236 -43.996 1.00 56.34 364 PRO A C 1
ATOM 2684 O O . PRO A 1 364 ? 1.773 -18.439 -44.248 1.00 56.34 364 PRO A O 1
ATOM 2687 N N . SER A 1 365 ? 2.842 -16.507 -43.902 1.00 66.62 365 SER A N 1
ATOM 2688 C CA . SER A 1 365 ? 4.215 -17.017 -43.975 1.00 66.62 365 SER A CA 1
ATOM 2689 C C . SER A 1 365 ? 5.179 -15.976 -43.404 1.00 66.62 365 SER A C 1
ATOM 2691 O O . SER A 1 365 ? 4.896 -14.781 -43.467 1.00 66.62 365 SER A O 1
ATOM 2693 N N . ALA A 1 366 ? 6.346 -16.404 -42.913 1.00 61.88 366 ALA A N 1
ATOM 2694 C CA . ALA A 1 366 ? 7.366 -15.499 -42.379 1.00 61.88 366 ALA A CA 1
ATOM 2695 C C . ALA A 1 366 ? 7.804 -14.422 -43.392 1.00 61.88 366 ALA A C 1
ATOM 2697 O O . ALA A 1 366 ? 7.938 -13.269 -43.004 1.00 61.88 366 ALA A 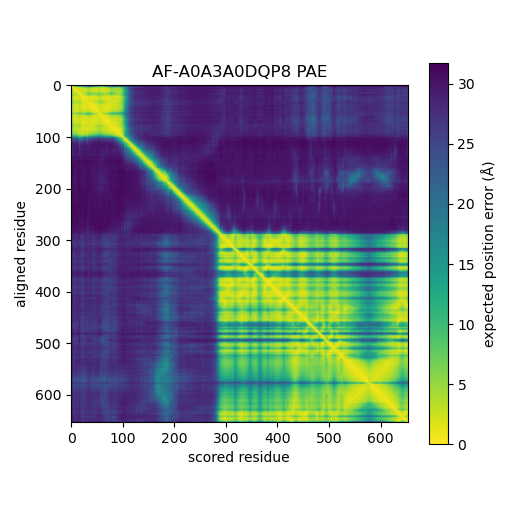O 1
ATOM 2698 N N . ALA A 1 367 ? 7.937 -14.769 -44.678 1.00 60.47 367 ALA A N 1
ATOM 2699 C CA . ALA A 1 367 ? 8.285 -13.806 -45.731 1.00 60.47 367 ALA A CA 1
ATOM 2700 C C . ALA A 1 367 ? 7.161 -12.781 -45.987 1.00 60.47 367 ALA A C 1
ATOM 2702 O O . ALA A 1 367 ? 7.421 -11.593 -46.123 1.00 60.47 367 ALA A O 1
ATOM 2703 N N . ALA A 1 368 ? 5.896 -13.219 -45.957 1.00 60.00 368 ALA A N 1
ATOM 2704 C CA . ALA A 1 368 ? 4.745 -12.321 -46.082 1.00 60.00 368 ALA A CA 1
ATOM 2705 C C . ALA A 1 368 ? 4.568 -11.401 -44.856 1.00 60.00 368 ALA A C 1
ATOM 2707 O O . ALA A 1 368 ? 3.854 -10.408 -44.940 1.00 60.00 368 ALA A O 1
ATOM 2708 N N . ALA A 1 369 ? 5.208 -11.721 -43.725 1.00 59.19 369 ALA A N 1
ATOM 2709 C CA . ALA A 1 369 ? 5.242 -10.853 -42.552 1.00 59.19 369 ALA A CA 1
ATOM 2710 C C . ALA A 1 369 ? 6.241 -9.695 -42.702 1.00 59.19 369 ALA A C 1
ATOM 2712 O O . ALA A 1 369 ? 6.037 -8.657 -42.083 1.00 59.19 369 ALA A O 1
ATOM 2713 N N . GLU A 1 370 ? 7.307 -9.856 -43.496 1.00 61.44 370 GLU A N 1
ATOM 2714 C CA . GLU A 1 370 ? 8.293 -8.791 -43.730 1.00 61.44 370 GLU A CA 1
ATOM 2715 C C . GLU A 1 370 ? 7.737 -7.707 -44.665 1.00 61.44 370 GLU A C 1
ATOM 2717 O O . GLU A 1 370 ? 7.912 -6.524 -44.382 1.00 61.44 370 GLU A O 1
ATOM 2722 N N . ASP A 1 371 ? 6.995 -8.100 -45.709 1.00 59.75 371 ASP A N 1
ATOM 2723 C CA . ASP A 1 371 ? 6.313 -7.184 -46.645 1.00 59.75 371 ASP A CA 1
ATOM 2724 C C . ASP A 1 371 ? 5.153 -6.387 -46.003 1.00 59.75 371 ASP A C 1
ATOM 2726 O O . ASP A 1 371 ? 4.699 -5.391 -46.567 1.00 59.75 371 ASP A O 1
ATOM 2730 N N . LEU A 1 372 ? 4.654 -6.826 -44.839 1.00 65.31 372 LEU A N 1
ATOM 2731 C CA . LEU A 1 372 ? 3.535 -6.215 -44.104 1.00 65.31 372 LEU A CA 1
ATOM 2732 C C . LEU A 1 372 ? 3.956 -5.524 -42.793 1.00 65.31 372 LEU A C 1
ATOM 2734 O O . LEU A 1 372 ? 3.093 -5.051 -42.055 1.00 65.31 372 LEU A O 1
ATOM 2738 N N . ALA A 1 373 ? 5.252 -5.475 -42.473 1.00 78.50 373 ALA A N 1
ATOM 2739 C CA . ALA A 1 373 ? 5.738 -4.872 -41.235 1.00 78.50 373 ALA A CA 1
ATOM 2740 C C . ALA A 1 373 ? 5.911 -3.348 -41.376 1.00 78.50 373 ALA A C 1
ATOM 2742 O O . ALA A 1 373 ? 6.654 -2.868 -42.233 1.00 78.50 373 ALA A O 1
ATOM 2743 N N . GLU A 1 374 ? 5.269 -2.572 -40.503 1.00 89.19 374 GLU A N 1
ATOM 2744 C CA . GLU A 1 374 ? 5.336 -1.109 -40.537 1.00 89.19 374 GLU A CA 1
ATOM 2745 C C . GLU A 1 374 ? 6.598 -0.608 -39.820 1.00 89.19 374 GLU A C 1
ATOM 2747 O O . GLU A 1 374 ? 6.729 -0.733 -38.599 1.00 89.19 374 GLU A O 1
ATOM 2752 N N . THR A 1 375 ? 7.541 -0.007 -40.553 1.00 93.62 375 THR A N 1
ATOM 2753 C CA . THR A 1 375 ? 8.693 0.662 -39.929 1.00 93.62 375 THR A CA 1
ATOM 2754 C C . THR A 1 375 ? 8.228 1.914 -39.182 1.00 93.62 375 THR A C 1
ATOM 2756 O O . THR A 1 375 ? 7.716 2.863 -39.780 1.00 93.62 375 THR A O 1
ATOM 2759 N N . LEU A 1 376 ? 8.434 1.918 -37.864 1.00 95.94 376 LEU A N 1
ATOM 2760 C CA . LEU A 1 376 ? 8.076 3.005 -36.950 1.00 95.94 376 LEU A CA 1
ATOM 2761 C C . LEU A 1 376 ? 9.234 3.981 -36.740 1.00 95.94 376 LEU A C 1
ATOM 2763 O O . LEU A 1 376 ? 9.052 5.194 -36.671 1.00 95.94 376 LEU A O 1
ATOM 2767 N N . ALA A 1 377 ? 10.440 3.447 -36.574 1.00 96.94 377 ALA A N 1
ATOM 2768 C CA . ALA A 1 377 ? 11.602 4.226 -36.179 1.00 96.94 377 ALA A CA 1
ATOM 2769 C C . ALA A 1 377 ? 12.894 3.607 -36.702 1.00 96.94 377 ALA A C 1
ATOM 2771 O O . ALA A 1 377 ? 12.914 2.504 -37.247 1.00 96.94 377 ALA A O 1
ATOM 2772 N N . GLU A 1 378 ? 13.985 4.335 -36.534 1.00 96.00 378 GLU A N 1
ATOM 2773 C CA . GLU A 1 378 ? 15.289 4.006 -37.082 1.00 96.00 378 GLU A CA 1
ATOM 2774 C C . GLU A 1 378 ? 16.393 4.386 -36.097 1.00 96.00 378 GLU A C 1
ATOM 2776 O O . GLU A 1 378 ? 16.382 5.481 -35.532 1.00 96.00 378 GLU A O 1
ATOM 2781 N N . PHE A 1 379 ? 17.367 3.494 -35.932 1.00 95.88 379 PHE A N 1
ATOM 2782 C CA . PHE A 1 379 ? 18.641 3.760 -35.280 1.00 95.88 379 PHE A CA 1
ATOM 2783 C C . PHE A 1 379 ? 19.753 3.791 -36.335 1.00 95.88 379 PHE A C 1
ATOM 2785 O O . PHE A 1 379 ? 19.836 2.905 -37.186 1.00 95.88 379 PHE A O 1
ATOM 2792 N N . THR A 1 380 ? 20.636 4.786 -36.267 1.00 94.00 380 THR A N 1
ATOM 2793 C CA . THR A 1 380 ? 21.819 4.915 -37.134 1.00 94.00 380 THR A CA 1
ATOM 2794 C C . THR A 1 380 ? 23.078 5.159 -36.310 1.00 94.00 380 THR A C 1
ATOM 2796 O O . THR A 1 380 ? 23.041 5.883 -35.316 1.00 94.00 380 THR A O 1
ATOM 2799 N N . LEU A 1 381 ? 24.203 4.571 -36.721 1.00 91.75 381 LEU A N 1
ATOM 2800 C CA . LEU A 1 381 ? 25.520 4.802 -36.123 1.00 91.75 381 LEU A CA 1
ATOM 2801 C C . LEU A 1 381 ? 26.423 5.558 -37.109 1.00 91.75 381 LEU A C 1
ATOM 2803 O O . LEU A 1 381 ? 27.162 4.946 -37.883 1.00 91.75 381 LEU A O 1
ATOM 2807 N N . ASP A 1 382 ? 26.368 6.892 -37.069 1.00 89.12 382 ASP A N 1
ATOM 2808 C CA . ASP A 1 382 ? 27.261 7.755 -37.851 1.00 89.12 382 ASP A CA 1
ATOM 2809 C C . ASP A 1 382 ? 28.454 8.218 -37.006 1.00 89.12 382 ASP A C 1
ATOM 2811 O O . ASP A 1 382 ? 28.305 8.771 -35.912 1.00 89.12 382 ASP A O 1
ATOM 2815 N N . GLY A 1 383 ? 29.669 7.959 -37.493 1.00 87.62 383 GLY A N 1
ATOM 2816 C CA . GLY A 1 383 ? 30.879 8.064 -36.683 1.00 87.62 383 GLY A CA 1
ATOM 2817 C C . GLY A 1 383 ? 30.695 7.318 -35.358 1.00 87.62 383 GLY A C 1
ATOM 2818 O O . GLY A 1 383 ? 30.399 6.129 -35.355 1.00 87.62 383 GLY A O 1
ATOM 2819 N N . THR A 1 384 ? 30.850 8.016 -34.233 1.00 89.75 384 THR A N 1
ATOM 2820 C CA . THR A 1 384 ? 30.591 7.490 -32.879 1.00 89.75 384 THR A CA 1
ATOM 2821 C C . THR A 1 384 ? 29.175 7.762 -32.358 1.00 89.75 384 THR A C 1
ATOM 2823 O O . THR A 1 384 ? 28.855 7.345 -31.249 1.00 89.75 384 THR A O 1
ATOM 2826 N N . ALA A 1 385 ? 28.330 8.492 -33.091 1.00 92.31 385 ALA A N 1
ATOM 2827 C CA . ALA A 1 385 ? 27.020 8.937 -32.624 1.00 92.31 385 ALA A CA 1
ATOM 2828 C C . ALA A 1 385 ? 25.923 7.914 -32.954 1.00 92.31 385 ALA A C 1
ATOM 2830 O O . ALA A 1 385 ? 25.549 7.747 -34.115 1.00 92.31 385 ALA A O 1
ATOM 2831 N N . LEU A 1 386 ? 25.368 7.279 -31.918 1.00 94.12 386 LEU A N 1
ATOM 2832 C CA . LEU A 1 386 ? 24.132 6.515 -32.047 1.00 94.12 386 LEU A CA 1
ATOM 2833 C C . LEU A 1 386 ? 22.957 7.495 -32.056 1.00 94.12 386 LEU A C 1
ATOM 2835 O O . LEU A 1 386 ? 22.693 8.185 -31.067 1.00 94.12 386 LEU A O 1
ATOM 2839 N N . THR A 1 387 ? 22.266 7.542 -33.183 1.00 95.38 387 THR A N 1
ATOM 2840 C CA . THR A 1 387 ? 21.179 8.468 -33.492 1.00 95.38 387 THR A CA 1
ATOM 2841 C C . THR A 1 387 ? 19.878 7.692 -33.656 1.00 95.38 387 THR A C 1
ATOM 2843 O O . THR A 1 387 ? 19.888 6.582 -34.181 1.00 95.38 387 THR A O 1
ATOM 2846 N N . PHE A 1 388 ? 18.765 8.268 -33.214 1.00 97.38 388 PHE A N 1
ATOM 2847 C CA . PHE A 1 388 ? 17.415 7.730 -33.361 1.00 97.38 388 PHE A CA 1
ATOM 2848 C C . PHE A 1 388 ? 16.525 8.710 -34.127 1.00 97.38 388 PHE A C 1
ATOM 2850 O O . PHE A 1 388 ? 16.691 9.924 -34.006 1.00 97.38 388 PHE A O 1
ATOM 2857 N N . ARG A 1 389 ? 15.569 8.186 -34.896 1.00 97.31 389 ARG A N 1
ATOM 2858 C CA . ARG A 1 389 ? 14.616 8.968 -35.688 1.00 97.31 389 ARG A CA 1
ATOM 2859 C C . ARG A 1 389 ? 13.276 8.236 -35.799 1.00 97.31 389 ARG A C 1
ATOM 2861 O O . ARG A 1 389 ? 13.261 7.055 -36.138 1.00 97.31 389 ARG A O 1
ATOM 2868 N N . TRP A 1 390 ? 12.161 8.926 -35.560 1.00 97.50 390 TRP A N 1
ATOM 2869 C CA . TRP A 1 390 ? 10.829 8.424 -35.931 1.00 97.50 390 TRP A CA 1
ATOM 2870 C C . TRP A 1 390 ? 10.626 8.525 -37.449 1.00 97.50 390 TRP A C 1
ATOM 2872 O O . TRP A 1 390 ? 11.091 9.480 -38.070 1.00 97.50 390 TRP A O 1
ATOM 2882 N N . GLN A 1 391 ? 9.925 7.563 -38.048 1.00 96.25 391 GLN A N 1
ATOM 2883 C CA . GLN A 1 391 ? 9.433 7.671 -39.426 1.00 96.25 391 GLN A CA 1
ATOM 2884 C C . GLN A 1 391 ? 8.078 8.392 -39.445 1.00 96.25 391 GLN A C 1
ATOM 2886 O O . GLN A 1 391 ? 7.320 8.316 -38.478 1.00 96.25 391 GLN A O 1
ATOM 2891 N N . ASP A 1 392 ? 7.731 9.038 -40.561 1.00 91.56 392 ASP A N 1
ATOM 2892 C CA . ASP A 1 392 ? 6.477 9.802 -40.692 1.00 91.56 392 ASP A CA 1
ATOM 2893 C C . ASP A 1 392 ? 5.209 8.929 -40.527 1.00 91.56 392 ASP A C 1
ATOM 2895 O O . ASP A 1 392 ? 4.154 9.424 -40.131 1.00 91.56 392 ASP A O 1
ATOM 2899 N N . SER A 1 393 ? 5.323 7.615 -40.756 1.00 89.81 393 SER A N 1
ATOM 2900 C CA . SER A 1 393 ? 4.310 6.589 -40.462 1.00 89.81 393 SER A CA 1
ATOM 2901 C C . SER A 1 393 ? 3.931 6.515 -38.977 1.00 89.81 393 SER A C 1
ATOM 2903 O O . SER A 1 393 ? 2.755 6.360 -38.645 1.00 89.81 393 SER A O 1
ATOM 2905 N N . ALA A 1 394 ? 4.901 6.653 -38.067 1.00 92.12 394 ALA A N 1
ATOM 2906 C CA . ALA A 1 394 ? 4.707 6.408 -36.638 1.00 92.12 394 ALA A CA 1
ATOM 2907 C C . ALA A 1 394 ? 3.702 7.364 -35.982 1.00 92.12 394 ALA A C 1
ATOM 2909 O O . ALA A 1 394 ? 3.016 6.978 -35.037 1.00 92.12 394 ALA A O 1
ATOM 2910 N N . ALA A 1 395 ? 3.564 8.587 -36.503 1.00 89.38 395 ALA A N 1
ATOM 2911 C CA . ALA A 1 395 ? 2.634 9.585 -35.979 1.00 89.38 395 ALA A CA 1
ATOM 2912 C C . ALA A 1 395 ? 1.152 9.158 -36.069 1.00 89.38 395 ALA A C 1
ATOM 2914 O O . ALA A 1 395 ? 0.323 9.687 -35.329 1.00 89.38 395 ALA A O 1
ATOM 2915 N N . GLY A 1 396 ? 0.815 8.203 -36.946 1.00 87.19 396 GLY A N 1
ATOM 2916 C CA . GLY A 1 396 ? -0.529 7.626 -37.060 1.00 87.19 396 GLY A CA 1
ATOM 2917 C C . GLY A 1 396 ? -0.780 6.382 -36.197 1.00 87.19 396 GLY A C 1
ATOM 2918 O O . GLY A 1 396 ? -1.920 5.931 -36.124 1.00 87.19 396 GLY A O 1
ATOM 2919 N N . ILE A 1 397 ? 0.253 5.821 -35.556 1.00 90.69 397 ILE A N 1
ATOM 2920 C CA . ILE A 1 397 ? 0.238 4.467 -34.981 1.00 90.69 397 ILE A CA 1
ATOM 2921 C C . ILE A 1 397 ? 0.282 4.558 -33.442 1.00 90.69 397 ILE A C 1
ATOM 2923 O O . ILE A 1 397 ? 1.343 4.838 -32.879 1.00 90.69 397 ILE A O 1
ATOM 2927 N N . PRO A 1 398 ? -0.824 4.300 -32.709 1.00 86.38 398 PRO A N 1
ATOM 2928 C CA . PRO A 1 398 ? -0.882 4.522 -31.257 1.00 86.38 398 PRO A CA 1
ATOM 2929 C C . PRO A 1 398 ? 0.148 3.722 -30.448 1.00 86.38 398 PRO A C 1
ATOM 2931 O O . PRO A 1 398 ? 0.652 4.203 -29.432 1.00 86.38 398 PRO A O 1
ATOM 2934 N N . VAL A 1 399 ? 0.501 2.518 -30.911 1.00 92.56 399 VAL A N 1
ATOM 2935 C CA . VAL A 1 399 ? 1.513 1.667 -30.266 1.00 92.56 399 VAL A CA 1
ATOM 2936 C C . VAL A 1 399 ? 2.952 2.131 -30.515 1.00 92.56 399 VAL A C 1
ATOM 2938 O O . VAL A 1 399 ? 3.849 1.667 -29.818 1.00 92.56 399 VAL A O 1
ATOM 2941 N N . ALA A 1 400 ? 3.215 3.080 -31.423 1.00 94.31 400 ALA A N 1
ATOM 2942 C CA . ALA A 1 400 ? 4.580 3.542 -31.693 1.00 94.31 400 ALA A CA 1
ATOM 2943 C C . ALA A 1 400 ? 5.252 4.145 -30.448 1.00 94.31 400 ALA A C 1
ATOM 2945 O O . ALA A 1 400 ? 6.425 3.889 -30.178 1.00 94.31 400 ALA A O 1
ATOM 2946 N N . ALA A 1 401 ? 4.484 4.840 -29.606 1.00 93.81 401 ALA A N 1
ATOM 2947 C CA . ALA A 1 401 ? 4.961 5.371 -28.330 1.00 93.81 401 ALA A CA 1
ATOM 2948 C C . ALA A 1 401 ? 5.423 4.289 -27.324 1.00 93.81 401 ALA A C 1
ATOM 2950 O O . ALA A 1 401 ? 6.062 4.626 -26.328 1.00 93.81 401 ALA A O 1
ATOM 2951 N N . GLN A 1 402 ? 5.141 3.000 -27.558 1.00 95.50 402 GLN A N 1
ATOM 2952 C CA . GLN A 1 402 ? 5.611 1.893 -26.715 1.00 95.50 402 GLN A CA 1
ATOM 2953 C C . GLN A 1 402 ? 7.099 1.564 -26.908 1.00 95.50 402 GLN A C 1
ATOM 2955 O O . GLN A 1 402 ? 7.686 0.934 -26.029 1.00 95.50 402 GLN A O 1
ATOM 2960 N N . VAL A 1 403 ? 7.753 2.037 -27.980 1.00 96.25 403 VAL A N 1
ATOM 2961 C CA . VAL A 1 403 ? 9.204 1.828 -28.186 1.00 96.25 403 VAL A CA 1
ATOM 2962 C C . VAL A 1 403 ? 10.030 2.430 -27.037 1.00 96.25 403 VAL A C 1
ATOM 2964 O O . VAL A 1 403 ? 11.068 1.881 -26.677 1.00 96.25 403 VAL A O 1
ATOM 2967 N N . GLN A 1 404 ? 9.546 3.484 -26.363 1.00 95.25 404 GLN A N 1
ATOM 2968 C CA . GLN A 1 404 ? 10.212 4.023 -25.165 1.00 95.25 404 GLN A CA 1
ATOM 2969 C C . GLN A 1 404 ? 10.259 3.007 -24.004 1.00 95.25 404 GLN A C 1
ATOM 2971 O O . GLN A 1 404 ? 11.195 3.011 -23.211 1.00 95.25 404 GLN A O 1
ATOM 2976 N N . ASN A 1 405 ? 9.277 2.103 -23.911 1.00 95.44 405 ASN A N 1
ATOM 2977 C CA . ASN A 1 405 ? 9.185 1.087 -22.858 1.00 95.44 405 ASN A CA 1
ATOM 2978 C C . ASN A 1 405 ? 10.056 -0.152 -23.146 1.00 95.44 405 ASN A C 1
ATOM 2980 O O . ASN A 1 405 ? 9.965 -1.146 -22.427 1.00 95.44 405 ASN A O 1
ATOM 2984 N N . CYS A 1 406 ? 10.886 -0.097 -24.189 1.00 96.25 406 CYS A N 1
ATOM 2985 C CA . CYS A 1 406 ? 11.821 -1.149 -24.564 1.00 96.25 406 CYS A CA 1
ATOM 2986 C C . CYS A 1 406 ? 13.230 -0.884 -24.002 1.00 96.25 406 CYS A C 1
ATOM 2988 O O . CYS A 1 406 ? 13.602 0.245 -23.657 1.00 96.25 406 CYS A O 1
ATOM 2990 N N . LEU A 1 407 ? 14.043 -1.938 -23.962 1.00 96.44 407 LEU A N 1
ATOM 2991 C CA . LEU A 1 407 ? 15.483 -1.848 -23.721 1.00 96.44 407 LEU A CA 1
ATOM 2992 C C . LEU A 1 407 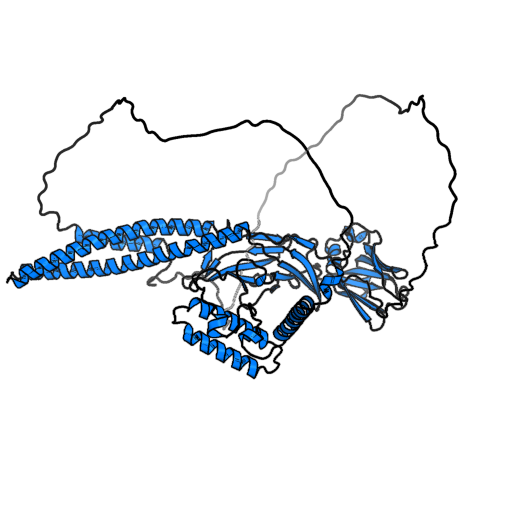? 16.238 -2.002 -25.037 1.00 96.44 407 LEU A C 1
ATOM 2994 O O . LEU A 1 407 ? 15.968 -2.929 -25.797 1.00 96.44 407 LEU A O 1
ATOM 2998 N N . LEU A 1 408 ? 17.219 -1.136 -25.274 1.00 95.81 408 LEU A N 1
ATOM 2999 C CA . LEU A 1 408 ? 18.158 -1.264 -26.379 1.00 95.81 408 LEU A CA 1
ATOM 3000 C C . LEU A 1 408 ? 19.459 -1.881 -25.851 1.00 95.81 408 LEU A C 1
ATOM 3002 O O . LEU A 1 408 ? 20.155 -1.271 -25.038 1.00 95.81 408 LEU A O 1
ATOM 3006 N N . LYS A 1 409 ? 19.771 -3.097 -26.290 1.00 94.81 409 LYS A N 1
ATOM 3007 C CA . LYS A 1 409 ? 20.974 -3.857 -25.941 1.00 94.81 409 LYS A CA 1
ATOM 3008 C C . LYS A 1 409 ? 22.041 -3.630 -27.012 1.00 94.81 409 LYS A C 1
ATOM 3010 O O . LYS A 1 409 ? 21.783 -3.829 -28.197 1.00 94.81 409 LYS A O 1
ATOM 3015 N N . LEU A 1 410 ? 23.229 -3.192 -26.597 1.00 92.62 410 LEU A N 1
ATOM 3016 C CA . LEU A 1 410 ? 24.343 -2.833 -27.475 1.00 92.62 410 LEU A CA 1
ATOM 3017 C C . LEU A 1 410 ? 25.548 -3.723 -27.170 1.00 92.62 410 LEU A C 1
ATOM 3019 O O . LEU A 1 410 ? 25.957 -3.808 -26.011 1.00 92.62 410 LEU A O 1
ATOM 3023 N N . ARG A 1 411 ? 26.166 -4.319 -28.198 1.00 91.12 411 ARG A N 1
ATOM 3024 C CA . ARG A 1 411 ? 27.382 -5.134 -28.049 1.00 91.12 411 ARG A CA 1
ATOM 3025 C C . ARG A 1 411 ? 28.519 -4.665 -28.952 1.00 91.12 411 ARG A C 1
ATOM 3027 O O . ARG A 1 411 ? 28.357 -4.507 -30.165 1.00 91.12 411 ARG A O 1
ATOM 3034 N N . VAL A 1 412 ? 29.696 -4.495 -28.352 1.00 88.50 412 VAL A N 1
ATOM 3035 C CA . VAL A 1 412 ? 30.957 -4.160 -29.027 1.00 88.50 412 VAL A CA 1
ATOM 3036 C C . VAL A 1 412 ? 32.021 -5.132 -28.515 1.00 88.50 412 VAL A C 1
ATOM 3038 O O . VAL A 1 412 ? 32.493 -5.015 -27.385 1.00 88.50 412 VAL A O 1
ATOM 3041 N N . ALA A 1 413 ? 32.389 -6.108 -29.351 1.00 85.25 413 ALA A N 1
ATOM 3042 C CA . ALA A 1 413 ? 33.165 -7.283 -28.941 1.00 85.25 413 ALA A CA 1
ATOM 3043 C C . ALA A 1 413 ? 32.511 -8.012 -27.741 1.00 85.25 413 ALA A C 1
ATOM 3045 O O . ALA A 1 413 ? 31.316 -8.296 -27.764 1.00 85.25 413 ALA A O 1
ATOM 3046 N N . GLU A 1 414 ? 33.272 -8.309 -26.686 1.00 85.62 414 GLU A N 1
ATOM 3047 C CA . GLU A 1 414 ? 32.765 -9.001 -25.487 1.00 85.62 414 GLU A CA 1
ATOM 3048 C C . GLU A 1 414 ? 32.234 -8.053 -24.400 1.00 85.62 414 GLU A C 1
ATOM 3050 O O . GLU A 1 414 ? 32.036 -8.468 -23.260 1.00 85.62 414 GLU A O 1
ATOM 3055 N N . ILE A 1 415 ? 32.017 -6.775 -24.731 1.00 90.06 415 ILE A N 1
ATOM 3056 C CA . ILE A 1 415 ? 31.396 -5.802 -23.831 1.00 90.06 415 ILE A CA 1
ATOM 3057 C C . ILE A 1 415 ? 29.961 -5.561 -24.305 1.00 90.06 415 ILE A C 1
ATOM 3059 O O . ILE A 1 415 ? 29.709 -5.319 -25.489 1.00 90.06 415 ILE A O 1
ATOM 3063 N N . GLU A 1 416 ? 29.028 -5.612 -23.359 1.00 91.69 416 GLU A N 1
ATOM 3064 C CA . GLU A 1 416 ? 27.596 -5.387 -23.548 1.00 91.69 416 GLU A CA 1
ATOM 3065 C C . GLU A 1 416 ? 27.118 -4.261 -22.621 1.00 91.69 416 GLU A C 1
ATOM 3067 O O . GLU A 1 416 ? 27.583 -4.143 -21.487 1.00 91.69 416 GLU A O 1
ATOM 3072 N N . THR A 1 417 ? 26.173 -3.443 -23.087 1.00 92.75 417 THR A N 1
ATOM 3073 C CA . THR A 1 417 ? 25.435 -2.500 -22.238 1.00 92.75 417 THR A CA 1
ATOM 3074 C C . THR A 1 417 ? 23.960 -2.435 -22.630 1.00 92.75 417 THR A C 1
ATOM 3076 O O . THR A 1 417 ? 23.579 -2.802 -23.744 1.00 92.75 417 THR A O 1
ATOM 3079 N N . VAL A 1 418 ? 23.123 -1.953 -21.711 1.00 94.50 418 VAL A N 1
ATOM 3080 C CA . VAL A 1 418 ? 21.666 -1.883 -21.868 1.00 94.50 418 VAL A CA 1
ATOM 3081 C C . VAL A 1 418 ? 21.183 -0.455 -21.613 1.00 94.50 418 VAL A C 1
ATOM 3083 O O . VAL A 1 418 ? 21.241 0.057 -20.493 1.00 94.50 418 VAL A O 1
ATOM 3086 N N . LEU A 1 419 ? 20.677 0.181 -22.668 1.00 94.56 419 LEU A N 1
ATOM 3087 C CA . LEU A 1 419 ? 20.135 1.534 -22.666 1.00 94.56 419 LEU A CA 1
ATOM 3088 C C . LEU A 1 419 ? 18.604 1.489 -22.549 1.00 94.56 419 LEU A C 1
ATOM 3090 O O . LEU A 1 419 ? 17.916 0.940 -23.408 1.00 94.56 419 LEU A O 1
ATOM 3094 N N . ARG A 1 420 ? 18.052 2.102 -21.497 1.00 96.19 420 ARG A N 1
ATOM 3095 C CA . ARG A 1 420 ? 16.597 2.292 -21.353 1.00 96.19 420 ARG A CA 1
ATOM 3096 C C . ARG A 1 420 ? 16.136 3.414 -22.282 1.00 96.19 420 ARG A C 1
ATOM 3098 O O . ARG A 1 420 ? 16.718 4.496 -22.232 1.00 96.19 420 ARG A O 1
ATOM 3105 N N . LEU A 1 421 ? 15.083 3.187 -23.068 1.00 95.94 421 LEU A N 1
ATOM 3106 C CA . LEU A 1 421 ? 14.550 4.182 -24.014 1.00 95.94 421 LEU A CA 1
ATOM 3107 C C . LEU A 1 421 ? 13.506 5.140 -23.400 1.00 95.94 421 LEU A C 1
ATOM 3109 O O . LEU A 1 421 ? 13.017 6.048 -24.075 1.00 95.94 421 LEU A O 1
ATOM 3113 N N . ARG A 1 422 ? 13.201 4.984 -22.104 1.00 93.81 422 ARG A N 1
ATOM 3114 C CA . ARG A 1 422 ? 12.394 5.915 -21.305 1.00 93.81 422 ARG A CA 1
ATOM 3115 C C . ARG A 1 422 ? 13.232 6.534 -20.192 1.00 93.81 422 ARG A C 1
ATOM 3117 O O . ARG A 1 422 ? 13.997 5.853 -19.505 1.00 93.81 422 ARG A O 1
ATOM 3124 N N . ARG A 1 423 ? 13.012 7.827 -19.956 1.00 91.75 423 ARG A N 1
ATOM 3125 C CA . ARG A 1 423 ? 13.487 8.548 -18.771 1.00 91.75 423 ARG A CA 1
ATOM 3126 C C . ARG A 1 423 ? 12.436 8.467 -17.663 1.00 91.75 423 ARG A C 1
ATOM 3128 O O . ARG A 1 423 ? 11.272 8.758 -17.915 1.00 91.75 423 ARG A O 1
ATOM 3135 N N . SER A 1 424 ? 12.864 8.162 -16.436 1.00 92.25 424 SER A N 1
ATOM 3136 C CA . SER A 1 424 ? 11.999 8.262 -15.253 1.00 92.25 424 SER A CA 1
ATOM 3137 C C . SER A 1 424 ? 11.455 9.677 -15.108 1.00 92.25 424 SER A C 1
ATOM 3139 O O . SER A 1 424 ? 12.222 10.640 -15.018 1.00 92.25 424 SER A O 1
ATOM 3141 N N . GLU A 1 425 ? 10.144 9.795 -14.964 1.00 92.50 425 GLU A N 1
ATOM 3142 C CA . GLU A 1 425 ? 9.537 11.005 -14.439 1.00 92.50 425 GLU A CA 1
ATOM 3143 C C . GLU A 1 425 ? 9.865 11.128 -12.948 1.00 92.50 425 GLU A C 1
ATOM 3145 O O . GLU A 1 425 ? 9.880 10.130 -12.220 1.00 92.50 425 GLU A O 1
ATOM 3150 N N . VAL A 1 426 ? 10.134 12.349 -12.487 1.00 92.88 426 VAL A N 1
ATOM 3151 C CA . VAL A 1 426 ? 10.317 12.657 -11.064 1.00 92.88 426 VAL A CA 1
ATOM 3152 C C . VAL A 1 426 ? 9.149 13.525 -10.623 1.00 92.88 426 VAL A C 1
ATOM 3154 O O . VAL A 1 426 ? 8.847 14.533 -11.260 1.00 92.88 426 VAL A O 1
ATOM 3157 N N . ARG A 1 427 ? 8.473 13.114 -9.552 1.00 91.50 427 ARG A N 1
ATOM 3158 C CA . ARG A 1 427 ? 7.272 13.766 -9.013 1.00 91.50 427 ARG A CA 1
ATOM 3159 C C . ARG A 1 427 ? 7.454 14.021 -7.508 1.00 91.50 427 ARG A C 1
ATOM 3161 O O . ARG A 1 427 ? 8.270 13.338 -6.888 1.00 91.50 427 ARG A O 1
ATOM 3168 N N . PRO A 1 428 ? 6.727 14.970 -6.896 1.00 89.12 428 PRO A N 1
ATOM 3169 C CA . PRO A 1 428 ? 6.662 15.054 -5.440 1.00 89.12 428 PRO A CA 1
ATOM 3170 C C . PRO A 1 428 ? 5.972 13.809 -4.858 1.00 89.12 428 PRO A C 1
ATOM 3172 O O . PRO A 1 428 ? 5.068 13.239 -5.475 1.00 89.12 428 PRO A O 1
ATOM 3175 N N . ALA A 1 429 ? 6.384 13.402 -3.660 1.00 87.50 429 ALA A N 1
ATOM 3176 C CA . ALA A 1 429 ? 5.758 12.341 -2.881 1.00 87.50 429 ALA A CA 1
ATOM 3177 C C . ALA A 1 429 ? 4.272 12.649 -2.626 1.00 87.50 429 ALA A C 1
ATOM 3179 O O . ALA A 1 429 ? 3.889 13.800 -2.396 1.00 87.50 429 ALA A O 1
ATOM 3180 N N . HIS A 1 430 ? 3.418 11.622 -2.661 1.00 88.56 430 HIS A N 1
ATOM 3181 C CA . HIS A 1 430 ? 1.976 11.824 -2.516 1.00 88.56 430 HIS A CA 1
ATOM 3182 C C . HIS A 1 430 ? 1.628 12.220 -1.076 1.00 88.56 430 HIS A C 1
ATOM 3184 O O . HIS A 1 430 ? 1.937 11.479 -0.144 1.00 88.56 430 HIS A O 1
ATOM 3190 N N . VAL A 1 431 ? 0.973 13.372 -0.906 1.00 88.62 431 VAL A N 1
ATOM 3191 C CA . VAL A 1 431 ? 0.429 13.822 0.384 1.00 88.62 431 VAL A CA 1
ATOM 3192 C C . VAL A 1 431 ? -0.886 13.095 0.650 1.00 88.62 431 VAL A C 1
ATOM 3194 O O . VAL A 1 431 ? -1.800 13.153 -0.169 1.00 88.62 431 VAL A O 1
ATOM 3197 N N . LEU A 1 432 ? -0.971 12.419 1.792 1.00 88.00 432 LEU A N 1
ATOM 3198 C CA . LEU A 1 432 ? -2.095 11.564 2.161 1.00 88.00 432 LEU A CA 1
ATOM 3199 C C . LEU A 1 432 ? -3.370 12.364 2.464 1.00 88.00 432 LEU A C 1
ATOM 3201 O O . LEU A 1 432 ? -3.396 13.211 3.355 1.00 88.00 432 LEU A O 1
ATOM 3205 N N . ASP A 1 433 ? -4.466 12.031 1.780 1.00 88.50 433 ASP A N 1
ATOM 3206 C CA . ASP A 1 433 ? -5.808 12.503 2.131 1.00 88.50 433 ASP A CA 1
ATOM 3207 C C . ASP A 1 433 ? -6.608 11.400 2.839 1.00 88.50 433 ASP A C 1
ATOM 3209 O O . ASP A 1 433 ? -6.883 10.347 2.262 1.00 88.50 433 ASP A O 1
ATOM 3213 N N . PHE A 1 434 ? -6.995 11.659 4.092 1.00 87.19 434 PHE A N 1
ATOM 3214 C CA . PHE A 1 434 ? -7.812 10.772 4.926 1.00 87.19 434 PHE A CA 1
ATOM 3215 C C . PHE A 1 434 ? -9.151 11.404 5.343 1.00 87.19 434 PHE A C 1
ATOM 3217 O O . PHE A 1 434 ? -9.797 10.937 6.286 1.00 87.19 434 PHE A O 1
ATOM 3224 N N . ALA A 1 435 ? -9.614 12.447 4.645 1.00 86.06 435 ALA A N 1
ATOM 3225 C CA . ALA A 1 435 ? -10.960 12.991 4.826 1.00 86.06 435 ALA A CA 1
ATOM 3226 C C . ALA A 1 435 ? -12.049 11.951 4.478 1.00 86.06 435 ALA A C 1
ATOM 3228 O O . ALA A 1 435 ? -13.095 11.885 5.135 1.00 86.06 435 ALA A O 1
ATOM 3229 N N . THR A 1 436 ? -11.781 11.101 3.480 1.00 86.69 436 THR A N 1
ATOM 3230 C CA . THR A 1 436 ? -12.659 10.010 3.022 1.00 86.69 436 THR A CA 1
ATOM 3231 C C . THR A 1 436 ? -12.077 8.628 3.344 1.00 86.69 436 THR A C 1
ATOM 3233 O O . THR A 1 436 ? -10.913 8.501 3.717 1.00 86.69 436 THR A O 1
ATOM 3236 N N . ALA A 1 437 ? -12.891 7.575 3.202 1.00 85.50 437 ALA A N 1
ATOM 3237 C CA . ALA A 1 437 ? -12.518 6.198 3.546 1.00 85.50 437 ALA A CA 1
ATOM 3238 C C . ALA A 1 437 ? -11.393 5.591 2.681 1.00 85.50 437 ALA A C 1
ATOM 3240 O O . ALA A 1 437 ? -10.794 4.599 3.098 1.00 85.50 437 ALA A O 1
ATOM 3241 N N . ALA A 1 438 ? -11.116 6.154 1.500 1.00 88.56 438 ALA A N 1
ATOM 3242 C CA . ALA A 1 438 ? -9.970 5.793 0.670 1.00 88.56 438 ALA A CA 1
ATOM 3243 C C . ALA A 1 438 ? -9.592 6.938 -0.284 1.00 88.56 438 ALA A C 1
ATOM 3245 O O . ALA A 1 438 ? -10.455 7.447 -0.999 1.00 88.56 438 ALA A O 1
ATOM 3246 N N . SER A 1 439 ? -8.306 7.285 -0.342 1.00 88.88 439 SER A N 1
ATOM 3247 C CA . SER A 1 439 ? -7.748 8.156 -1.383 1.00 88.88 439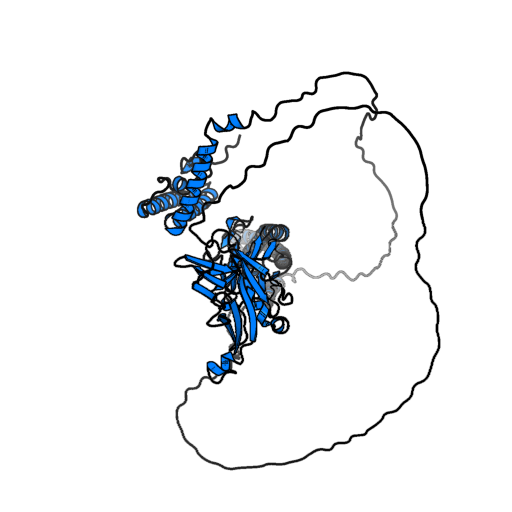 SER A CA 1
ATOM 3248 C C . SER A 1 439 ? -7.511 7.361 -2.673 1.00 88.88 439 SER A C 1
ATOM 3250 O O . SER A 1 439 ? -7.181 6.171 -2.628 1.00 88.88 439 SER A O 1
ATOM 3252 N N . LEU A 1 440 ? -7.669 8.023 -3.821 1.00 91.38 440 LEU A N 1
ATOM 3253 C CA . LEU A 1 440 ? -7.357 7.494 -5.148 1.00 91.38 440 LEU A CA 1
ATOM 3254 C C . LEU A 1 440 ? -6.313 8.400 -5.806 1.00 91.38 440 LEU A C 1
ATOM 3256 O O . LEU A 1 440 ? -6.597 9.545 -6.154 1.00 91.38 440 LEU A O 1
ATOM 3260 N N . VAL A 1 441 ? -5.099 7.882 -5.972 1.00 90.94 441 VAL A N 1
ATOM 3261 C CA . VAL A 1 441 ? -3.957 8.607 -6.535 1.00 90.94 441 VAL A CA 1
ATOM 3262 C C . VAL A 1 441 ? -3.832 8.254 -8.007 1.00 90.94 441 VAL A C 1
ATOM 3264 O O . VAL A 1 441 ? -3.367 7.165 -8.336 1.00 90.94 441 VAL A O 1
ATOM 3267 N N . GLU A 1 442 ? -4.248 9.145 -8.902 1.00 92.38 442 GLU A N 1
ATOM 3268 C CA . GLU A 1 442 ? -4.008 8.954 -10.334 1.00 92.38 442 GLU A CA 1
ATOM 3269 C C . GLU A 1 442 ? -2.522 9.167 -10.657 1.00 92.38 442 GLU A C 1
ATOM 3271 O O . GLU A 1 442 ? -1.924 10.193 -10.326 1.00 92.38 442 GLU A O 1
ATOM 3276 N N . ILE A 1 443 ? -1.925 8.179 -11.319 1.00 91.00 443 ILE A N 1
ATOM 3277 C CA . ILE A 1 443 ? -0.581 8.224 -11.886 1.00 91.00 443 ILE A CA 1
ATOM 3278 C C . ILE A 1 443 ? -0.764 8.226 -13.413 1.00 91.00 443 ILE A C 1
ATOM 3280 O O . ILE A 1 443 ? -0.723 7.161 -14.041 1.00 91.00 443 ILE A O 1
ATOM 3284 N N . PRO A 1 444 ? -0.993 9.405 -14.033 1.00 89.50 444 PRO A N 1
ATOM 3285 C CA . PRO A 1 444 ? -0.976 9.521 -15.488 1.00 89.50 444 PRO A CA 1
ATOM 3286 C C . PRO A 1 444 ? 0.392 9.067 -16.001 1.00 89.50 444 PRO A C 1
ATOM 3288 O O . PRO A 1 444 ? 1.406 9.372 -15.371 1.00 89.50 444 PRO A O 1
ATOM 3291 N N . LEU A 1 445 ? 0.410 8.319 -17.102 1.00 88.19 445 LEU A N 1
ATOM 3292 C CA . LEU A 1 445 ? 1.612 7.753 -17.713 1.00 88.19 445 LEU A CA 1
ATOM 3293 C C . LEU A 1 445 ? 1.399 7.650 -19.223 1.00 88.19 445 LEU A C 1
ATOM 3295 O O . LEU A 1 445 ? 0.589 6.842 -19.681 1.00 88.19 445 LEU A O 1
ATOM 3299 N N . ASP A 1 446 ? 2.143 8.447 -19.987 1.00 87.12 446 ASP A N 1
ATOM 3300 C CA . ASP A 1 446 ? 2.075 8.418 -21.449 1.00 87.12 446 ASP A CA 1
ATOM 3301 C C . ASP A 1 446 ? 2.602 7.079 -21.968 1.00 87.12 446 ASP A C 1
ATOM 3303 O O . ASP A 1 446 ? 3.700 6.661 -21.588 1.00 87.12 446 ASP A O 1
ATOM 3307 N N . ALA A 1 447 ? 1.797 6.398 -22.793 1.00 89.62 447 ALA A N 1
ATOM 3308 C CA . ALA A 1 447 ? 1.999 5.015 -23.236 1.00 89.62 447 ALA A CA 1
ATOM 3309 C C . ALA A 1 447 ? 2.497 4.105 -22.094 1.00 89.62 447 ALA A C 1
ATOM 3311 O O . ALA A 1 447 ? 3.684 3.793 -21.990 1.00 89.62 447 ALA A O 1
ATOM 3312 N N . ALA A 1 448 ? 1.591 3.712 -21.197 1.00 91.38 448 ALA A N 1
ATOM 3313 C CA . ALA A 1 448 ? 1.920 2.808 -20.098 1.00 91.38 448 ALA A CA 1
ATOM 3314 C C . ALA A 1 448 ? 2.376 1.417 -20.615 1.00 91.38 448 ALA A C 1
ATOM 3316 O O . ALA A 1 448 ? 1.793 0.917 -21.583 1.00 91.38 448 ALA A O 1
ATOM 3317 N N . PRO A 1 449 ? 3.380 0.784 -19.974 1.00 93.44 449 PRO A N 1
ATOM 3318 C CA . PRO A 1 449 ? 3.748 -0.618 -20.202 1.00 93.44 449 PRO A CA 1
ATOM 3319 C C . PRO A 1 449 ? 2.633 -1.624 -19.878 1.00 93.44 449 PRO A C 1
ATOM 3321 O O . PRO A 1 449 ? 1.653 -1.294 -19.204 1.00 93.44 449 PRO A O 1
ATOM 3324 N N . LYS A 1 450 ? 2.815 -2.887 -20.287 1.00 90.94 450 LYS A N 1
ATOM 3325 C CA . LYS A 1 450 ? 1.902 -3.993 -19.949 1.00 90.94 450 LYS A CA 1
ATOM 3326 C C . LYS A 1 450 ? 1.747 -4.151 -18.434 1.00 90.94 450 LYS A C 1
ATOM 3328 O O . LYS A 1 450 ? 2.747 -4.232 -17.720 1.00 90.94 450 LYS A O 1
ATOM 3333 N N . ALA A 1 451 ? 0.514 -4.327 -17.957 1.00 88.12 451 ALA A N 1
ATOM 3334 C CA . ALA A 1 451 ? 0.196 -4.474 -16.530 1.00 88.12 451 ALA A CA 1
ATOM 3335 C C . ALA A 1 451 ? 0.972 -5.605 -15.819 1.00 88.12 451 ALA A C 1
ATOM 3337 O O . ALA A 1 451 ? 1.376 -5.447 -14.671 1.00 88.12 451 ALA A O 1
ATOM 3338 N N . GLU A 1 452 ? 1.247 -6.712 -16.514 1.00 88.12 452 GLU A N 1
ATOM 3339 C CA . GLU A 1 452 ? 2.032 -7.844 -15.995 1.00 88.12 452 GLU A CA 1
ATOM 3340 C C . GLU A 1 452 ? 3.501 -7.497 -15.685 1.00 88.12 452 GLU A C 1
ATOM 3342 O O . GLU A 1 452 ? 4.083 -8.053 -14.750 1.00 88.12 452 GLU A O 1
ATOM 3347 N N . SER A 1 453 ? 4.079 -6.543 -16.424 1.00 91.38 453 SER A N 1
ATOM 3348 C CA . SER A 1 453 ? 5.449 -6.052 -16.225 1.00 91.38 453 SER A CA 1
ATOM 3349 C C . SER A 1 453 ? 5.556 -4.999 -15.119 1.00 91.38 453 SER A C 1
ATOM 3351 O O . SER A 1 453 ? 6.655 -4.718 -14.647 1.00 91.38 453 SER A O 1
ATOM 3353 N N . LEU A 1 454 ? 4.433 -4.391 -14.721 1.00 93.38 454 LEU A N 1
ATOM 3354 C CA . LEU A 1 454 ? 4.410 -3.207 -13.868 1.00 93.38 454 LEU A CA 1
ATOM 3355 C C . LEU A 1 454 ? 4.508 -3.543 -12.379 1.00 93.38 454 LEU A C 1
ATOM 3357 O O . LEU A 1 454 ? 3.723 -4.320 -11.831 1.00 93.38 454 LEU A O 1
ATOM 3361 N N . MET A 1 455 ? 5.432 -2.860 -11.712 1.00 93.31 455 MET A N 1
ATOM 3362 C CA . MET A 1 455 ? 5.767 -3.001 -10.300 1.00 93.31 455 MET A CA 1
ATOM 3363 C C . MET A 1 455 ? 5.587 -1.660 -9.580 1.00 93.31 455 MET A C 1
ATOM 3365 O O . MET A 1 455 ? 6.023 -0.613 -10.064 1.00 93.31 455 MET A O 1
ATOM 3369 N N . LEU A 1 456 ? 4.973 -1.702 -8.400 1.00 93.75 456 LEU A N 1
ATOM 3370 C CA . LEU A 1 456 ? 4.980 -0.632 -7.407 1.00 93.75 456 LEU A CA 1
ATOM 3371 C C . LEU A 1 456 ? 6.001 -0.983 -6.323 1.00 93.75 456 LEU A C 1
ATOM 3373 O O . LEU A 1 456 ? 5.994 -2.095 -5.801 1.00 93.75 456 LEU A O 1
ATOM 3377 N N . GLU A 1 457 ? 6.827 -0.015 -5.947 1.00 92.62 457 GLU A N 1
ATOM 3378 C CA . GLU A 1 457 ? 7.699 -0.055 -4.775 1.00 92.62 457 GLU A CA 1
ATOM 3379 C C . GLU A 1 457 ? 7.402 1.165 -3.898 1.00 92.62 457 GLU A C 1
ATOM 3381 O O . GLU A 1 457 ? 7.465 2.304 -4.361 1.00 92.62 457 GLU A O 1
ATOM 3386 N N . ILE A 1 458 ? 7.058 0.940 -2.633 1.00 90.44 458 ILE A N 1
ATOM 3387 C CA . ILE A 1 458 ? 6.924 2.006 -1.634 1.00 90.44 458 ILE A CA 1
ATOM 3388 C C . ILE A 1 458 ? 8.304 2.277 -1.028 1.00 90.44 458 ILE A C 1
ATOM 3390 O O . ILE A 1 458 ? 9.079 1.349 -0.794 1.00 90.44 458 ILE A O 1
ATOM 3394 N N . GLY A 1 459 ? 8.629 3.554 -0.801 1.00 82.44 459 GLY A N 1
ATOM 3395 C CA . GLY A 1 459 ? 9.906 3.954 -0.207 1.00 82.44 459 GLY A CA 1
ATOM 3396 C C . GLY A 1 459 ? 10.112 3.382 1.206 1.00 82.44 459 GLY A C 1
ATOM 3397 O O . GLY A 1 459 ? 9.147 2.958 1.842 1.00 82.44 459 GLY A O 1
ATOM 3398 N N . PRO A 1 460 ? 11.361 3.345 1.704 1.00 73.75 460 PRO A N 1
ATOM 3399 C CA . PRO A 1 460 ? 11.708 2.637 2.935 1.00 73.75 460 PRO A CA 1
ATOM 3400 C C . PRO A 1 460 ? 10.889 3.117 4.136 1.00 73.75 460 PRO A C 1
ATOM 3402 O O . PRO A 1 460 ? 10.657 4.314 4.311 1.00 73.75 460 PRO A O 1
ATOM 3405 N N . ALA A 1 461 ? 10.496 2.171 4.987 1.00 62.97 461 ALA A N 1
ATOM 3406 C CA . ALA A 1 461 ? 9.631 2.406 6.139 1.00 62.97 461 ALA A CA 1
ATOM 3407 C C . ALA A 1 461 ? 10.237 3.399 7.156 1.00 62.97 461 ALA A C 1
ATOM 3409 O O . ALA A 1 461 ? 9.508 4.145 7.810 1.00 62.97 461 ALA A O 1
ATOM 3410 N N . GLU A 1 462 ? 11.570 3.481 7.233 1.00 61.34 462 GLU A N 1
ATOM 3411 C CA . GLU A 1 462 ? 12.305 4.479 8.019 1.00 61.34 462 GLU A CA 1
ATOM 3412 C C . GLU A 1 462 ? 12.202 5.923 7.488 1.00 61.34 462 GLU A C 1
ATOM 3414 O O . GLU A 1 462 ? 12.496 6.853 8.237 1.00 61.34 462 GLU A O 1
ATOM 3419 N N . ALA A 1 463 ? 11.800 6.136 6.229 1.00 62.25 463 ALA A N 1
ATOM 3420 C CA . ALA A 1 463 ? 11.542 7.472 5.679 1.00 62.25 463 ALA A CA 1
ATOM 3421 C C . ALA A 1 463 ? 10.111 7.966 5.965 1.00 62.25 463 ALA A C 1
ATOM 3423 O O . ALA A 1 463 ? 9.829 9.154 5.832 1.00 62.25 463 ALA A O 1
ATOM 3424 N N . LEU A 1 464 ? 9.197 7.083 6.381 1.00 68.12 464 LEU A N 1
ATOM 3425 C CA . LEU A 1 464 ? 7.842 7.467 6.767 1.00 68.12 464 LEU A CA 1
ATOM 3426 C C . LEU A 1 464 ? 7.867 8.022 8.211 1.00 68.12 464 LEU A C 1
ATOM 3428 O O . LEU A 1 464 ? 8.164 7.274 9.147 1.00 68.12 464 LEU A O 1
ATOM 3432 N N . PRO A 1 465 ? 7.555 9.317 8.440 1.00 59.91 465 PRO A N 1
ATOM 3433 C CA . PRO A 1 465 ? 7.938 10.043 9.664 1.00 59.91 465 PRO A CA 1
ATOM 3434 C C . PRO A 1 465 ? 7.132 9.692 10.932 1.00 59.91 465 PRO A C 1
ATOM 3436 O O . PRO A 1 465 ? 7.153 10.439 11.908 1.00 59.91 465 PRO A O 1
ATOM 3439 N N . TRP A 1 466 ? 6.398 8.581 10.920 1.00 68.69 466 TRP A N 1
ATOM 3440 C CA . TRP A 1 466 ? 5.401 8.187 11.921 1.00 68.69 466 TRP A CA 1
ATOM 3441 C C . TRP A 1 466 ? 5.674 6.827 12.583 1.00 68.69 466 TRP A C 1
ATOM 3443 O O . TRP A 1 466 ? 4.907 6.413 13.449 1.00 68.69 466 TRP A O 1
ATOM 3453 N N . GLY A 1 467 ? 6.773 6.157 12.219 1.00 60.78 467 GLY A N 1
ATOM 3454 C CA . GLY A 1 467 ? 7.088 4.807 12.688 1.00 60.78 467 GLY A CA 1
ATOM 3455 C C . GLY A 1 467 ? 6.256 3.774 11.936 1.00 60.78 467 GLY A C 1
ATOM 3456 O O . GLY A 1 467 ? 5.039 3.679 12.112 1.00 60.78 467 GLY A O 1
ATOM 3457 N N . SER A 1 468 ? 6.911 3.030 11.047 1.00 67.81 468 SER A N 1
ATOM 3458 C CA . SER A 1 468 ? 6.221 2.095 10.170 1.00 67.81 468 SER A CA 1
ATOM 3459 C C . SER A 1 468 ? 7.013 0.821 9.920 1.00 67.81 468 SER A C 1
ATOM 3461 O O . SER A 1 468 ? 8.243 0.820 9.970 1.00 67.81 468 SER A O 1
ATOM 3463 N N . GLU A 1 469 ? 6.285 -0.256 9.646 1.00 78.62 469 GLU A N 1
ATOM 3464 C CA . GLU A 1 469 ? 6.811 -1.552 9.217 1.00 78.62 469 GLU A CA 1
ATOM 3465 C C . GLU A 1 469 ? 5.909 -2.090 8.094 1.00 78.62 469 GLU A C 1
ATOM 3467 O O . GLU A 1 469 ? 4.703 -1.831 8.084 1.00 78.62 469 GLU A O 1
ATOM 3472 N N . PHE A 1 470 ? 6.472 -2.815 7.125 1.00 80.38 470 PHE A N 1
ATOM 3473 C CA . PHE A 1 470 ? 5.681 -3.466 6.076 1.00 80.38 470 PHE A CA 1
ATOM 3474 C C . PHE A 1 470 ? 5.187 -4.833 6.550 1.00 80.38 470 PHE A C 1
ATOM 3476 O O . PHE A 1 470 ? 5.973 -5.633 7.062 1.00 80.38 470 PHE A O 1
ATOM 3483 N N . GLU A 1 471 ? 3.911 -5.140 6.318 1.00 76.94 471 GLU A N 1
ATOM 3484 C CA . GLU A 1 471 ? 3.407 -6.507 6.466 1.00 76.94 471 GLU A CA 1
ATOM 3485 C C . GLU A 1 471 ? 4.160 -7.456 5.516 1.00 76.94 471 GLU A C 1
ATOM 3487 O O . GLU A 1 471 ? 4.431 -7.111 4.362 1.00 76.94 471 GLU A O 1
ATOM 3492 N N . ASP A 1 472 ? 4.552 -8.630 6.022 1.00 72.19 472 ASP A N 1
ATOM 3493 C CA . ASP A 1 472 ? 5.434 -9.597 5.347 1.00 72.19 472 ASP A CA 1
ATOM 3494 C C . ASP A 1 472 ? 6.757 -8.999 4.800 1.00 72.19 472 ASP A C 1
ATOM 3496 O O . ASP A 1 472 ? 7.341 -9.546 3.867 1.00 72.19 472 ASP A O 1
ATOM 3500 N N . GLU A 1 473 ? 7.218 -7.857 5.330 1.00 67.31 473 GLU A N 1
ATOM 3501 C CA . GLU A 1 473 ? 8.337 -7.055 4.795 1.00 67.31 473 GLU A CA 1
ATOM 3502 C C . GLU A 1 473 ? 8.146 -6.571 3.332 1.00 67.31 473 GLU A C 1
ATOM 3504 O O . GLU A 1 473 ? 9.087 -6.087 2.697 1.00 67.31 473 GLU A O 1
ATOM 3509 N N . ARG A 1 474 ? 6.928 -6.652 2.772 1.00 74.88 474 ARG A N 1
ATOM 3510 C CA . ARG A 1 474 ? 6.667 -6.386 1.346 1.00 74.88 474 ARG A CA 1
ATOM 3511 C C . ARG A 1 474 ? 6.515 -4.899 1.035 1.00 74.88 474 ARG A C 1
ATOM 3513 O O . ARG A 1 474 ? 5.410 -4.364 1.034 1.00 74.88 474 ARG A O 1
ATOM 3520 N N . SER A 1 475 ? 7.612 -4.256 0.642 1.00 82.19 475 SER A N 1
ATOM 3521 C CA . SER A 1 475 ? 7.586 -2.925 0.012 1.00 82.19 475 SER A CA 1
ATOM 3522 C C . SER A 1 475 ? 7.189 -2.944 -1.476 1.00 82.19 475 SER A C 1
ATOM 3524 O O . SER A 1 475 ? 6.903 -1.884 -2.036 1.00 82.19 475 SER A O 1
ATOM 3526 N N . ARG A 1 476 ? 7.181 -4.121 -2.127 1.00 85.88 476 ARG A N 1
ATOM 3527 C CA . ARG A 1 476 ? 7.003 -4.309 -3.582 1.00 85.88 476 ARG A CA 1
ATOM 3528 C C . ARG A 1 476 ? 5.783 -5.175 -3.925 1.00 85.88 476 ARG A C 1
ATOM 3530 O O . ARG A 1 476 ? 5.589 -6.216 -3.302 1.00 85.88 476 ARG A O 1
ATOM 3537 N N . VAL A 1 477 ? 5.012 -4.780 -4.945 1.00 87.75 477 VAL A N 1
ATOM 3538 C CA . VAL A 1 477 ? 3.834 -5.507 -5.485 1.00 87.75 477 VAL A CA 1
ATOM 3539 C C . VAL A 1 477 ? 3.624 -5.243 -6.981 1.00 87.75 477 VAL A C 1
ATOM 3541 O O . VAL A 1 477 ? 4.029 -4.198 -7.489 1.00 87.75 477 VAL A O 1
ATOM 3544 N N . ARG A 1 478 ? 2.974 -6.163 -7.702 1.00 83.94 478 ARG A N 1
ATOM 3545 C CA . ARG A 1 478 ? 2.664 -6.040 -9.138 1.00 83.94 478 ARG A CA 1
ATOM 3546 C C . ARG A 1 478 ? 1.283 -5.409 -9.369 1.00 83.94 478 ARG A C 1
ATOM 3548 O O . ARG A 1 478 ? 0.354 -5.614 -8.591 1.00 83.94 478 ARG A O 1
ATOM 3555 N N . PHE A 1 479 ? 1.108 -4.698 -10.486 1.00 80.31 479 PHE A N 1
ATOM 3556 C CA . PHE A 1 479 ? -0.194 -4.187 -10.955 1.00 80.31 479 PHE A CA 1
ATOM 3557 C C . PHE A 1 479 ? -1.078 -5.312 -11.556 1.00 80.31 479 PHE A C 1
ATOM 3559 O O . PHE A 1 479 ? -1.543 -5.234 -12.694 1.00 80.31 479 PHE A O 1
ATOM 3566 N N . VAL A 1 480 ? -1.311 -6.390 -10.796 1.00 70.00 480 VAL A N 1
ATOM 3567 C CA . VAL A 1 480 ? -2.108 -7.552 -11.235 1.00 70.00 480 VAL A CA 1
ATOM 3568 C C . VAL A 1 480 ? -3.591 -7.206 -11.328 1.00 70.00 480 VAL A C 1
ATOM 3570 O O . VAL A 1 480 ? -4.168 -6.642 -10.403 1.00 70.00 480 VAL A O 1
ATOM 3573 N N . THR A 1 481 ? -4.242 -7.644 -12.405 1.00 58.84 481 THR A N 1
ATOM 3574 C CA . THR A 1 481 ? -5.708 -7.690 -12.508 1.00 58.84 481 THR A CA 1
ATOM 3575 C C . THR A 1 481 ? -6.157 -9.159 -12.520 1.00 58.84 481 THR A C 1
ATOM 3577 O O . THR A 1 481 ? -5.653 -9.910 -13.352 1.00 58.84 481 THR A O 1
ATOM 3580 N N . PRO A 1 482 ? -7.084 -9.604 -11.644 1.00 56.84 482 PRO A N 1
ATOM 3581 C CA . PRO A 1 482 ? -7.758 -8.842 -10.591 1.00 56.84 482 PRO A CA 1
ATOM 3582 C C . PRO A 1 482 ? -6.852 -8.557 -9.380 1.00 56.84 482 PRO A C 1
ATOM 3584 O O . PRO A 1 482 ? -6.075 -9.403 -8.938 1.00 56.84 482 PRO A O 1
ATOM 3587 N N . THR A 1 483 ? -7.002 -7.363 -8.812 1.00 61.22 483 THR A N 1
ATOM 3588 C CA . THR A 1 483 ? -6.140 -6.822 -7.754 1.00 61.22 483 THR A CA 1
ATOM 3589 C C . THR A 1 483 ? -6.351 -7.536 -6.415 1.00 61.22 483 THR A C 1
ATOM 3591 O O . THR A 1 483 ? -7.332 -7.281 -5.714 1.00 61.22 483 THR A O 1
ATOM 3594 N N . LYS A 1 484 ? -5.418 -8.423 -6.050 1.00 67.56 484 LYS A N 1
ATOM 3595 C CA . LYS A 1 484 ? -5.279 -8.986 -4.690 1.00 67.56 484 LYS A CA 1
ATOM 3596 C C . LYS A 1 484 ? -3.954 -8.630 -4.013 1.00 67.56 484 LYS A C 1
ATOM 3598 O O . LYS A 1 484 ? -3.856 -8.742 -2.795 1.00 67.56 484 LYS A O 1
ATOM 3603 N N . GLU A 1 485 ? -2.948 -8.222 -4.782 1.00 82.31 485 GLU A N 1
ATOM 3604 C CA . GLU A 1 485 ? -1.687 -7.721 -4.237 1.00 82.31 485 GLU A CA 1
ATOM 3605 C C . GLU A 1 485 ? -1.853 -6.282 -3.737 1.00 82.31 485 GLU A C 1
ATOM 3607 O O . GLU A 1 485 ? -2.522 -5.464 -4.369 1.00 82.31 485 GLU A O 1
ATOM 3612 N N . LYS A 1 486 ? -1.249 -5.986 -2.586 1.00 87.38 486 LYS A N 1
ATOM 3613 C CA . LYS A 1 486 ? -1.215 -4.665 -1.956 1.00 87.38 486 LYS A CA 1
ATOM 3614 C C . LYS A 1 486 ? -0.017 -4.575 -1.016 1.00 87.38 486 LYS A C 1
ATOM 3616 O O . LYS A 1 486 ? 0.348 -5.578 -0.405 1.00 87.38 486 LYS A O 1
ATOM 3621 N N . VAL A 1 487 ? 0.564 -3.389 -0.875 1.00 86.44 487 VAL A N 1
ATOM 3622 C CA . VAL A 1 487 ? 1.504 -3.107 0.220 1.00 86.44 487 VAL A CA 1
ATOM 3623 C C . VAL A 1 487 ? 0.673 -2.705 1.427 1.00 86.44 487 VAL A C 1
ATOM 3625 O O . VAL A 1 487 ? -0.173 -1.822 1.305 1.00 86.44 487 VAL A O 1
ATOM 3628 N N . VAL A 1 488 ? 0.880 -3.330 2.584 1.00 88.12 488 VAL A N 1
ATOM 3629 C CA . VAL A 1 488 ? 0.244 -2.901 3.837 1.00 88.12 488 VAL A CA 1
ATOM 3630 C C . VAL A 1 488 ? 1.319 -2.317 4.735 1.00 88.12 488 VAL A C 1
ATOM 3632 O O . VAL A 1 488 ? 2.241 -3.017 5.149 1.00 88.12 488 VAL A O 1
ATOM 3635 N N . VAL A 1 489 ? 1.201 -1.022 5.018 1.00 85.44 489 VAL A N 1
ATOM 3636 C CA . VAL A 1 489 ? 2.096 -0.330 5.945 1.00 85.44 489 VAL A CA 1
ATOM 3637 C C . VAL A 1 489 ? 1.430 -0.273 7.317 1.00 85.44 489 VAL A C 1
ATOM 3639 O O . VAL A 1 489 ? 0.337 0.276 7.455 1.00 85.44 489 VAL A O 1
ATOM 3642 N N . LEU A 1 490 ? 2.065 -0.857 8.328 1.00 84.69 490 LEU A N 1
ATOM 3643 C CA . LEU A 1 490 ? 1.603 -0.841 9.715 1.00 84.69 490 LEU A CA 1
ATOM 3644 C C . LEU A 1 490 ? 2.003 0.493 10.359 1.00 84.69 490 LEU A C 1
ATOM 3646 O O . LEU A 1 490 ? 3.158 0.897 10.229 1.00 84.69 490 LEU A O 1
ATOM 3650 N N . LEU A 1 491 ? 1.087 1.175 11.056 1.00 80.75 491 LEU A N 1
ATOM 3651 C CA . LEU A 1 491 ? 1.419 2.404 11.796 1.00 80.75 491 LEU A CA 1
ATOM 3652 C C . LEU A 1 491 ? 1.745 2.030 13.252 1.00 80.75 491 LEU A C 1
ATOM 3654 O O . LEU A 1 491 ? 0.848 1.699 14.025 1.00 80.75 491 LEU A O 1
ATOM 3658 N N . THR A 1 492 ? 3.009 2.094 13.674 1.00 69.25 492 THR A N 1
ATOM 3659 C CA . THR A 1 492 ? 3.439 1.562 14.990 1.00 69.25 492 THR A CA 1
ATOM 3660 C C . THR A 1 492 ? 3.094 2.476 16.180 1.00 69.25 492 THR A C 1
ATOM 3662 O O . THR A 1 492 ? 3.749 2.423 17.219 1.00 69.25 492 THR A O 1
ATOM 3665 N N . ALA A 1 493 ? 2.109 3.363 16.021 1.00 62.28 493 ALA A N 1
ATOM 3666 C CA . ALA A 1 493 ? 1.772 4.442 16.952 1.00 62.28 493 ALA A CA 1
ATOM 3667 C C . ALA A 1 493 ? 0.474 4.210 17.758 1.00 62.28 493 ALA A C 1
ATOM 3669 O O . ALA A 1 493 ? 0.124 5.041 18.596 1.00 62.28 493 ALA A O 1
ATOM 3670 N N . ILE A 1 494 ? -0.246 3.105 17.524 1.00 59.31 494 ILE A N 1
ATOM 3671 C CA . ILE A 1 494 ? -1.467 2.727 18.262 1.00 59.31 494 ILE A CA 1
ATOM 3672 C C . ILE A 1 494 ? -1.241 1.385 18.980 1.00 59.31 494 ILE A C 1
ATOM 3674 O O . ILE A 1 494 ? -0.422 0.571 18.564 1.00 59.31 494 ILE A O 1
ATOM 3678 N N . THR A 1 495 ? -1.924 1.208 20.110 1.00 57.91 495 THR A N 1
ATOM 3679 C CA . THR A 1 495 ? -1.747 0.124 21.090 1.00 57.91 495 THR A CA 1
ATOM 3680 C C . THR A 1 495 ? -1.974 -1.286 20.540 1.00 57.91 495 THR A C 1
ATOM 3682 O O . THR A 1 495 ? -2.956 -1.502 19.836 1.00 57.91 495 THR A O 1
ATOM 3685 N N . ASP A 1 496 ? -1.174 -2.249 21.016 1.00 59.56 496 ASP A N 1
ATOM 3686 C CA . ASP A 1 496 ? -1.097 -3.684 20.657 1.00 59.56 496 ASP A CA 1
ATOM 3687 C C . ASP A 1 496 ? -2.409 -4.435 20.330 1.00 59.56 496 ASP A C 1
ATOM 3689 O O . ASP A 1 496 ? -2.375 -5.450 19.637 1.00 59.56 496 ASP A O 1
ATOM 3693 N N . ALA A 1 497 ? -3.558 -3.996 20.855 1.00 65.44 497 ALA A N 1
ATOM 3694 C CA . ALA A 1 497 ? -4.857 -4.635 20.638 1.00 65.44 497 ALA A CA 1
ATOM 3695 C C . ALA A 1 497 ? -5.537 -4.256 19.307 1.00 65.44 497 ALA A C 1
ATOM 3697 O O . ALA A 1 497 ? -6.338 -5.041 18.804 1.00 65.44 497 ALA A O 1
ATOM 3698 N N . ASP A 1 498 ? -5.228 -3.083 18.749 1.00 72.00 498 ASP A N 1
ATOM 3699 C CA . ASP A 1 498 ? -5.843 -2.539 17.536 1.00 72.00 498 ASP A CA 1
ATOM 3700 C C . ASP A 1 498 ? -4.732 -2.122 16.557 1.00 72.00 498 ASP A C 1
ATOM 3702 O O . ASP A 1 498 ? -4.088 -1.090 16.745 1.00 72.00 498 ASP A O 1
ATOM 3706 N N . ARG A 1 499 ? -4.495 -2.916 15.503 1.00 80.69 499 ARG A N 1
ATOM 3707 C CA . ARG A 1 499 ? -3.417 -2.688 14.525 1.00 80.69 499 ARG A CA 1
ATOM 3708 C C . ARG A 1 499 ? -3.886 -1.711 13.440 1.00 80.69 499 ARG A C 1
ATOM 3710 O O . ARG A 1 499 ? -4.761 -2.077 12.652 1.00 80.69 499 ARG A O 1
ATOM 3717 N N . PRO A 1 500 ? -3.355 -0.480 13.353 1.00 84.50 500 PRO A N 1
ATOM 3718 C CA . PRO A 1 500 ? -3.700 0.424 12.270 1.00 84.50 500 PRO A CA 1
ATOM 3719 C C . PRO A 1 500 ? -2.851 0.110 11.036 1.00 84.50 500 PRO A C 1
ATOM 3721 O O . PRO A 1 500 ? -1.653 -0.169 11.113 1.00 84.50 500 PRO A O 1
ATOM 3724 N N . GLU A 1 501 ? -3.488 0.176 9.879 1.00 89.19 501 GLU A N 1
ATOM 3725 C CA . GLU A 1 501 ? -2.933 -0.259 8.610 1.00 89.19 501 GLU A CA 1
ATOM 3726 C C . GLU A 1 501 ? -3.245 0.743 7.508 1.00 89.19 501 GLU A C 1
ATOM 3728 O O . GLU A 1 501 ? -4.358 1.266 7.394 1.00 89.19 501 GLU A O 1
ATOM 3733 N N . LEU A 1 502 ? -2.266 0.930 6.633 1.00 90.25 502 LEU A N 1
ATOM 3734 C CA . LEU A 1 502 ? -2.381 1.683 5.401 1.00 90.25 502 LEU A CA 1
ATOM 3735 C C . LEU A 1 502 ? -2.160 0.736 4.211 1.00 90.25 502 LEU A C 1
ATOM 3737 O O . LEU A 1 502 ? -1.040 0.635 3.707 1.00 90.25 502 LEU A O 1
ATOM 3741 N N . PRO A 1 503 ? -3.198 -0.008 3.781 1.00 91.62 503 PRO A N 1
ATOM 3742 C CA . PRO A 1 503 ? -3.155 -0.764 2.540 1.00 91.62 503 PRO A CA 1
ATOM 3743 C C . PRO A 1 503 ? -3.114 0.188 1.337 1.00 91.62 503 PRO A C 1
ATOM 3745 O O . PRO A 1 503 ? -3.937 1.101 1.215 1.00 91.62 503 PRO A O 1
ATOM 3748 N N . ILE A 1 504 ? -2.155 -0.065 0.451 1.00 92.25 504 ILE A N 1
ATOM 3749 C CA . ILE A 1 504 ? -1.904 0.633 -0.807 1.00 92.25 504 ILE A CA 1
ATOM 3750 C C . ILE A 1 504 ? -2.056 -0.399 -1.926 1.00 92.25 504 ILE A C 1
ATOM 3752 O O . ILE A 1 504 ? -1.229 -1.301 -2.087 1.00 92.25 504 ILE A O 1
ATOM 3756 N N . GLU A 1 505 ? -3.153 -0.289 -2.667 1.00 91.81 505 GLU A N 1
ATOM 3757 C CA . GLU A 1 505 ? -3.597 -1.257 -3.668 1.00 91.81 505 GLU A CA 1
ATOM 3758 C C . GLU A 1 505 ? -3.310 -0.679 -5.074 1.00 91.81 505 GLU A C 1
ATOM 3760 O O . GLU A 1 505 ? -3.952 0.306 -5.460 1.00 91.81 505 GLU A O 1
ATOM 3765 N N . PRO A 1 506 ? -2.337 -1.215 -5.841 1.00 91.38 506 PRO A N 1
ATOM 3766 C CA . PRO A 1 506 ? -2.079 -0.786 -7.216 1.00 91.38 506 PRO A CA 1
ATOM 3767 C C . PRO A 1 506 ? -3.215 -1.227 -8.145 1.00 91.38 506 PRO A C 1
ATOM 3769 O O . PRO A 1 506 ? -3.656 -2.374 -8.098 1.00 91.38 506 PRO A O 1
ATOM 3772 N N . GLN A 1 507 ? -3.675 -0.338 -9.025 1.00 88.38 507 GLN A N 1
ATOM 3773 C CA . GLN A 1 507 ? -4.737 -0.619 -9.992 1.00 88.38 507 GLN A CA 1
ATOM 3774 C C . GLN A 1 507 ? -4.337 -0.127 -11.387 1.00 88.38 507 GLN A C 1
ATOM 3776 O O . GLN A 1 507 ? -3.994 1.041 -11.578 1.00 88.38 507 GLN A O 1
ATOM 3781 N N . ALA A 1 508 ? -4.389 -1.016 -12.380 1.00 83.88 508 ALA A N 1
ATOM 3782 C CA . ALA A 1 508 ? -4.289 -0.637 -13.786 1.00 83.88 508 ALA A CA 1
ATOM 3783 C C . ALA A 1 508 ? -5.679 -0.224 -14.299 1.00 83.88 508 ALA A C 1
ATOM 3785 O O . ALA A 1 508 ? -6.662 -0.932 -14.085 1.00 83.88 508 ALA A O 1
ATOM 3786 N N . THR A 1 509 ? -5.778 0.922 -14.973 1.00 81.69 509 THR A N 1
ATOM 3787 C CA . THR A 1 509 ? -7.047 1.458 -15.491 1.00 81.69 509 THR A CA 1
ATOM 3788 C C . THR A 1 509 ? -6.930 1.798 -16.978 1.00 81.69 509 THR A C 1
ATOM 3790 O O . THR A 1 509 ? -5.836 1.991 -17.504 1.00 81.69 509 THR A O 1
ATOM 3793 N N . ARG A 1 510 ? -8.069 1.986 -17.659 1.00 73.56 510 ARG A N 1
ATOM 3794 C CA . ARG A 1 510 ? -8.106 2.455 -19.062 1.00 73.56 510 ARG A CA 1
ATOM 3795 C C . ARG A 1 510 ? -7.509 3.858 -19.285 1.00 73.56 510 ARG A C 1
ATOM 3797 O O . ARG A 1 510 ? -7.414 4.279 -20.430 1.00 73.56 510 ARG A O 1
ATOM 3804 N N . LYS A 1 511 ? -7.169 4.600 -18.224 1.00 72.06 511 LYS A N 1
ATOM 3805 C CA . LYS A 1 511 ? -6.606 5.963 -18.279 1.00 72.06 511 LYS A CA 1
ATOM 3806 C C . LYS A 1 511 ? -5.153 6.053 -17.787 1.00 72.06 511 LYS A C 1
ATOM 3808 O O . LYS A 1 511 ? -4.633 7.155 -17.652 1.00 72.06 511 LYS A O 1
ATOM 3813 N N . GLY A 1 512 ? -4.514 4.923 -17.484 1.00 81.94 512 GLY A N 1
ATOM 3814 C CA . GLY A 1 512 ? -3.222 4.871 -16.797 1.00 81.94 512 GLY A CA 1
ATOM 3815 C C . GLY A 1 512 ? -3.332 4.169 -15.446 1.00 81.94 512 GLY A C 1
ATOM 3816 O O . GLY A 1 512 ? -4.255 3.383 -15.215 1.00 81.94 512 GLY A O 1
ATOM 3817 N N . LEU A 1 513 ? -2.388 4.429 -14.546 1.00 89.25 513 LEU A N 1
ATOM 3818 C CA . LEU A 1 513 ? -2.297 3.721 -13.270 1.00 89.25 513 LEU A CA 1
ATOM 3819 C C . LEU A 1 513 ? -2.958 4.516 -12.141 1.00 89.25 513 LEU A C 1
ATOM 3821 O O . LEU A 1 513 ? -3.021 5.744 -12.176 1.00 89.25 513 LEU A O 1
ATOM 3825 N N . GLN A 1 514 ? -3.439 3.813 -11.122 1.00 91.69 514 GLN A N 1
ATOM 3826 C CA . GLN A 1 514 ? -4.017 4.407 -9.923 1.00 91.69 514 GLN A CA 1
ATOM 3827 C C . GLN A 1 514 ? -3.530 3.655 -8.681 1.00 91.69 514 GLN A C 1
ATOM 3829 O O . GLN A 1 514 ? -3.397 2.433 -8.711 1.00 91.69 514 GLN A O 1
ATOM 3834 N N . LEU A 1 515 ? -3.272 4.368 -7.583 1.00 91.81 515 LEU A N 1
ATOM 3835 C CA . LEU A 1 515 ? -3.084 3.761 -6.262 1.00 91.81 515 LEU A CA 1
ATOM 3836 C C . LEU A 1 515 ? -4.313 4.039 -5.407 1.00 91.81 515 LEU A C 1
ATOM 3838 O O . LEU A 1 515 ? -4.712 5.191 -5.245 1.00 91.81 515 LEU A O 1
ATOM 3842 N N . ARG A 1 516 ? -4.894 2.995 -4.827 1.00 92.44 516 ARG A N 1
ATOM 3843 C CA . ARG A 1 516 ? -5.982 3.106 -3.859 1.00 92.44 516 ARG A CA 1
ATOM 3844 C C . ARG A 1 516 ? -5.407 2.961 -2.454 1.00 92.44 516 ARG A C 1
ATOM 3846 O O . ARG A 1 516 ? -4.832 1.928 -2.129 1.00 92.44 516 ARG A O 1
ATOM 3853 N N . ILE A 1 517 ? -5.557 3.994 -1.631 1.00 92.06 517 ILE A N 1
ATOM 3854 C CA . ILE A 1 517 ? -4.976 4.076 -0.285 1.00 92.06 517 ILE A CA 1
ATOM 3855 C C . ILE A 1 517 ? -6.121 4.127 0.730 1.00 92.06 517 ILE A C 1
ATOM 3857 O O . ILE A 1 517 ? -6.825 5.132 0.806 1.00 92.06 517 ILE A O 1
ATOM 3861 N N . ALA A 1 518 ? -6.339 3.049 1.487 1.00 91.31 518 ALA A N 1
ATOM 3862 C CA . ALA A 1 518 ? -7.569 2.843 2.265 1.00 91.31 518 ALA A CA 1
ATOM 3863 C C . ALA A 1 518 ? -7.289 2.582 3.765 1.00 91.31 518 ALA A C 1
ATOM 3865 O O . ALA A 1 518 ? -7.297 1.425 4.189 1.00 91.31 518 ALA A O 1
ATOM 3866 N N . PRO A 1 519 ? -7.030 3.621 4.585 1.00 91.31 519 PRO A N 1
ATOM 3867 C CA . PRO A 1 519 ? -6.606 3.454 5.977 1.00 91.31 519 PRO A CA 1
ATOM 3868 C C . PRO A 1 519 ? -7.656 2.701 6.812 1.00 91.31 519 PRO A C 1
ATOM 3870 O O . PRO A 1 519 ? -8.842 3.061 6.820 1.00 91.31 519 PRO A O 1
ATOM 3873 N N . ARG A 1 520 ? -7.221 1.672 7.550 1.00 90.12 520 ARG A N 1
ATOM 3874 C CA . ARG A 1 520 ? -8.089 0.793 8.351 1.00 90.12 520 ARG A CA 1
ATOM 3875 C C . ARG A 1 520 ? -7.477 0.421 9.704 1.00 90.12 520 ARG A C 1
ATOM 3877 O O . ARG A 1 520 ? -6.274 0.234 9.810 1.00 90.12 520 ARG A O 1
ATOM 3884 N N . LEU A 1 521 ? -8.311 0.295 10.729 1.00 85.75 521 LEU A N 1
ATOM 3885 C CA . LEU A 1 521 ? -7.976 -0.292 12.024 1.00 85.75 521 LEU A CA 1
ATOM 3886 C C . LEU A 1 521 ? -8.418 -1.755 11.997 1.00 85.75 521 LEU A C 1
ATOM 3888 O O . LEU A 1 521 ? -9.581 -2.034 11.691 1.00 85.75 521 LEU A O 1
ATOM 3892 N N . VAL A 1 522 ? -7.511 -2.676 12.300 1.00 84.38 522 VAL A N 1
ATOM 3893 C CA . VAL A 1 522 ? -7.787 -4.112 12.374 1.00 84.38 522 VAL A CA 1
ATOM 3894 C C . VAL A 1 522 ? -7.733 -4.543 13.833 1.00 84.38 522 VAL A C 1
ATOM 3896 O O . VAL A 1 522 ? -6.698 -4.451 14.489 1.00 84.38 522 VAL A O 1
ATOM 3899 N N . SER A 1 523 ? -8.876 -5.003 14.337 1.00 81.31 523 SER A N 1
ATOM 3900 C CA . SER A 1 523 ? -9.070 -5.434 15.723 1.00 81.31 523 SER A CA 1
ATOM 3901 C C . SER A 1 523 ? -9.507 -6.904 15.781 1.00 81.31 523 SER A C 1
ATOM 3903 O O . SER A 1 523 ? -10.075 -7.414 14.808 1.00 81.31 523 SER A O 1
ATOM 3905 N N . PRO A 1 524 ? -9.400 -7.582 16.939 1.00 76.25 524 PRO A N 1
ATOM 3906 C CA . PRO A 1 524 ? -10.022 -8.890 17.168 1.00 76.25 524 PRO A CA 1
ATOM 3907 C C . PRO A 1 524 ? -11.552 -8.919 16.978 1.00 76.25 524 PRO A C 1
ATOM 3909 O O . PRO A 1 524 ? -12.137 -9.998 16.912 1.00 76.25 524 PRO A O 1
ATOM 3912 N N . LYS A 1 525 ? -12.214 -7.753 16.906 1.00 79.00 525 LYS A N 1
ATOM 3913 C CA . LYS A 1 525 ? -13.657 -7.605 16.644 1.00 79.00 525 LYS A CA 1
ATOM 3914 C C . LYS A 1 525 ? -13.983 -7.357 15.161 1.00 79.00 525 LYS A C 1
ATOM 3916 O O . LYS A 1 525 ? -15.160 -7.325 14.810 1.00 79.00 525 LYS A O 1
ATOM 3921 N N . GLY A 1 526 ? -12.973 -7.193 14.302 1.00 83.00 526 GLY A N 1
ATOM 3922 C CA . GLY A 1 526 ? -13.108 -6.915 12.870 1.00 83.00 526 GLY A CA 1
ATOM 3923 C C . GLY A 1 526 ? -12.350 -5.663 12.413 1.00 83.00 526 GLY A C 1
ATOM 3924 O O . GLY A 1 526 ? -11.642 -5.016 13.188 1.00 83.00 526 GLY A O 1
ATOM 3925 N N . GLU A 1 527 ? -12.509 -5.325 11.133 1.00 86.56 527 GLU A N 1
ATOM 3926 C CA . GLU A 1 527 ? -11.895 -4.148 10.508 1.00 86.56 527 GLU A CA 1
ATOM 3927 C C . GLU A 1 527 ? -12.812 -2.911 10.571 1.00 86.56 527 GLU A C 1
ATOM 3929 O O . GLU A 1 527 ? -14.040 -3.019 10.586 1.00 86.56 527 GLU A O 1
ATOM 3934 N N . SER A 1 528 ? -12.235 -1.710 10.575 1.00 85.31 528 SER A N 1
ATOM 3935 C CA . SER A 1 528 ? -12.957 -0.428 10.494 1.00 85.31 528 SER A CA 1
ATOM 3936 C C . SER A 1 528 ? -12.122 0.630 9.770 1.00 85.31 528 SER A C 1
ATOM 3938 O O . SER A 1 528 ? -10.902 0.586 9.832 1.00 85.31 528 SER A O 1
ATOM 3940 N N . SER A 1 529 ? -12.736 1.598 9.080 1.00 88.06 529 SER A N 1
ATOM 3941 C CA . SER A 1 529 ? -11.970 2.671 8.413 1.00 88.06 529 SER A CA 1
ATOM 3942 C C . SER A 1 529 ? -11.367 3.648 9.430 1.00 88.06 529 SER A C 1
ATOM 3944 O O . SER A 1 529 ? -12.052 4.079 10.355 1.00 88.06 529 SER A O 1
ATOM 3946 N N . LEU A 1 530 ? -10.112 4.045 9.204 1.00 86.44 530 LEU A N 1
ATOM 3947 C CA . LEU A 1 530 ? -9.389 5.080 9.958 1.00 86.44 530 LEU A CA 1
ATOM 3948 C C . LEU A 1 530 ? -9.506 6.481 9.337 1.00 86.44 530 LEU A C 1
ATOM 3950 O O . LEU A 1 530 ? -8.750 7.381 9.682 1.00 86.44 530 LEU A O 1
ATOM 3954 N N . SER A 1 531 ? -10.447 6.699 8.422 1.00 89.62 531 SER A N 1
ATOM 3955 C CA . SER A 1 531 ? -10.706 8.040 7.887 1.00 89.62 531 SER A CA 1
ATOM 3956 C C . S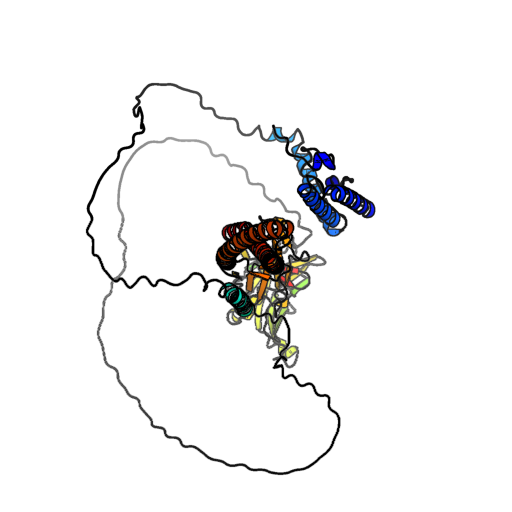ER A 1 531 ? -11.233 8.999 8.959 1.00 89.62 531 SER A C 1
ATOM 3958 O O . SER A 1 531 ? -11.950 8.599 9.880 1.00 89.62 531 SER A O 1
ATOM 3960 N N . LEU A 1 532 ? -10.937 10.294 8.816 1.00 88.50 532 LEU A N 1
ATOM 3961 C CA . LEU A 1 532 ? -11.380 11.345 9.743 1.00 88.50 532 LEU A CA 1
ATOM 3962 C C . LEU A 1 532 ? -12.906 11.366 9.901 1.00 88.50 532 LEU A C 1
ATOM 3964 O O . LEU A 1 532 ? -13.420 11.579 11.001 1.00 88.50 532 LEU A O 1
ATOM 3968 N N . SER A 1 533 ? -13.635 11.093 8.818 1.00 88.06 533 SER A N 1
ATOM 3969 C CA . SER A 1 533 ? -15.094 10.957 8.818 1.00 88.06 533 SER A CA 1
ATOM 3970 C C . SER A 1 533 ? -15.568 9.727 9.607 1.00 88.06 533 SER A C 1
ATOM 3972 O O . SER A 1 533 ? -16.462 9.862 10.446 1.00 88.06 533 SER A O 1
ATOM 3974 N N . ALA A 1 534 ? -14.938 8.560 9.435 1.00 88.31 534 ALA A N 1
ATOM 3975 C CA . ALA A 1 534 ? -15.254 7.353 10.206 1.00 88.31 534 ALA A CA 1
ATOM 3976 C C . ALA A 1 534 ? -14.929 7.494 11.706 1.00 88.31 534 ALA A C 1
ATOM 3978 O O . ALA A 1 534 ? -15.750 7.122 12.549 1.00 88.31 534 ALA A O 1
ATOM 3979 N N . ILE A 1 535 ? -13.783 8.089 12.055 1.00 88.06 535 ILE A N 1
ATOM 3980 C CA . ILE A 1 535 ? -13.392 8.400 13.442 1.00 88.06 535 ILE A CA 1
ATOM 3981 C C . ILE A 1 535 ? -14.409 9.358 14.078 1.00 88.06 535 ILE A C 1
ATOM 3983 O O . ILE A 1 535 ? -14.939 9.083 15.158 1.00 88.06 535 ILE A O 1
ATOM 3987 N N . THR A 1 536 ? -14.754 10.440 13.372 1.00 89.81 536 THR A N 1
ATOM 3988 C CA . THR A 1 536 ? -15.734 11.444 13.811 1.00 89.81 536 THR A CA 1
ATOM 3989 C C . THR A 1 536 ? -17.107 10.824 14.083 1.00 89.81 536 THR A C 1
ATOM 3991 O O . THR A 1 536 ? -17.709 11.071 15.131 1.00 89.81 536 THR A O 1
ATOM 3994 N N . ASP A 1 537 ? -17.618 9.994 13.172 1.00 88.62 537 ASP A N 1
ATOM 3995 C CA . ASP A 1 537 ? -18.931 9.362 13.330 1.00 88.62 537 ASP A CA 1
ATOM 3996 C C . ASP A 1 537 ? -18.938 8.256 14.387 1.00 88.62 537 ASP A C 1
ATOM 3998 O O . ASP A 1 537 ? -19.923 8.115 15.117 1.00 88.62 537 ASP A O 1
ATOM 4002 N N . THR A 1 538 ? -17.836 7.519 14.543 1.00 87.12 538 THR A N 1
ATOM 4003 C CA . THR A 1 538 ? -17.681 6.545 15.631 1.00 87.12 538 THR A CA 1
ATOM 4004 C C . THR A 1 538 ? -17.676 7.262 16.980 1.00 87.12 538 THR A C 1
ATOM 4006 O O . THR A 1 538 ? -18.450 6.890 17.865 1.00 87.12 538 THR A O 1
ATOM 4009 N N . ARG A 1 539 ? -16.932 8.370 17.116 1.00 92.00 539 ARG A N 1
ATOM 4010 C CA . ARG A 1 539 ? -16.946 9.203 18.327 1.00 92.00 539 ARG A CA 1
ATOM 4011 C C . ARG A 1 539 ? -18.356 9.704 18.649 1.00 92.00 539 ARG A C 1
ATOM 4013 O O . ARG A 1 539 ? -18.812 9.485 19.766 1.00 92.00 539 ARG A O 1
ATOM 4020 N N . LYS A 1 540 ? -19.095 10.272 17.681 1.00 92.50 540 LYS A N 1
ATOM 4021 C CA . LYS A 1 540 ? -20.503 10.697 17.876 1.00 92.50 540 LYS A CA 1
ATOM 4022 C C . LYS A 1 540 ? -21.379 9.560 18.422 1.00 92.50 540 LYS A C 1
ATOM 4024 O O . LYS A 1 540 ? -22.104 9.761 19.398 1.00 92.50 540 LYS A O 1
ATOM 4029 N N . ARG A 1 541 ? -21.310 8.366 17.813 1.00 89.88 541 ARG A N 1
ATOM 4030 C CA . ARG A 1 541 ? -22.093 7.183 18.224 1.00 89.88 541 ARG A CA 1
ATOM 4031 C C . ARG A 1 541 ? -21.766 6.770 19.661 1.00 89.88 541 ARG A C 1
ATOM 4033 O O . ARG A 1 541 ? -22.680 6.627 20.473 1.00 89.88 541 ARG A O 1
ATOM 4040 N N . TYR A 1 542 ? -20.481 6.639 19.989 1.00 90.44 542 TYR A N 1
ATOM 4041 C CA . TYR A 1 542 ? -20.041 6.216 21.318 1.00 90.44 542 TYR A CA 1
ATOM 4042 C C . TYR A 1 542 ? -20.257 7.292 22.394 1.00 90.44 542 TYR A C 1
ATOM 4044 O O . TYR A 1 542 ? -20.614 6.940 23.512 1.00 90.44 542 TYR A O 1
ATOM 4052 N N . SER A 1 543 ? -20.179 8.592 22.081 1.00 93.19 543 SER A N 1
ATOM 4053 C CA . SER A 1 543 ? -20.569 9.660 23.019 1.00 93.19 543 SER A CA 1
ATOM 4054 C C . SER A 1 543 ? -22.061 9.603 23.380 1.00 93.19 543 SER A C 1
ATOM 4056 O O . SER A 1 543 ? -22.421 9.736 24.549 1.00 93.19 543 SER A O 1
ATOM 4058 N N . VAL A 1 544 ? -22.942 9.343 22.405 1.00 95.06 544 VAL A N 1
ATOM 4059 C CA . VAL A 1 544 ? -24.381 9.141 22.667 1.00 95.06 544 VAL A CA 1
ATOM 4060 C C . VAL A 1 544 ? -24.632 7.858 23.464 1.00 95.06 544 VAL A C 1
ATOM 4062 O O . VAL A 1 544 ? -25.529 7.830 24.310 1.00 95.06 544 VAL A O 1
ATOM 4065 N N . LEU A 1 545 ? -23.854 6.798 23.225 1.00 91.19 545 LEU A N 1
ATOM 4066 C CA . LEU A 1 545 ? -23.947 5.559 23.996 1.00 91.19 545 LEU A CA 1
ATOM 4067 C C . LEU A 1 545 ? -23.463 5.755 25.442 1.00 91.19 545 LEU A C 1
ATOM 4069 O O . LEU A 1 545 ? -24.168 5.335 26.355 1.00 91.19 545 LEU A O 1
ATOM 4073 N N . LYS A 1 546 ? -22.360 6.485 25.654 1.00 95.69 546 LYS A N 1
ATOM 4074 C CA . LYS A 1 546 ? -21.826 6.854 26.974 1.00 95.69 546 LYS A CA 1
ATOM 4075 C C . LYS A 1 546 ? -22.867 7.560 27.838 1.00 95.69 546 LYS A C 1
ATOM 4077 O O . LYS A 1 546 ? -23.122 7.138 28.956 1.00 95.69 546 LYS A O 1
ATOM 4082 N N . ILE A 1 547 ? -23.552 8.569 27.296 1.00 95.69 547 ILE A N 1
ATOM 4083 C CA . ILE A 1 547 ? -24.618 9.291 28.017 1.00 95.69 547 ILE A CA 1
ATOM 4084 C C . ILE A 1 547 ? -25.756 8.341 28.447 1.00 95.69 547 ILE A C 1
ATOM 4086 O O . ILE A 1 547 ? -26.339 8.511 29.519 1.00 95.69 547 ILE A O 1
ATOM 4090 N N . LYS A 1 548 ? -26.070 7.317 27.639 1.00 95.69 548 LYS A N 1
ATOM 4091 C CA . LYS A 1 548 ? -27.083 6.303 27.975 1.00 95.69 548 LYS A CA 1
ATOM 4092 C C . LYS A 1 548 ? -26.584 5.316 29.035 1.00 95.69 548 LYS A C 1
ATOM 4094 O O . LYS A 1 548 ? -27.335 5.029 29.965 1.00 95.69 548 LYS A O 1
ATOM 4099 N N . THR A 1 549 ? -25.353 4.811 28.926 1.00 94.94 549 THR A N 1
ATOM 4100 C CA . THR A 1 549 ? -24.784 3.868 29.904 1.00 94.94 549 THR A CA 1
ATOM 4101 C C . THR A 1 549 ? -24.500 4.548 31.243 1.00 94.94 549 THR A C 1
ATOM 4103 O O . THR A 1 549 ? -24.900 4.003 32.265 1.00 94.94 549 THR A O 1
ATOM 4106 N N . ASP A 1 550 ? -23.952 5.769 31.267 1.00 96.38 550 ASP A N 1
ATOM 4107 C CA . ASP A 1 550 ? -23.774 6.589 32.481 1.00 96.38 550 ASP A CA 1
ATOM 4108 C C . ASP A 1 550 ? -25.108 6.810 33.227 1.00 96.38 550 ASP A C 1
ATOM 4110 O O . ASP A 1 550 ? -25.182 6.702 34.459 1.00 96.38 550 ASP A O 1
ATOM 4114 N N . LYS A 1 551 ? -26.196 7.057 32.485 1.00 97.12 551 LYS A N 1
ATOM 4115 C CA . LYS A 1 551 ? -27.536 7.202 33.063 1.00 97.12 551 LYS A CA 1
ATOM 4116 C C . LYS A 1 551 ? -28.072 5.878 33.626 1.00 97.12 551 LYS A C 1
ATOM 4118 O O . LYS A 1 551 ? -28.503 5.844 34.774 1.00 97.12 551 LYS A O 1
ATOM 4123 N N . LEU A 1 552 ? -28.026 4.788 32.857 1.00 96.00 552 LEU A N 1
ATOM 4124 C CA . LEU A 1 552 ? -28.514 3.479 33.320 1.00 96.00 552 LEU A CA 1
ATOM 4125 C C . LEU A 1 552 ? -27.705 2.959 34.518 1.00 96.00 552 LEU A C 1
ATOM 4127 O O . LEU A 1 552 ? -28.267 2.375 35.441 1.00 96.00 552 LEU A O 1
ATOM 4131 N N . TRP A 1 553 ? -26.396 3.216 34.533 1.00 97.19 553 TRP A N 1
ATOM 4132 C CA . TRP A 1 553 ? -25.495 2.884 35.634 1.00 97.19 553 TRP A CA 1
ATOM 4133 C C . TRP A 1 553 ? -25.884 3.612 36.925 1.00 97.19 553 TRP A C 1
ATOM 4135 O O . TRP A 1 553 ? -25.971 2.980 37.976 1.00 97.19 553 TRP A O 1
ATOM 4145 N N . SER A 1 554 ? -26.178 4.918 36.859 1.00 97.06 554 SER A N 1
ATOM 4146 C CA . SER A 1 554 ? -26.579 5.696 38.043 1.00 97.06 554 SER A CA 1
ATOM 4147 C C . SER A 1 554 ? -27.979 5.321 38.547 1.00 97.06 554 SER A C 1
ATOM 4149 O O . SER A 1 554 ? -28.146 5.133 39.753 1.00 97.06 554 SER A O 1
ATOM 4151 N N . GLU A 1 555 ? -28.948 5.089 37.653 1.00 97.12 555 GLU A N 1
ATOM 4152 C CA . GLU A 1 555 ? -30.280 4.576 38.017 1.00 97.12 555 GLU A CA 1
ATOM 4153 C C . GLU A 1 555 ? -30.206 3.186 38.686 1.00 97.12 555 GLU A C 1
ATOM 4155 O O . GLU A 1 555 ? -30.877 2.945 39.693 1.00 97.12 555 GLU A O 1
ATOM 4160 N N . LEU A 1 556 ? -29.357 2.276 38.188 1.00 96.38 556 LEU A N 1
ATOM 4161 C CA . LEU A 1 556 ? -29.127 0.966 38.813 1.00 96.38 556 LEU A CA 1
ATOM 4162 C C . LEU A 1 556 ? -28.367 1.072 40.144 1.00 96.38 556 LEU A C 1
ATOM 4164 O O . LEU A 1 556 ? -28.659 0.312 41.068 1.00 96.38 556 LEU A O 1
ATOM 4168 N N . LYS A 1 557 ? -27.433 2.022 40.284 1.00 97.12 557 LYS A N 1
ATOM 4169 C CA . LYS A 1 557 ? -26.690 2.247 41.535 1.00 97.12 557 LYS A CA 1
ATOM 4170 C C . LYS A 1 557 ? -27.592 2.780 42.654 1.00 97.12 557 LYS A C 1
ATOM 4172 O O . LYS A 1 557 ? -27.476 2.341 43.801 1.00 97.12 557 LYS A O 1
ATOM 4177 N N . GLU A 1 558 ? -28.528 3.673 42.331 1.00 97.12 558 GLU A N 1
ATOM 4178 C CA . GLU A 1 558 ? -29.548 4.127 43.284 1.00 97.12 558 GLU A CA 1
ATOM 4179 C C . GLU A 1 558 ? -30.451 2.958 43.716 1.00 97.12 558 GLU A C 1
ATOM 4181 O O . GLU A 1 558 ? -30.637 2.726 44.912 1.00 97.12 558 GLU A O 1
ATOM 4186 N N . GLN A 1 559 ? -30.934 2.147 42.765 1.00 96.31 559 GLN A N 1
ATOM 4187 C CA . GLN A 1 559 ? -31.751 0.963 43.067 1.00 96.31 559 GLN A CA 1
ATOM 4188 C C . GLN A 1 559 ? -31.012 -0.068 43.932 1.00 96.31 559 GLN A C 1
ATOM 4190 O O . GLN A 1 559 ? -31.600 -0.595 44.878 1.00 96.31 559 GLN A O 1
ATOM 4195 N N . GLN A 1 560 ? -29.729 -0.325 43.653 1.00 97.19 560 GLN A N 1
ATOM 4196 C CA . GLN A 1 560 ? -28.877 -1.214 44.447 1.00 97.19 560 GLN A CA 1
ATOM 4197 C C . GLN A 1 560 ? -28.812 -0.745 45.906 1.00 97.19 560 GLN A C 1
ATOM 4199 O O . GLN A 1 560 ? -29.221 -1.478 46.804 1.00 97.19 560 GLN A O 1
ATOM 4204 N N . THR A 1 561 ? -28.387 0.498 46.148 1.00 96.94 561 THR A N 1
ATOM 4205 C CA . THR A 1 561 ? -28.231 1.027 47.518 1.00 96.94 561 THR A CA 1
ATOM 4206 C C . THR A 1 561 ? -29.561 1.125 48.280 1.00 96.94 561 THR A C 1
ATOM 4208 O O . THR A 1 561 ? -29.607 0.906 49.495 1.00 96.94 561 THR A O 1
ATOM 4211 N N . ALA A 1 562 ? -30.673 1.381 47.582 1.00 96.56 562 ALA A N 1
ATOM 4212 C CA . ALA A 1 562 ? -32.013 1.345 48.165 1.00 96.56 562 ALA A CA 1
ATOM 4213 C C . ALA A 1 562 ? -32.442 -0.078 48.581 1.00 96.56 562 ALA A C 1
ATOM 4215 O O . ALA A 1 562 ? -33.051 -0.252 49.643 1.00 96.56 562 ALA A O 1
ATOM 4216 N N . LEU A 1 563 ? -32.114 -1.097 47.778 1.00 95.81 563 LEU A N 1
ATOM 4217 C CA . LEU A 1 563 ? -32.402 -2.502 48.078 1.00 95.81 563 LEU A CA 1
ATOM 4218 C C . LEU A 1 563 ? -31.504 -3.054 49.193 1.00 95.81 563 LEU A C 1
ATOM 4220 O O . LEU A 1 563 ? -32.037 -3.647 50.126 1.00 95.81 563 LEU A O 1
ATOM 4224 N N . GLU A 1 564 ? -30.196 -2.780 49.171 1.00 96.75 564 GLU A N 1
ATOM 4225 C CA . GLU A 1 564 ? -29.248 -3.132 50.246 1.00 96.75 564 GLU A CA 1
ATOM 4226 C C . GLU A 1 564 ? -29.712 -2.592 51.608 1.00 96.75 564 GLU A C 1
ATOM 4228 O O . GLU A 1 564 ? -29.730 -3.304 52.616 1.00 96.75 564 GLU A O 1
ATOM 4233 N N . LYS A 1 565 ? -30.152 -1.326 51.648 1.00 97.44 565 LYS A N 1
ATOM 4234 C CA . LYS A 1 565 ? -30.706 -0.713 52.862 1.00 97.44 565 LYS A CA 1
ATOM 4235 C C . LYS A 1 565 ? -31.984 -1.421 53.323 1.00 97.44 565 LYS A C 1
ATOM 4237 O O . LYS A 1 565 ? -32.123 -1.725 54.508 1.00 97.44 565 LYS A O 1
ATOM 4242 N N . ARG A 1 566 ? -32.907 -1.704 52.395 1.00 96.19 566 ARG A N 1
ATOM 4243 C CA . ARG A 1 566 ? -34.177 -2.392 52.683 1.00 96.19 566 ARG A CA 1
ATOM 4244 C C . ARG A 1 566 ? -33.954 -3.813 53.203 1.00 96.19 566 ARG A C 1
ATOM 4246 O O . ARG A 1 566 ? -34.624 -4.214 54.152 1.00 96.19 566 ARG A O 1
ATOM 4253 N N . GLU A 1 567 ? -33.031 -4.556 52.603 1.00 96.50 567 GLU A N 1
ATOM 4254 C CA . GLU A 1 567 ? -32.636 -5.899 53.027 1.00 96.50 567 GLU A CA 1
ATOM 4255 C C . GLU A 1 567 ? -32.071 -5.871 54.451 1.00 96.50 567 GLU A C 1
ATOM 4257 O O . GLU A 1 567 ? -32.593 -6.552 55.331 1.00 96.50 567 GLU A O 1
ATOM 4262 N N . LYS A 1 568 ? -31.101 -4.993 54.722 1.00 96.19 568 LYS A N 1
ATOM 4263 C CA . LYS A 1 568 ? -30.472 -4.827 56.042 1.00 96.19 568 LYS A CA 1
ATOM 4264 C C . LYS A 1 568 ? -31.469 -4.468 57.151 1.00 96.19 568 LYS A C 1
ATOM 4266 O O . LYS A 1 568 ? -31.347 -4.951 58.278 1.00 96.19 568 LYS A O 1
ATOM 4271 N N . ASP A 1 569 ? -32.481 -3.655 56.848 1.00 95.19 569 ASP A N 1
ATOM 4272 C CA . ASP A 1 569 ? -33.558 -3.329 57.792 1.00 95.19 569 ASP A CA 1
ATOM 4273 C C . ASP A 1 569 ? -34.588 -4.469 57.948 1.00 95.19 569 ASP A C 1
ATOM 4275 O O . ASP A 1 569 ? -35.136 -4.664 59.038 1.00 95.19 569 ASP A O 1
ATOM 4279 N N . LEU A 1 570 ? -34.800 -5.295 56.917 1.00 93.62 570 LEU A N 1
ATOM 4280 C CA . LEU A 1 570 ? -35.587 -6.531 57.014 1.00 93.62 570 LEU A CA 1
ATOM 4281 C C . LEU A 1 570 ? -34.866 -7.620 57.823 1.00 93.62 570 LEU A C 1
ATOM 4283 O O . LEU A 1 570 ? -35.493 -8.236 58.685 1.00 93.62 570 LEU A O 1
ATOM 4287 N N . GLU A 1 571 ? -33.557 -7.812 57.642 1.00 94.44 571 GLU A N 1
ATOM 4288 C CA . GLU A 1 571 ? -32.745 -8.717 58.464 1.00 94.44 571 GLU A CA 1
ATOM 4289 C C . GLU A 1 571 ? -32.824 -8.368 59.953 1.00 94.44 571 GLU A C 1
ATOM 4291 O O . GLU A 1 571 ? -32.948 -9.258 60.796 1.00 94.44 571 GLU A O 1
ATOM 4296 N N . ARG A 1 572 ? -32.737 -7.072 60.288 1.00 94.56 572 ARG A N 1
ATOM 4297 C CA . ARG A 1 572 ? -32.860 -6.566 61.664 1.00 94.56 572 ARG A CA 1
ATOM 4298 C C . ARG A 1 572 ? -34.212 -6.953 62.265 1.00 94.56 572 ARG A C 1
ATOM 4300 O O . ARG A 1 572 ? -34.253 -7.477 63.377 1.00 94.56 572 ARG A O 1
ATOM 4307 N N . ARG A 1 573 ? -35.307 -6.772 61.512 1.00 93.06 573 ARG A N 1
ATOM 4308 C CA . ARG A 1 573 ? -36.661 -7.199 61.918 1.00 93.06 573 ARG A CA 1
ATOM 4309 C C . ARG A 1 573 ? -36.738 -8.719 62.110 1.00 93.06 573 ARG A C 1
ATOM 4311 O O . ARG A 1 573 ? -37.255 -9.171 63.127 1.00 93.06 573 ARG A O 1
ATOM 4318 N N . VAL A 1 574 ? -36.204 -9.512 61.178 1.00 92.56 574 VAL A N 1
ATOM 4319 C CA . VAL A 1 574 ? -36.218 -10.987 61.256 1.00 92.56 574 VAL A CA 1
ATOM 4320 C C . VAL A 1 574 ? -35.404 -11.501 62.450 1.00 92.56 574 VAL A C 1
ATOM 4322 O O . VAL A 1 574 ? -35.893 -12.369 63.173 1.00 92.56 574 VAL A O 1
ATOM 4325 N N . ARG A 1 575 ? -34.225 -10.925 62.725 1.00 91.75 575 ARG A N 1
ATOM 4326 C CA . ARG A 1 575 ? -33.422 -11.222 63.928 1.00 91.75 575 ARG A CA 1
ATOM 4327 C C . ARG A 1 575 ? -34.141 -10.848 65.228 1.00 91.75 575 ARG A C 1
ATOM 4329 O O . ARG A 1 575 ? -34.018 -11.572 66.207 1.00 91.75 575 ARG A O 1
ATOM 4336 N N . GLY A 1 576 ? -34.950 -9.788 65.219 1.00 91.56 576 GLY A N 1
ATOM 4337 C CA . GLY A 1 576 ? -35.841 -9.403 66.321 1.00 91.56 576 GLY A CA 1
ATOM 4338 C C . GLY A 1 576 ? -37.096 -10.275 66.497 1.00 91.56 576 GLY A C 1
ATOM 4339 O O . GLY A 1 576 ? -38.025 -9.849 67.176 1.00 91.56 576 GLY A O 1
ATOM 4340 N N . GLY A 1 577 ? -37.167 -11.460 65.877 1.00 87.94 577 GLY A N 1
ATOM 4341 C CA . GLY A 1 577 ? -38.284 -12.399 66.039 1.00 87.94 577 GLY A CA 1
ATOM 4342 C C . GLY A 1 577 ? -39.480 -12.173 65.104 1.00 87.94 577 GLY A C 1
ATOM 4343 O O . GLY A 1 577 ? -40.563 -12.692 65.371 1.00 87.94 577 GLY A O 1
ATOM 4344 N N . ALA A 1 578 ? -39.325 -11.417 64.010 1.00 78.00 578 ALA A N 1
ATOM 4345 C CA . ALA A 1 578 ? -40.446 -11.115 63.116 1.00 78.00 578 ALA A CA 1
ATOM 4346 C C . ALA A 1 578 ? -41.059 -12.345 62.407 1.00 78.00 578 ALA A C 1
ATOM 4348 O O . ALA A 1 578 ? -40.427 -13.385 62.182 1.00 78.00 578 ALA A O 1
ATOM 4349 N N . SER A 1 579 ? -42.329 -12.176 62.025 1.00 86.81 579 SER A N 1
ATOM 4350 C CA . SER A 1 579 ? -43.211 -13.213 61.485 1.00 86.81 579 SER A CA 1
ATOM 4351 C C . SER A 1 579 ? -42.775 -13.774 60.123 1.00 86.81 579 SER A C 1
ATOM 4353 O O . SER A 1 579 ? -41.942 -13.211 59.409 1.00 86.81 579 SER A O 1
ATOM 4355 N N . ALA A 1 580 ? -43.413 -14.875 59.711 1.00 90.56 580 ALA A N 1
ATOM 4356 C CA . ALA A 1 580 ? -43.194 -15.502 58.406 1.00 90.56 580 ALA A CA 1
ATOM 4357 C C . ALA A 1 580 ? -43.395 -14.543 57.210 1.00 90.56 580 ALA A C 1
ATOM 4359 O O . ALA A 1 580 ? -42.762 -14.729 56.172 1.00 90.56 580 ALA A O 1
ATOM 4360 N N . ALA A 1 581 ? -44.216 -13.494 57.355 1.00 91.62 581 ALA A N 1
ATOM 4361 C CA . ALA A 1 581 ? -44.374 -12.459 56.333 1.00 91.62 581 ALA A CA 1
ATOM 4362 C C . ALA A 1 581 ? -43.080 -11.649 56.130 1.00 91.62 581 ALA A C 1
ATOM 4364 O O . ALA A 1 581 ? -42.641 -11.492 54.995 1.00 91.62 581 ALA A O 1
ATOM 4365 N N . ALA A 1 582 ? -42.409 -11.228 57.209 1.00 88.94 582 ALA A N 1
ATOM 4366 C CA . ALA A 1 582 ? -41.141 -10.496 57.121 1.00 88.94 582 ALA A CA 1
ATOM 4367 C C . ALA A 1 582 ? -40.014 -11.348 56.505 1.00 88.94 582 ALA A C 1
ATOM 4369 O O . ALA A 1 582 ? -39.166 -10.826 55.786 1.00 88.94 582 ALA A O 1
ATOM 4370 N N . ARG A 1 583 ? -40.033 -12.672 56.723 1.00 92.31 583 ARG A N 1
ATOM 4371 C CA . ARG A 1 583 ? -39.100 -13.609 56.069 1.00 92.31 583 ARG A CA 1
ATOM 4372 C C . ARG A 1 583 ? -39.345 -13.706 54.557 1.00 92.31 583 ARG A C 1
ATOM 4374 O O . ARG A 1 583 ? -38.385 -13.750 53.794 1.00 92.31 583 ARG A O 1
ATOM 4381 N N . ARG A 1 584 ? -40.612 -13.674 54.116 1.00 93.81 584 ARG A N 1
ATOM 4382 C CA . ARG A 1 584 ? -40.973 -13.594 52.687 1.00 93.81 584 ARG A CA 1
ATOM 4383 C C . ARG A 1 584 ? -40.560 -12.251 52.073 1.00 93.81 584 ARG A C 1
ATOM 4385 O O . ARG A 1 584 ? -39.943 -12.253 51.011 1.00 93.81 584 ARG A O 1
ATOM 4392 N N . GLU A 1 585 ? -40.826 -11.131 52.755 1.00 93.94 585 GLU A N 1
ATOM 4393 C CA . GLU A 1 585 ? -40.363 -9.792 52.339 1.00 93.94 585 GLU A CA 1
ATOM 4394 C C . GLU A 1 585 ? -38.840 -9.748 52.154 1.00 93.94 585 GLU A C 1
ATOM 4396 O O . GLU A 1 585 ? -38.373 -9.222 51.146 1.00 93.94 585 GLU A O 1
ATOM 4401 N N . LEU A 1 586 ? -38.081 -10.333 53.091 1.00 94.25 586 LEU A N 1
ATOM 4402 C CA . LEU A 1 586 ? -36.624 -10.444 53.007 1.00 94.25 586 LEU A CA 1
ATOM 4403 C C . LEU A 1 586 ? -36.202 -11.246 51.770 1.00 94.25 586 LEU A C 1
ATOM 4405 O O . LEU A 1 586 ? -35.480 -10.716 50.937 1.00 94.25 586 LEU A O 1
ATOM 4409 N N . SER A 1 587 ? -36.730 -12.463 51.582 1.00 94.75 587 SER A N 1
ATOM 4410 C CA . SER A 1 587 ? -36.378 -13.298 50.420 1.00 94.75 587 SER A CA 1
ATOM 4411 C C . SER A 1 587 ? -36.678 -12.637 49.065 1.00 94.75 587 SER A C 1
ATOM 4413 O O . SER A 1 587 ? -35.924 -12.818 48.111 1.00 94.75 587 SER A O 1
ATOM 4415 N N . LEU A 1 588 ? -37.740 -11.823 48.983 1.00 96.38 588 LEU A N 1
ATOM 4416 C CA . LEU A 1 588 ? -38.057 -11.046 47.784 1.00 96.38 588 LEU A CA 1
ATOM 4417 C C . LEU A 1 588 ? -37.071 -9.885 47.579 1.00 96.38 588 LEU A C 1
ATOM 4419 O O . LEU A 1 588 ? -36.662 -9.639 46.447 1.00 96.38 588 LEU A O 1
ATOM 4423 N N . ALA A 1 589 ? -36.669 -9.192 48.649 1.00 94.12 589 ALA A N 1
ATOM 4424 C CA . ALA A 1 589 ? -35.671 -8.124 48.581 1.00 94.12 589 ALA A CA 1
ATOM 4425 C C . ALA A 1 589 ? -34.292 -8.659 48.151 1.00 94.12 589 ALA A C 1
ATOM 4427 O O . ALA A 1 589 ? -33.689 -8.087 47.246 1.00 94.12 589 ALA A O 1
ATOM 4428 N N . THR A 1 590 ? -33.848 -9.793 48.705 1.00 96.25 590 THR A N 1
ATOM 4429 C CA . THR A 1 590 ? -32.605 -10.480 48.309 1.00 96.25 590 THR A CA 1
ATOM 4430 C C . THR A 1 590 ? -32.631 -10.898 46.837 1.00 96.25 590 THR A C 1
ATOM 4432 O O . THR A 1 590 ? -31.669 -10.673 46.103 1.00 96.25 590 THR A O 1
ATOM 4435 N N . ALA A 1 591 ? -33.752 -11.454 46.359 1.00 96.00 591 ALA A N 1
ATOM 4436 C CA . ALA A 1 591 ? -33.915 -11.818 44.950 1.00 96.00 591 ALA A CA 1
ATOM 4437 C C . ALA A 1 591 ? -33.889 -10.589 44.018 1.00 96.00 591 ALA A C 1
ATOM 4439 O O . ALA A 1 591 ? -33.256 -10.629 42.963 1.00 96.00 591 ALA A O 1
ATOM 4440 N N . GLN A 1 592 ? -34.521 -9.479 44.419 1.00 96.38 592 GLN A N 1
ATOM 4441 C CA . GLN A 1 592 ? -34.472 -8.213 43.678 1.00 96.38 592 GLN A CA 1
ATOM 4442 C C . GLN A 1 592 ? -33.057 -7.618 43.653 1.00 96.38 592 GLN A C 1
ATOM 4444 O O . GLN A 1 592 ? -32.599 -7.194 42.593 1.00 96.38 592 GLN A O 1
ATOM 4449 N N . LEU A 1 593 ? -32.334 -7.636 44.777 1.00 95.56 593 LEU A N 1
ATOM 4450 C CA . LEU A 1 593 ? -30.950 -7.166 44.843 1.00 95.56 593 LEU A CA 1
ATOM 4451 C C . LEU A 1 593 ? -30.024 -8.025 43.972 1.00 95.56 593 LEU A C 1
ATOM 4453 O O . LEU A 1 593 ? -29.195 -7.483 43.249 1.00 95.56 593 LEU A O 1
ATOM 4457 N N . SER A 1 594 ? -30.205 -9.348 43.959 1.00 95.88 594 SER A N 1
ATOM 4458 C CA . SER A 1 594 ? -29.476 -10.256 43.063 1.00 95.88 594 SER A CA 1
ATOM 4459 C C . SER A 1 594 ? -29.678 -9.897 41.581 1.00 95.88 594 SER A C 1
ATOM 4461 O O . SER A 1 594 ? -28.702 -9.798 40.835 1.00 95.88 594 SER A O 1
ATOM 4463 N N . GLN A 1 595 ? -30.919 -9.614 41.165 1.00 96.38 595 GLN A N 1
ATOM 4464 C CA . GLN A 1 595 ? -31.235 -9.183 39.797 1.00 96.38 595 GLN A CA 1
ATOM 4465 C C . GLN A 1 595 ? -30.619 -7.817 39.453 1.00 96.38 595 GLN A C 1
ATOM 4467 O O . GLN A 1 595 ? -30.011 -7.673 38.392 1.00 96.38 595 GLN A O 1
ATOM 4472 N N . VAL A 1 596 ? -30.719 -6.830 40.352 1.00 96.88 596 VAL A N 1
ATOM 4473 C CA . VAL A 1 596 ? -30.118 -5.499 40.153 1.00 96.88 596 VAL A CA 1
ATOM 4474 C C . VAL A 1 596 ? -28.591 -5.579 40.111 1.00 96.88 596 VAL A C 1
ATOM 4476 O O . VAL A 1 596 ? -27.986 -4.954 39.248 1.00 96.88 596 VAL A O 1
ATOM 4479 N N . ASN A 1 597 ? -27.958 -6.405 40.948 1.00 95.75 597 ASN A N 1
ATOM 4480 C CA . ASN A 1 597 ? -26.509 -6.627 40.928 1.00 95.75 597 ASN A CA 1
ATOM 4481 C C . ASN A 1 597 ? -26.035 -7.260 39.609 1.00 95.75 597 ASN A C 1
ATOM 4483 O O . ASN A 1 597 ? -24.996 -6.865 39.078 1.00 95.75 597 ASN A O 1
ATOM 4487 N N . ALA A 1 598 ? -26.797 -8.208 39.052 1.00 95.69 598 ALA A N 1
ATOM 4488 C CA . ALA A 1 598 ? -26.494 -8.809 37.753 1.00 95.69 598 ALA A CA 1
ATOM 4489 C C . ALA A 1 598 ? -26.638 -7.798 36.598 1.00 95.69 598 ALA A C 1
ATOM 4491 O O . ALA A 1 598 ? -25.761 -7.720 35.737 1.00 95.69 598 ALA A O 1
ATOM 4492 N N . ALA A 1 599 ? -27.702 -6.986 36.606 1.00 95.12 599 ALA A N 1
ATOM 4493 C CA . ALA A 1 599 ? -27.906 -5.918 35.626 1.00 95.12 599 ALA A CA 1
ATOM 4494 C C . ALA A 1 599 ? -26.823 -4.829 35.726 1.00 95.12 599 ALA A C 1
ATOM 4496 O O . ALA A 1 599 ? -26.251 -4.438 34.710 1.00 95.12 599 ALA A O 1
ATOM 4497 N N . PHE A 1 600 ? -26.492 -4.396 36.948 1.00 94.69 600 PHE A N 1
ATOM 4498 C CA . PHE A 1 600 ? -25.430 -3.431 37.226 1.00 94.69 600 PHE A CA 1
ATOM 4499 C C . PHE A 1 600 ? -24.086 -3.926 36.688 1.00 94.69 600 PHE A C 1
ATOM 4501 O O . PHE A 1 600 ? -23.454 -3.208 35.923 1.00 94.69 600 PHE A O 1
ATOM 4508 N N . LYS A 1 601 ? -23.690 -5.175 36.987 1.00 95.19 601 LYS A N 1
ATOM 4509 C CA . LYS A 1 601 ? -22.436 -5.758 36.478 1.00 95.19 601 LYS A CA 1
ATOM 4510 C C . LYS A 1 601 ? -22.360 -5.747 34.946 1.00 95.19 601 LYS A C 1
ATOM 4512 O O . LYS A 1 601 ? -21.277 -5.539 34.405 1.00 95.19 601 LYS A O 1
ATOM 4517 N N . LYS A 1 602 ? -23.480 -5.962 34.242 1.00 95.50 602 LYS A N 1
ATOM 4518 C CA . LYS A 1 602 ? -23.494 -5.853 32.777 1.00 95.50 602 LYS A CA 1
ATOM 4519 C C . LYS A 1 602 ? -23.296 -4.404 32.325 1.00 95.50 602 LYS A C 1
ATOM 4521 O O . LYS A 1 602 ? -22.399 -4.149 31.535 1.00 95.50 602 LYS A O 1
ATOM 4526 N N . VAL A 1 603 ? -24.086 -3.462 32.843 1.00 94.88 603 VAL A N 1
ATOM 4527 C CA . VAL A 1 603 ? -24.004 -2.045 32.436 1.00 94.88 603 VAL A CA 1
ATOM 4528 C C . VAL A 1 603 ? -22.647 -1.422 32.791 1.00 94.88 603 VAL A C 1
ATOM 4530 O O . VAL A 1 603 ? -22.171 -0.554 32.069 1.00 94.88 603 VAL A O 1
ATOM 4533 N N . ASP A 1 604 ? -21.997 -1.885 33.860 1.00 94.56 604 ASP A N 1
ATOM 4534 C CA . ASP A 1 604 ? -20.628 -1.516 34.242 1.00 94.56 604 ASP A CA 1
ATOM 4535 C C . ASP A 1 604 ? -19.591 -2.001 33.207 1.00 94.56 604 ASP A C 1
ATOM 4537 O O . ASP A 1 604 ? -18.738 -1.227 32.780 1.00 94.56 604 ASP A O 1
ATOM 4541 N N . ALA A 1 605 ? -19.725 -3.234 32.701 1.00 92.25 605 ALA A N 1
ATOM 4542 C CA . ALA A 1 605 ? -18.892 -3.746 31.609 1.00 92.25 605 ALA A CA 1
ATOM 4543 C C . ALA A 1 605 ? -19.172 -3.034 30.268 1.00 92.25 605 ALA A C 1
ATOM 4545 O O . ALA A 1 605 ? -18.232 -2.583 29.614 1.00 92.25 605 ALA A O 1
ATOM 4546 N N . ASP A 1 606 ? -20.448 -2.855 29.900 1.00 89.62 606 ASP A N 1
ATOM 4547 C CA . ASP A 1 606 ? -20.867 -2.115 28.697 1.00 89.62 606 ASP A CA 1
ATOM 4548 C C . ASP A 1 606 ? -20.319 -0.663 28.733 1.00 89.62 606 ASP A C 1
ATOM 4550 O O . ASP A 1 606 ? -19.886 -0.114 27.720 1.00 89.62 606 ASP A O 1
ATOM 4554 N N . ARG A 1 607 ? -20.292 -0.037 29.921 1.00 93.81 607 ARG A N 1
ATOM 4555 C CA . ARG A 1 607 ? -19.686 1.281 30.182 1.00 93.81 607 ARG A CA 1
ATOM 4556 C C . ARG A 1 607 ? -18.164 1.261 30.005 1.00 93.81 607 ARG A C 1
ATOM 4558 O O . ARG A 1 607 ? -17.640 2.158 29.350 1.00 93.81 607 ARG A O 1
ATOM 4565 N N . MET A 1 608 ? -17.461 0.280 30.575 1.00 91.12 608 MET A N 1
ATOM 4566 C CA . MET A 1 608 ? -16.003 0.163 30.436 1.00 91.12 608 MET A CA 1
ATOM 4567 C C . MET A 1 608 ? -15.577 -0.031 28.975 1.00 91.12 608 MET A C 1
ATOM 4569 O O . MET A 1 608 ? -14.590 0.566 28.553 1.00 91.12 608 MET A O 1
ATOM 4573 N N . GLU A 1 609 ? -16.333 -0.798 28.182 1.00 87.81 609 GLU A N 1
ATOM 4574 C CA . GLU A 1 609 ? -16.083 -0.935 26.742 1.00 87.81 609 GLU A CA 1
ATOM 4575 C C . GLU A 1 609 ? -16.255 0.401 26.002 1.00 87.81 609 GLU A C 1
ATOM 4577 O O . GLU A 1 609 ? -15.388 0.791 25.220 1.00 87.81 609 GLU A O 1
ATOM 4582 N N . VAL A 1 610 ? -17.327 1.145 26.291 1.00 86.69 610 VAL A N 1
ATOM 4583 C CA . VAL A 1 610 ? -17.571 2.470 25.696 1.00 86.69 610 VAL A CA 1
ATOM 4584 C C . VAL A 1 610 ? -16.470 3.473 26.047 1.00 86.69 610 VAL A C 1
ATOM 4586 O O . VAL A 1 610 ? -16.009 4.203 25.166 1.00 86.69 610 VAL A O 1
ATOM 4589 N N . ASP A 1 611 ? -16.030 3.500 27.305 1.00 88.81 611 ASP A N 1
ATOM 4590 C CA . ASP A 1 611 ? -14.962 4.394 27.759 1.00 88.81 611 ASP A CA 1
ATOM 4591 C C . ASP A 1 611 ? -13.599 3.990 27.155 1.00 88.81 611 ASP A C 1
ATOM 4593 O O . ASP A 1 611 ? -12.829 4.867 26.761 1.00 88.81 611 ASP A O 1
ATOM 4597 N N . SER A 1 612 ? -13.335 2.689 26.963 1.00 83.88 612 SER A N 1
ATOM 4598 C CA . SER A 1 612 ? -12.143 2.185 26.260 1.00 83.88 612 SER A CA 1
ATOM 4599 C C . SER A 1 612 ? -12.114 2.583 24.779 1.00 83.88 612 SER A C 1
ATOM 4601 O O . SER A 1 612 ? -11.083 3.042 24.290 1.00 83.88 612 SER A O 1
ATOM 4603 N N . VAL A 1 613 ? -13.236 2.458 24.057 1.00 84.06 613 VAL A N 1
ATOM 4604 C CA . VAL A 1 613 ? -13.319 2.863 22.639 1.00 84.06 613 VAL A CA 1
ATOM 4605 C C . VAL A 1 613 ? -13.154 4.378 22.493 1.00 84.06 613 VAL A C 1
ATOM 4607 O O . VAL A 1 613 ? -12.429 4.841 21.615 1.00 84.06 613 VAL A O 1
ATOM 4610 N N . LEU A 1 614 ? -13.775 5.174 23.371 1.00 86.56 614 LEU A N 1
ATOM 4611 C CA . LEU A 1 614 ? -13.609 6.631 23.351 1.00 86.56 614 LEU A CA 1
ATOM 4612 C C . LEU A 1 614 ? -12.173 7.069 23.674 1.00 86.56 614 LEU A C 1
ATOM 4614 O O . LEU A 1 614 ? -11.718 8.058 23.100 1.00 86.56 614 LEU A O 1
ATOM 4618 N N . ALA A 1 615 ? -11.454 6.332 24.527 1.00 86.00 615 ALA A N 1
ATOM 4619 C CA . ALA A 1 615 ? -10.036 6.567 24.787 1.00 86.00 615 ALA A CA 1
ATOM 4620 C C . ALA A 1 615 ? -9.155 6.239 23.565 1.00 86.00 615 ALA A C 1
ATOM 4622 O O . ALA A 1 615 ? -8.302 7.048 23.209 1.00 86.00 615 ALA A O 1
ATOM 4623 N N . ALA A 1 616 ? -9.391 5.113 22.880 1.00 81.06 616 ALA A N 1
ATOM 4624 C CA . ALA A 1 616 ? -8.639 4.719 21.680 1.00 81.06 616 ALA A CA 1
ATOM 4625 C C . ALA A 1 616 ? -8.848 5.676 20.485 1.00 81.06 616 ALA A C 1
ATOM 4627 O O . ALA A 1 616 ? -7.926 5.931 19.709 1.00 81.06 616 ALA A O 1
ATOM 4628 N N . LEU A 1 617 ? -10.036 6.282 20.366 1.00 84.56 617 LEU A N 1
ATOM 4629 C CA . LEU A 1 617 ? -10.357 7.264 19.320 1.00 84.56 617 LEU A CA 1
ATOM 4630 C C . LEU A 1 617 ? -9.634 8.617 19.463 1.00 84.56 617 LEU A C 1
ATOM 4632 O O . LEU A 1 617 ? -9.785 9.460 18.579 1.00 84.56 617 LEU A O 1
ATOM 4636 N N . ALA A 1 618 ? -8.905 8.876 20.554 1.00 83.94 618 ALA A N 1
ATOM 4637 C CA . ALA A 1 618 ? -8.108 10.096 20.713 1.00 83.94 618 ALA A CA 1
ATOM 4638 C C . ALA A 1 618 ? -6.756 10.025 19.965 1.00 83.94 618 ALA A C 1
ATOM 4640 O O . ALA A 1 618 ? -6.591 10.796 19.018 1.00 83.94 618 ALA A O 1
ATOM 4641 N N . PRO A 1 619 ? -5.830 9.087 20.269 1.00 82.44 619 PRO A N 1
ATOM 4642 C CA . PRO A 1 619 ? -4.570 8.962 19.528 1.00 82.44 619 PRO A CA 1
ATOM 4643 C C . PRO A 1 619 ? -4.788 8.584 18.055 1.00 82.44 619 PRO A C 1
ATOM 4645 O O . PRO A 1 619 ? -4.008 8.993 17.201 1.00 82.44 619 PRO A O 1
ATOM 4648 N N . ALA A 1 620 ? -5.873 7.870 17.725 1.00 81.31 620 ALA A N 1
ATOM 4649 C CA . ALA A 1 620 ? -6.235 7.594 16.334 1.00 81.31 620 ALA A CA 1
ATOM 4650 C C . ALA A 1 620 ? -6.586 8.871 15.543 1.00 81.31 620 ALA A C 1
ATOM 4652 O O . ALA A 1 620 ? -6.187 9.004 14.389 1.00 81.31 620 ALA A O 1
ATOM 4653 N N . GLU A 1 621 ? -7.304 9.824 16.151 1.00 85.38 621 GLU A N 1
ATOM 4654 C CA . GLU A 1 621 ? -7.610 11.117 15.521 1.00 85.38 621 GLU A CA 1
ATOM 4655 C C . GLU A 1 621 ? -6.361 11.997 15.393 1.00 85.38 621 GLU A C 1
ATOM 4657 O O . GLU A 1 621 ? -6.179 12.649 14.366 1.00 85.38 621 GLU A O 1
ATOM 4662 N N . GLU A 1 622 ? -5.488 11.993 16.404 1.00 85.44 622 GLU A N 1
ATOM 4663 C CA . GLU A 1 622 ? -4.221 12.729 16.385 1.00 85.44 622 GLU A CA 1
ATOM 4664 C C . GLU A 1 622 ? -3.292 12.211 15.277 1.00 85.44 622 GLU A C 1
ATOM 4666 O O . GLU A 1 622 ? -2.879 12.985 14.414 1.00 85.44 622 GLU A O 1
ATOM 4671 N N . LEU A 1 623 ? -3.058 10.894 15.221 1.00 83.50 623 LEU A N 1
ATOM 4672 C CA . LEU A 1 623 ? -2.233 10.248 14.198 1.00 83.50 623 LEU A CA 1
ATOM 4673 C C . LEU A 1 623 ? -2.772 10.488 12.781 1.00 83.50 623 LEU A C 1
ATOM 4675 O O . LEU A 1 623 ? -2.033 10.915 11.897 1.00 83.50 623 LEU A O 1
ATOM 4679 N N . ILE A 1 624 ? -4.065 10.254 12.547 1.00 85.31 624 ILE A N 1
ATOM 4680 C CA . ILE A 1 624 ? -4.673 10.464 11.225 1.00 85.31 624 ILE A CA 1
ATOM 4681 C C . ILE A 1 624 ? -4.710 11.960 10.870 1.00 85.31 624 ILE A C 1
ATOM 4683 O O . ILE A 1 624 ? -4.527 12.316 9.706 1.00 85.31 624 ILE A O 1
ATOM 4687 N N . GLY A 1 625 ? -4.871 12.850 11.853 1.00 85.44 625 GLY A N 1
ATOM 4688 C CA . GLY A 1 625 ? -4.813 14.302 11.678 1.00 85.44 625 GLY A CA 1
ATOM 4689 C C . GLY A 1 625 ? -3.410 14.852 11.382 1.00 85.44 625 GLY A C 1
ATOM 4690 O O . GLY A 1 625 ? -3.297 15.857 10.677 1.00 85.44 625 GLY A O 1
ATOM 4691 N N . GLU A 1 626 ? -2.354 14.202 11.879 1.00 84.06 626 GLU A N 1
ATOM 4692 C CA . GLU A 1 626 ? -0.954 14.440 11.503 1.00 84.06 626 GLU A CA 1
ATOM 4693 C C . GLU A 1 626 ? -0.686 13.939 10.075 1.00 84.06 626 GLU A C 1
ATOM 4695 O O . GLU A 1 626 ? -0.218 14.700 9.222 1.00 84.06 626 GLU A O 1
ATOM 4700 N N . LEU A 1 627 ? -1.041 12.680 9.792 1.00 83.75 627 LEU A N 1
ATOM 4701 C CA . LEU A 1 627 ? -0.833 12.035 8.493 1.00 83.75 627 LEU A CA 1
ATOM 4702 C C . LEU A 1 627 ? -1.552 12.773 7.360 1.00 83.75 627 LEU A C 1
ATOM 4704 O O . LEU A 1 627 ? -0.940 13.028 6.329 1.00 83.75 627 LEU A O 1
ATOM 4708 N N . HIS A 1 628 ? -2.792 13.212 7.576 1.00 84.56 628 HIS A N 1
ATOM 4709 C CA . HIS A 1 628 ? -3.562 13.979 6.593 1.00 84.56 628 HIS A CA 1
ATOM 4710 C C . HIS A 1 628 ? -2.916 15.330 6.209 1.00 84.56 628 HIS A C 1
ATOM 4712 O O . HIS A 1 628 ? -3.208 15.890 5.156 1.00 84.56 628 HIS A O 1
ATOM 4718 N N . LYS A 1 629 ? -2.048 15.888 7.065 1.00 77.81 629 LYS A N 1
ATOM 4719 C CA . LYS A 1 629 ? -1.423 17.210 6.861 1.00 77.81 629 LYS A CA 1
ATOM 4720 C C . LYS A 1 629 ? 0.046 17.143 6.451 1.00 77.81 629 LYS A C 1
ATOM 4722 O O . LYS A 1 629 ? 0.541 18.076 5.826 1.00 77.81 629 LYS A O 1
ATOM 4727 N N . LYS A 1 630 ? 0.757 16.093 6.871 1.00 80.69 630 LYS A N 1
ATOM 4728 C CA . LYS A 1 630 ? 2.221 15.962 6.754 1.00 80.69 630 LYS A CA 1
ATOM 4729 C C . LYS A 1 630 ? 2.670 14.634 6.145 1.00 80.69 630 LYS A C 1
ATOM 4731 O O . LYS A 1 630 ? 3.823 14.518 5.740 1.00 80.69 630 LYS A O 1
ATOM 4736 N N . GLY A 1 631 ? 1.802 13.625 6.131 1.00 84.75 631 GLY A N 1
ATOM 4737 C CA . GLY A 1 631 ? 2.121 12.281 5.673 1.00 84.75 631 GLY A CA 1
ATOM 4738 C C . GLY A 1 631 ? 2.365 12.267 4.171 1.00 84.75 631 GLY A C 1
ATOM 4739 O O . GLY A 1 631 ? 1.426 12.340 3.384 1.00 84.75 631 GLY A O 1
ATOM 4740 N N . LYS A 1 632 ? 3.635 12.164 3.785 1.00 87.62 632 LYS A N 1
ATOM 4741 C CA . LYS A 1 632 ? 4.065 11.897 2.414 1.00 87.62 632 LYS A CA 1
ATOM 4742 C C . LYS A 1 632 ? 4.311 10.403 2.240 1.00 87.62 632 LYS A C 1
ATOM 4744 O O . LYS A 1 632 ? 4.872 9.773 3.133 1.00 87.62 632 LYS A O 1
ATOM 4749 N N . ILE A 1 633 ? 3.954 9.859 1.079 1.00 87.62 633 ILE A N 1
ATOM 4750 C CA . ILE A 1 633 ? 4.425 8.547 0.627 1.00 87.62 633 ILE A CA 1
ATOM 4751 C C . ILE A 1 633 ? 5.351 8.736 -0.578 1.00 87.62 633 ILE A C 1
ATOM 4753 O O . ILE A 1 633 ? 4.865 9.074 -1.666 1.00 87.62 633 ILE A O 1
ATOM 4757 N N . PRO A 1 634 ? 6.671 8.517 -0.419 1.00 90.25 634 PRO A N 1
ATOM 4758 C CA . PRO A 1 634 ? 7.551 8.282 -1.552 1.00 90.25 634 PRO A CA 1
ATOM 4759 C C . PRO A 1 634 ? 7.238 6.906 -2.155 1.00 90.25 634 PRO A C 1
ATOM 4761 O O . PRO A 1 634 ? 7.057 5.918 -1.440 1.00 90.25 634 PRO A O 1
ATOM 4764 N N . TYR A 1 635 ? 7.168 6.836 -3.479 1.00 92.50 635 TYR A N 1
ATOM 4765 C CA . TYR A 1 635 ? 6.897 5.600 -4.211 1.00 92.50 635 TYR A CA 1
ATOM 4766 C C . TYR A 1 635 ? 7.622 5.596 -5.555 1.00 92.50 635 TYR A C 1
ATOM 4768 O O . TYR A 1 635 ? 8.003 6.636 -6.093 1.00 92.50 635 TYR A O 1
ATOM 4776 N N . ARG A 1 636 ? 7.794 4.411 -6.122 1.00 94.38 636 ARG A N 1
ATOM 4777 C CA . ARG A 1 636 ? 8.434 4.175 -7.408 1.00 94.38 636 ARG A CA 1
ATOM 4778 C C . ARG A 1 636 ? 7.561 3.232 -8.221 1.00 94.38 636 ARG A C 1
ATOM 4780 O O . ARG A 1 636 ? 7.100 2.216 -7.708 1.00 94.38 636 ARG A O 1
ATOM 4787 N N . VAL A 1 637 ? 7.347 3.566 -9.488 1.00 94.75 637 VAL A N 1
ATOM 4788 C CA . VAL A 1 637 ? 6.709 2.682 -10.465 1.00 94.75 637 VAL A CA 1
ATOM 4789 C C . VAL A 1 637 ? 7.730 2.359 -11.543 1.00 94.75 637 VAL A C 1
ATOM 4791 O O . VAL A 1 637 ? 8.308 3.269 -12.145 1.00 94.75 637 VAL A O 1
ATOM 4794 N N . TYR A 1 638 ? 7.950 1.071 -11.776 1.00 95.31 638 TYR A N 1
ATOM 4795 C CA . TYR A 1 638 ? 8.866 0.561 -12.793 1.00 95.31 638 TYR A CA 1
ATOM 4796 C C . TYR A 1 638 ? 8.237 -0.605 -13.558 1.00 95.31 638 TYR A C 1
ATOM 4798 O O . TYR A 1 638 ? 7.294 -1.233 -13.081 1.00 95.31 638 TYR A O 1
ATOM 4806 N N . ALA A 1 639 ? 8.755 -0.883 -14.751 1.00 94.88 639 ALA A N 1
ATOM 4807 C CA . ALA A 1 639 ? 8.477 -2.111 -15.487 1.00 94.88 639 ALA A CA 1
ATOM 4808 C C . ALA A 1 639 ? 9.688 -3.051 -15.420 1.00 94.88 639 ALA A C 1
ATOM 4810 O O . ALA A 1 639 ? 10.825 -2.581 -15.392 1.00 94.88 639 ALA A O 1
ATOM 4811 N N . THR A 1 640 ? 9.471 -4.363 -15.414 1.00 94.00 640 THR A N 1
ATOM 4812 C CA . THR A 1 640 ? 10.543 -5.367 -15.548 1.00 94.00 640 THR A CA 1
ATOM 4813 C C . THR A 1 640 ? 10.571 -5.934 -16.965 1.00 94.00 640 THR A C 1
ATOM 4815 O O . THR A 1 640 ? 9.560 -6.467 -17.423 1.00 94.00 640 THR A O 1
ATOM 4818 N N . VAL A 1 641 ? 11.726 -5.854 -17.631 1.00 92.62 641 VAL A N 1
ATOM 4819 C CA . VAL A 1 641 ? 12.021 -6.503 -18.923 1.00 92.62 641 VAL A CA 1
ATOM 4820 C C . VAL A 1 641 ? 13.231 -7.409 -18.712 1.00 92.62 641 VAL A C 1
ATOM 4822 O O . VAL A 1 641 ? 14.288 -6.928 -18.298 1.00 92.62 641 VAL A O 1
ATOM 4825 N N . ALA A 1 642 ? 13.066 -8.716 -18.934 1.00 85.31 642 ALA A N 1
ATOM 4826 C CA . ALA A 1 642 ? 13.971 -9.747 -18.416 1.00 85.31 642 ALA A CA 1
ATOM 4827 C C . ALA A 1 642 ? 14.361 -9.475 -16.938 1.00 85.31 642 ALA A C 1
ATOM 4829 O O . ALA A 1 642 ? 13.490 -9.411 -16.072 1.00 85.31 642 ALA A O 1
ATOM 4830 N N . GLU A 1 643 ? 15.650 -9.267 -16.654 1.00 87.69 643 GLU A N 1
ATOM 4831 C CA . GLU A 1 643 ? 16.190 -8.978 -15.313 1.00 87.69 643 GLU A CA 1
ATOM 4832 C C . GLU A 1 643 ? 16.409 -7.468 -15.049 1.00 87.69 643 GLU A C 1
ATOM 4834 O O . GLU A 1 643 ? 16.987 -7.083 -14.035 1.00 87.69 643 GLU A O 1
ATOM 4839 N N . THR A 1 644 ? 15.972 -6.584 -15.956 1.00 91.81 644 THR A N 1
ATOM 4840 C CA . THR A 1 644 ? 16.230 -5.135 -15.886 1.00 91.81 644 THR A CA 1
ATOM 4841 C C . THR A 1 644 ? 14.974 -4.321 -15.562 1.00 91.81 644 THR A C 1
ATOM 4843 O O . THR A 1 644 ? 13.958 -4.385 -16.254 1.00 91.81 644 THR A O 1
ATOM 4846 N N . GLU A 1 645 ? 15.076 -3.478 -14.531 1.00 94.62 645 GLU A N 1
ATOM 4847 C CA . GLU A 1 645 ? 14.045 -2.506 -14.147 1.00 94.62 645 GLU A CA 1
ATOM 4848 C C . GLU A 1 645 ? 14.113 -1.239 -15.038 1.00 94.62 645 GLU A C 1
ATOM 4850 O O . GLU A 1 645 ? 15.166 -0.592 -15.134 1.00 94.62 645 GLU A O 1
ATOM 4855 N N . ILE A 1 646 ? 12.988 -0.850 -15.654 1.00 94.25 646 ILE A N 1
ATOM 4856 C CA . ILE A 1 646 ? 12.760 0.423 -16.364 1.00 94.25 646 ILE A CA 1
ATOM 4857 C C . ILE A 1 646 ? 11.959 1.355 -15.452 1.00 94.25 646 ILE A C 1
ATOM 4859 O O . ILE A 1 646 ? 10.776 1.126 -15.210 1.00 94.25 646 ILE A O 1
ATOM 4863 N N . ASP A 1 647 ? 12.581 2.426 -14.963 1.00 94.25 647 ASP A N 1
ATOM 4864 C CA . ASP A 1 647 ? 11.892 3.431 -14.148 1.00 94.25 647 ASP A CA 1
ATOM 4865 C C . ASP A 1 647 ? 10.896 4.253 -14.976 1.00 94.25 647 ASP A C 1
ATOM 4867 O O . ASP A 1 647 ? 11.271 4.876 -15.971 1.00 94.25 647 ASP A O 1
ATOM 4871 N N . LEU A 1 648 ? 9.646 4.317 -14.515 1.00 93.94 648 LEU A N 1
ATOM 4872 C CA . LEU A 1 648 ? 8.593 5.134 -15.121 1.00 93.94 648 LEU A CA 1
ATOM 4873 C C . LEU A 1 648 ? 8.352 6.395 -14.287 1.00 93.94 648 LEU A C 1
ATOM 4875 O O . LEU A 1 648 ? 8.394 7.504 -14.812 1.00 93.94 648 LEU A O 1
ATOM 4879 N N . VAL A 1 649 ? 8.148 6.224 -12.975 1.00 94.31 649 VAL A N 1
ATOM 4880 C CA . VAL A 1 649 ? 7.882 7.313 -12.023 1.00 94.31 649 VAL A CA 1
ATOM 4881 C C . VAL A 1 649 ? 8.682 7.092 -10.744 1.00 94.31 649 VAL A C 1
ATOM 4883 O O . VAL A 1 649 ? 8.645 6.009 -10.164 1.00 94.31 649 VAL A O 1
ATOM 4886 N N . ARG A 1 650 ? 9.344 8.142 -10.255 1.00 93.00 650 ARG A N 1
ATOM 4887 C CA . ARG A 1 650 ? 9.941 8.225 -8.915 1.00 93.00 650 ARG A CA 1
ATOM 4888 C C . ARG A 1 650 ? 9.328 9.416 -8.179 1.00 93.00 650 ARG A C 1
ATOM 4890 O O . ARG A 1 650 ? 9.599 10.565 -8.522 1.00 93.00 650 ARG A O 1
ATOM 4897 N N . ALA A 1 651 ? 8.489 9.143 -7.187 1.00 89.75 651 ALA A N 1
ATOM 4898 C CA . ALA A 1 651 ? 7.910 10.144 -6.303 1.00 89.75 651 ALA A CA 1
ATOM 4899 C C . ALA A 1 651 ? 8.813 10.322 -5.072 1.00 89.75 651 ALA A C 1
ATOM 4901 O O . ALA A 1 651 ? 8.971 9.392 -4.279 1.00 89.75 651 ALA A O 1
ATOM 4902 N N . LEU A 1 652 ? 9.438 11.494 -4.950 1.00 85.69 652 LEU A N 1
ATOM 4903 C CA . LEU A 1 652 ? 10.471 11.817 -3.958 1.00 85.69 652 LEU A CA 1
ATOM 4904 C C . LEU A 1 652 ? 10.004 12.956 -3.035 1.00 85.69 652 LEU A C 1
ATOM 4906 O O . LEU A 1 652 ? 9.096 13.700 -3.400 1.00 85.69 652 LEU A O 1
ATOM 4910 N N . GLU A 1 653 ? 10.585 13.062 -1.837 1.00 70.00 653 GLU A N 1
ATOM 4911 C CA . GLU A 1 653 ? 10.116 13.969 -0.769 1.00 70.00 653 GLU A CA 1
ATOM 4912 C C . GLU A 1 653 ? 10.034 15.455 -1.154 1.00 70.00 653 GLU A C 1
ATOM 4914 O O . GLU A 1 653 ? 11.012 16.017 -1.687 1.00 70.00 653 GLU A O 1
#

Solvent-accessible surface area (backbone atoms only — not comparable to full-atom values): 40146 Å² total; per-residue (Å²): 135,86,80,75,87,54,63,51,43,74,76,71,66,45,47,80,92,57,58,84,66,52,58,35,62,70,53,65,54,63,80,86,68,81,56,56,66,62,52,50,54,34,33,52,52,52,46,54,54,33,61,75,35,50,87,46,101,52,23,68,62,27,50,54,52,42,52,51,48,48,54,34,41,56,39,62,64,37,71,66,52,27,51,57,48,50,54,53,50,52,51,53,52,52,51,53,67,56,72,73,42,92,69,67,67,77,73,63,77,82,78,78,84,92,83,86,89,85,86,79,90,84,84,90,81,87,88,85,90,80,88,85,88,84,84,91,81,89,86,80,88,85,88,88,87,87,84,86,84,88,84,88,84,84,80,78,92,78,91,79,72,87,79,74,75,78,66,60,64,68,56,50,56,62,50,50,54,50,51,53,50,58,58,48,63,76,72,46,100,67,81,92,76,75,87,69,84,80,82,83,84,77,92,79,82,90,73,87,90,77,87,84,86,87,82,88,78,90,87,89,86,87,85,85,86,80,83,86,92,85,91,86,84,90,80,86,90,84,84,91,83,92,82,90,86,88,89,84,89,84,84,89,86,87,87,84,89,90,84,90,87,81,91,87,86,86,86,89,88,90,81,82,91,76,91,77,78,83,79,86,77,75,87,74,75,76,79,66,92,53,36,57,68,86,45,61,75,44,36,67,67,75,60,60,81,46,58,57,82,42,75,74,39,54,43,48,74,71,55,94,44,60,74,47,73,47,58,49,44,82,18,32,51,59,61,90,58,47,46,70,45,60,41,67,73,36,100,86,37,88,46,35,33,30,37,26,45,33,49,61,79,84,29,96,41,77,71,55,27,62,83,64,35,48,59,30,31,37,41,36,52,57,73,40,35,36,27,37,29,34,32,84,62,24,60,81,40,84,56,50,60,24,59,33,55,20,37,42,38,41,27,47,75,97,46,74,52,66,34,30,29,39,53,58,43,78,46,71,28,50,69,39,60,34,70,47,63,54,34,76,46,78,44,78,48,86,65,57,56,30,47,90,30,28,34,43,33,52,54,63,43,86,73,37,96,66,48,46,46,45,53,94,70,34,49,62,37,51,27,46,85,83,68,78,53,54,34,34,37,34,44,72,77,55,61,96,73,42,50,36,33,40,37,39,33,44,39,74,50,101,78,30,39,34,38,38,38,41,35,27,35,42,36,96,91,47,76,44,56,53,8,55,51,48,50,52,52,49,49,54,53,44,54,58,47,43,59,51,35,58,48,53,42,50,56,42,50,52,52,41,57,54,34,55,52,52,33,56,55,33,51,53,44,45,76,72,68,48,54,76,65,51,52,51,55,32,54,52,37,52,53,50,40,54,52,46,52,54,51,40,57,48,42,52,48,59,37,51,52,42,54,50,52,60,56,56,54,47,63,52,49,51,52,44,58,45,33,46,75,69,32,54,47,36,35,35,35,31,35,46,43,90,95,45,79,45,52,50,38,40,24,41,127

Sequence (653 aa):
MTHKFDAYYKWFGIRPEEQPPDHYRLLGIRPFEQDADVISNAADQRMSHLRSLQTGPHAVESQRILNEVSKARVTLLDAERKLAYDVALRKKIAAAAAADRPGARRAADTSTSGLEPLGSLADEGELDFGDAPFESRASSAAAFPSTATMVRSGQRRGRSSPLAKLASVAFGLALGSVVVYAALGNFAGIDPLGIFPRRDGGAETTRDAADGNGESAVASKATRSGGPSESVQGGSDDRSSEAADSPGVGNSRIPPRDPRGTAANRAPPNGIERPSAAKPAGQHESPSADPFAGIPPHVALPAVSDTSPHVLARIGGASERMQELSLLADAAALEDGHTLELVAASTTDARRWEVRLRNAETAPSAAAAEDLAETLAEFTLDGTALTFRWQDSAAGIPVAAQVQNCLLKLRVAEIETVLRLRRSEVRPAHVLDFATAASLVEIPLDAAPKAESLMLEIGPAEALPWGSEFEDERSRVRFVTPTKEKVVVLLTAITDADRPELPIEPQATRKGLQLRIAPRLVSPKGESSLSLSAITDTRKRYSVLKIKTDKLWSELKEQQTALEKREKDLERRVRGGASAAARRELSLATAQLSQVNAAFKKVDADRMEVDSVLAALAPAEELIGELHKKGKIPYRVYATVAETEIDLVRALE

Secondary structure (DSSP, 8-state):
------HIIIII---GGGPSPPHHHHHTS-TT---HHHHHHHHHHHHHHHHTTTTSTTHHHHHHHHHHHHHHHHHHHSHHHHHHHHHHHHHHHHHHHHHT-TTSGGGTTTS--------------------------------------------------GGGGGSHHHHHHHHHHHHHHHHHHTTS---SS--S---------------------------------------------------------------------------------PPPP---PPPPSSTTTT--SB-PPPPTT--S-EEEEE--S-GGGEEEEEEE-TT--PPTTEEEEEEES-TT-TTEEEEEEEESSS-SSHHHHHTT-EEEEEEEEETTEEEEEE-TTGGG-GGGGGGGGSEEEEEETTEEEEEESSPPEEEEPEEPP-SSS-EEEEE--TTPPPGGGEEEEEPPGGGSTT-EEEGGG--EEE--SS----EEEEETTS-TTSEEEEEEEEEEETTEEEEEE--EEEETTEEEE-SHHHHHHHHHHHHHHHHHHHHHHHHHHHHHHHHHHHHHHHHHHHHTT--HHHHHHHHHHHHHHHHHHHHHHHHHHHHHHHHHHHHHHHHHHHHHHHHHHH-EE-EEEEEEETTEEEEEEEEE-

Radius of gyration: 43.9 Å; Cα contacts (8 Å, |Δi|>4): 800; chains: 1; bounding box: 110×113×120 Å

pLDDT: mean 72.59, std 24.96, range [26.81, 97.5]

Nearest PDB structures (foldseek):
  6b87-assembly3_D  TM=4.879E-01  e=4.585E-01  synthetic construct
  4whe-assembly1_A  TM=5.340E-01  e=1.378E+00  Escherichia coli K-12